Protein AF-A0A523SLI6-F1 (afdb_monomer)

pLDDT: mean 76.8, std 18.62, range [24.11, 97.62]

Sequence (645 aa):
MKKQYTIKNFAIGRTNQLAYLSIRRVFKDLGGEINPLFIFAKKGLGKTHLMFAVREELTEEHVEYFDCTDAKYIPEMDGTVLILDNFHLLPDELKKGGDIIHTITSFIEQKKQVFITSLYPPEELNLSDKLITIIKEGLTVPILRPDTELVARIFKMMCSNYDFTLNDNVINFLSGFSFGDIREINSVLKRIDLLREVTEEITVESVKDSIALEEIVAGERVPDEPVPESSEFFDFVKELREGSDDTAADEKDSKALREEYMQKLYIWKMKGFHVRRLEDVIGKPIEKIIQEFVSFTSDVQRLIELQKIYGGLEKSISLKEREILEKQLFDPDAIFEIARALKRIEERKSQKEDYNRFLDRRLSNKNFVILPSNREAFSVLKNVMLNKDTTAFPVYLHGSEGCGKTHLIVAFTKKMQATHPDRLIAYIPSAFLAVELKNRHDEESRNTYLENLKGIDTLFLDDIDTFVSDTMVRELFGTILDTFCTKEKQLIITSRIAPQELIISVKQKHLISAGTIVPIKASTQKDRLVIINNFFINKTISVSDELKEFLSRYLYGNFTDIRNHLEDIVKNVVNENLEFSIDTISKFVDVTHPAEEPEEEKTDEEKVEKPEEESSYQGEEKILLTELDQKWPFLKERIFEDHAF

Nearest PDB structures (foldseek):
  8btg-assembly1_E  TM=8.567E-01  e=2.802E-12  Bacillus subtilis
  8bv3-assembly1_B  TM=8.613E-01  e=1.937E-11  Bacillus subtilis
  3r8f-assembly1_D  TM=8.376E-01  e=4.601E-11  Aquifex aeolicus
  2hcb-assembly1_C  TM=8.424E-01  e=8.053E-11  Aquifex aeolicus
  1l8q-assembly1_A  TM=8.058E-01  e=5.029E-10  Aquifex aeolicus

Solvent-accessible surface area (backbone atoms only — not comparable to full-atom values): 37366 Å² total; per-residue (Å²): 129,79,93,66,46,38,68,90,68,52,79,78,31,87,39,40,38,64,48,54,50,52,54,58,49,31,74,76,39,66,25,42,83,59,37,30,35,34,42,23,25,61,74,53,68,46,68,68,45,50,54,46,14,50,55,62,72,41,70,92,52,49,68,39,77,43,64,21,67,87,50,88,72,81,76,92,80,86,52,51,28,42,36,37,37,47,47,71,55,36,45,59,72,53,52,54,29,68,62,53,50,49,55,55,48,55,34,51,79,69,40,21,28,37,38,37,30,23,60,54,56,68,86,78,44,78,54,36,72,68,53,44,49,55,45,62,68,20,37,77,36,66,36,49,70,67,44,51,68,33,39,35,47,42,51,56,60,49,31,60,76,70,79,46,82,76,51,66,71,41,42,54,56,60,21,73,53,68,58,79,24,57,63,54,55,52,51,50,51,53,52,53,57,58,45,56,79,81,37,98,68,85,44,61,64,56,48,59,78,69,42,66,53,75,75,72,44,83,54,75,91,69,76,80,79,79,75,82,85,54,66,66,62,57,53,52,57,45,56,71,57,66,77,60,93,52,83,79,57,49,64,60,47,51,54,52,51,49,55,52,50,52,52,51,50,50,52,44,44,74,73,60,34,61,50,62,73,56,66,76,26,67,86,49,62,66,67,57,34,52,51,50,50,54,52,50,53,54,35,45,54,53,34,53,54,51,51,52,52,49,65,76,40,55,92,53,51,29,74,70,58,44,60,55,46,67,72,36,66,44,30,57,90,36,50,66,62,51,53,53,51,51,50,52,48,49,54,51,49,54,54,45,55,64,32,49,74,68,53,59,83,85,47,33,62,92,74,58,77,89,33,86,45,42,41,64,51,52,51,54,54,50,34,55,71,65,68,74,50,95,66,60,49,30,31,38,38,23,28,58,89,61,42,47,67,68,47,52,53,46,18,48,50,56,51,45,44,70,75,36,44,76,50,44,60,38,53,44,54,23,66,59,54,44,50,60,55,65,71,36,87,50,70,66,60,39,51,52,53,56,56,58,56,66,69,44,37,30,40,36,36,39,48,40,64,74,34,33,69,41,72,70,49,38,55,54,47,46,56,52,48,64,64,32,72,38,100,80,36,40,38,38,38,30,23,60,56,57,72,86,77,51,78,66,56,72,68,53,45,48,52,50,66,65,20,36,76,36,73,30,42,65,82,46,58,70,41,41,38,54,50,53,51,54,52,33,59,77,69,73,50,86,68,52,69,68,45,46,52,51,49,24,68,55,56,68,78,31,74,64,54,42,51,51,54,50,51,52,51,51,51,52,37,58,74,69,71,53,70,84,42,61,76,54,50,54,74,81,38,78,80,89,59,66,72,75,76,79,77,77,81,79,72,80,83,74,87,73,84,77,83,88,81,80,90,85,87,86,83,74,86,84,66,67,74,73,67,61,74,77,77,64,89,83,86,70,89,86,83,88,82,90,80,90,131

Foldseek 3Di:
DPPQQALVLDQDDDLCPLVNVLLVVCVVQPLPQQAAEEEAEAPALCPVSVVVNSCVVPVVWFEDEDELAPDPADDDDDTLEYEYEAVLNHDLCRLADPRVVCRSVVNSVVSRYYYYYHNDWPVPHSHDPSVNVNNVSHDYYYRFFDALVSQLRLLQSVCVVVVHDADVQLSSVVSQAGDPHVVLSVVLVVQQVVLVVVDVHDDNVSSVVRDCVVVSRPDDRDPGDDDPPDPVSLVVVVVVVVVDDDVVVVVVVQVVLLVVLVVVLVVLVVVVADSVQLVVPSPDGSSSNVVSVVLLVVLVVLLVVLVVLCVVLVQLADPVRCVVCVVCSRYSVCSVVSVVSSVVSVVLVVLLVVQCVPQDPVQAPVLDDQFPLCVVVLVLLVCVLVVVDLQQPAEEEEAAPQLCPSSSVSHSLVVSCNVCSVFRRGEDELVNVLCCLVVDPDPVSNVVVLVVCLSHQEYEYEACLVNCPDPVSLVVVVSVLVSQLDSRHYYYYYHHDDLVPRPHDPVVSVSNVSHHYHYRYAQDLRNQLVLLVVLCVVVVHDDDPVLSSVLSQQDDGHSVSSNVVVVVLVVVCVVVVHHSDPVSSCVVGPPPDRDDDPDDPPDDPDDDDDDDDDDDDPDPPPPPPVVVVPPDPPPDDDDDDDDDD

Radius of gyration: 37.96 Å; Cα contacts (8 Å, |Δi|>4): 738; chains: 1; bounding box: 81×69×112 Å

Structure (mmCIF, N/CA/C/O backbone):
data_AF-A0A523SLI6-F1
#
_entry.id   AF-A0A523SLI6-F1
#
loop_
_atom_site.group_PDB
_atom_site.id
_atom_site.type_symbol
_atom_site.label_atom_id
_atom_site.label_alt_id
_atom_site.label_comp_id
_atom_site.label_asym_id
_atom_site.label_entity_id
_atom_site.label_seq_id
_atom_site.pdbx_PDB_ins_code
_atom_site.Cartn_x
_atom_site.Cartn_y
_atom_site.Cartn_z
_atom_site.occupancy
_atom_site.B_iso_or_equiv
_atom_site.auth_seq_id
_atom_site.auth_comp_id
_atom_site.auth_asym_id
_atom_site.auth_atom_id
_atom_site.pdbx_PDB_model_num
ATOM 1 N N . MET A 1 1 ? -2.092 22.044 45.025 1.00 36.34 1 MET A N 1
ATOM 2 C CA . MET A 1 1 ? -1.945 21.020 43.966 1.00 36.34 1 MET A CA 1
ATOM 3 C C . MET A 1 1 ? -2.130 21.691 42.609 1.00 36.34 1 MET A C 1
ATOM 5 O O . MET A 1 1 ? -2.829 22.696 42.547 1.00 36.34 1 MET A O 1
ATOM 9 N N . LYS A 1 2 ? -1.430 21.253 41.549 1.00 34.78 2 LYS A N 1
ATOM 10 C CA . LYS A 1 2 ? -1.527 21.888 40.219 1.00 34.78 2 LYS A CA 1
ATOM 11 C C . LYS A 1 2 ? -2.981 21.819 39.731 1.00 34.78 2 LYS A C 1
ATOM 13 O O . LYS A 1 2 ? -3.487 20.717 39.566 1.00 34.78 2 LYS A O 1
ATOM 18 N N . LYS A 1 3 ? -3.599 22.969 39.427 1.00 49.41 3 LYS A N 1
ATOM 19 C CA . LYS A 1 3 ? -4.955 23.152 38.848 1.00 49.41 3 LYS A CA 1
ATOM 20 C C . LYS A 1 3 ? -5.192 22.453 37.481 1.00 49.41 3 LYS A C 1
ATOM 22 O O . LYS A 1 3 ? -6.105 22.820 36.752 1.00 49.41 3 LYS A O 1
ATOM 27 N N . GLN A 1 4 ? -4.346 21.501 37.084 1.00 64.06 4 GLN A N 1
ATOM 28 C CA . GLN A 1 4 ? -4.296 20.932 35.733 1.00 64.06 4 GLN A CA 1
ATOM 29 C C . GLN A 1 4 ? -5.089 19.622 35.582 1.00 64.06 4 GLN A C 1
ATOM 31 O O . GLN A 1 4 ? -5.593 19.371 34.492 1.00 64.06 4 GLN A O 1
ATOM 36 N N . TYR A 1 5 ? -5.272 18.827 36.642 1.00 77.19 5 TYR A N 1
ATOM 37 C CA . TYR A 1 5 ? -5.939 17.517 36.567 1.00 77.19 5 TYR A CA 1
ATOM 38 C C . TYR A 1 5 ? -7.347 17.567 37.163 1.00 77.19 5 TYR A C 1
ATOM 40 O O . TYR A 1 5 ? -7.573 17.139 38.287 1.00 77.19 5 TYR A O 1
ATOM 48 N N . THR A 1 6 ? -8.289 18.127 36.409 1.00 83.19 6 THR A N 1
ATOM 49 C CA . THR A 1 6 ? -9.715 18.151 36.765 1.00 83.19 6 THR A CA 1
ATOM 50 C C . THR A 1 6 ? -10.533 17.470 35.679 1.00 83.19 6 THR A C 1
ATOM 52 O O . THR A 1 6 ? -10.078 17.314 34.541 1.00 83.19 6 THR A O 1
ATOM 55 N N . ILE A 1 7 ? -11.769 17.107 36.010 1.00 82.25 7 ILE A N 1
ATOM 56 C CA . ILE A 1 7 ? -12.706 16.502 35.056 1.00 82.25 7 ILE A CA 1
ATOM 57 C C . ILE A 1 7 ? -13.079 17.481 33.948 1.00 82.25 7 ILE A C 1
ATOM 59 O O . ILE A 1 7 ? -13.243 17.085 32.799 1.00 82.25 7 ILE A O 1
ATOM 63 N N . LYS A 1 8 ? -13.143 18.774 34.278 1.00 80.88 8 LYS A N 1
ATOM 64 C CA . LYS A 1 8 ? -13.388 19.854 33.313 1.00 80.88 8 LYS A CA 1
ATOM 65 C C . LYS A 1 8 ? -12.274 19.968 32.271 1.00 80.88 8 LYS A C 1
ATOM 67 O O . LYS A 1 8 ? -12.551 20.332 31.136 1.00 80.88 8 LYS A O 1
ATOM 72 N N . ASN A 1 9 ? -11.044 19.620 32.648 1.00 80.25 9 ASN A N 1
ATOM 73 C CA . ASN A 1 9 ? -9.866 19.679 31.782 1.00 80.25 9 ASN A CA 1
ATOM 74 C C . ASN A 1 9 ? -9.515 18.315 31.166 1.00 80.25 9 ASN A C 1
ATOM 76 O O . ASN A 1 9 ? -8.391 18.122 30.704 1.00 80.25 9 ASN A O 1
ATOM 80 N N . PHE A 1 10 ? -10.434 17.348 31.195 1.00 85.94 10 PHE A N 1
ATOM 81 C CA . PHE A 1 10 ? -10.271 16.064 30.522 1.00 85.94 10 PHE A CA 1
ATOM 82 C C . PHE A 1 10 ? -10.997 16.106 29.175 1.00 85.94 10 PHE A C 1
ATOM 84 O O . PHE A 1 10 ? -12.211 16.292 29.126 1.00 85.94 10 PHE A O 1
ATOM 91 N N . ALA A 1 11 ? -10.262 15.952 28.072 1.00 86.06 11 ALA A N 1
ATOM 92 C CA . ALA A 1 11 ? -10.860 15.939 26.740 1.00 86.06 11 ALA A CA 1
ATOM 93 C C . ALA A 1 11 ? -11.619 14.624 26.528 1.00 86.06 11 ALA A C 1
ATOM 95 O O . ALA A 1 11 ? -11.060 13.548 26.734 1.00 86.06 11 ALA A O 1
ATOM 96 N N . ILE A 1 12 ? -12.879 14.716 26.100 1.00 81.75 12 ILE A N 1
ATOM 97 C CA . ILE A 1 12 ? -13.763 13.559 25.916 1.00 81.75 12 ILE A CA 1
ATOM 98 C C . ILE A 1 12 ? -13.987 13.327 24.422 1.00 81.75 12 ILE A C 1
ATOM 100 O O . ILE A 1 12 ? -14.353 14.251 23.683 1.00 81.75 12 ILE A O 1
ATOM 104 N N . GLY A 1 13 ? -13.798 12.080 24.002 1.00 76.06 13 GLY A N 1
ATOM 105 C CA . GLY A 1 13 ? -14.022 11.584 22.649 1.00 76.06 13 GLY A CA 1
ATOM 106 C C . GLY A 1 13 ? -14.397 10.106 22.677 1.00 76.06 13 GLY A C 1
ATOM 107 O O . GLY A 1 13 ? -14.461 9.494 23.742 1.00 76.06 13 GLY A O 1
ATOM 108 N N . ARG A 1 14 ? -14.651 9.516 21.508 1.00 73.38 14 ARG A N 1
ATOM 109 C CA . ARG A 1 14 ? -15.206 8.155 21.396 1.00 73.38 14 ARG A CA 1
ATOM 110 C C . ARG A 1 14 ? -14.367 7.110 22.138 1.00 73.38 14 ARG A C 1
ATOM 112 O O . ARG A 1 14 ? -14.912 6.225 22.787 1.00 73.38 14 ARG A O 1
ATOM 119 N N . THR A 1 15 ? -13.047 7.258 22.103 1.00 77.44 15 THR A N 1
ATOM 120 C CA . THR A 1 15 ? -12.079 6.281 22.619 1.00 77.44 15 THR A CA 1
ATOM 121 C C . THR A 1 15 ? -11.874 6.314 24.137 1.00 77.44 15 THR A C 1
ATOM 123 O O . THR A 1 15 ? -11.264 5.398 24.690 1.00 77.44 15 THR A O 1
ATOM 126 N N . ASN A 1 16 ? -12.402 7.329 24.833 1.00 82.12 16 ASN A N 1
ATOM 127 C CA . ASN A 1 16 ? -12.331 7.453 26.295 1.00 82.12 16 ASN A CA 1
ATOM 128 C C . ASN A 1 16 ? -13.678 7.798 26.964 1.00 82.12 16 ASN A C 1
ATOM 130 O O . ASN A 1 16 ? -13.738 7.990 28.182 1.00 82.12 16 ASN A O 1
ATOM 134 N N . GLN A 1 17 ? -14.762 7.865 26.184 1.00 80.94 17 GLN A N 1
ATOM 135 C CA . GLN A 1 17 ? -16.081 8.287 26.652 1.00 80.94 17 GLN A CA 1
ATOM 136 C C . GLN A 1 17 ? -16.659 7.348 27.712 1.00 80.94 17 GLN A C 1
ATOM 138 O O . GLN A 1 17 ? -17.225 7.833 28.690 1.00 80.94 17 GLN A O 1
ATOM 143 N N . LEU A 1 18 ? -16.501 6.029 27.551 1.00 77.19 18 LEU A N 1
ATOM 144 C CA . LEU A 1 18 ? -17.008 5.057 28.523 1.00 77.19 18 LEU A CA 1
ATOM 145 C C . LEU A 1 18 ? -16.374 5.283 29.899 1.00 77.19 18 LEU A C 1
ATOM 147 O O . LEU A 1 18 ? -17.097 5.463 30.871 1.00 77.19 18 LEU A O 1
ATOM 151 N N . ALA A 1 19 ? -15.044 5.404 29.967 1.00 83.38 19 ALA A N 1
ATOM 152 C CA . ALA A 1 19 ? -14.330 5.635 31.225 1.00 83.38 19 ALA A CA 1
ATOM 153 C C . ALA A 1 19 ? -14.805 6.917 31.923 1.00 83.38 19 ALA A C 1
ATOM 155 O O . ALA A 1 19 ? -15.029 6.931 33.134 1.00 83.38 19 ALA A O 1
ATOM 156 N N . TYR A 1 20 ? -15.016 7.986 31.149 1.00 84.25 20 TYR A N 1
ATOM 157 C CA . TYR A 1 20 ? -15.563 9.239 31.661 1.00 84.25 20 TYR A CA 1
ATOM 158 C C . TYR A 1 20 ? -16.984 9.071 32.227 1.00 84.25 20 TYR A C 1
ATOM 160 O O . TYR A 1 20 ? -17.268 9.540 33.331 1.00 84.25 20 TYR A O 1
ATOM 168 N N . LEU A 1 21 ? -17.881 8.408 31.490 1.00 80.31 21 LEU A N 1
ATOM 169 C CA . LEU A 1 21 ? -19.268 8.197 31.915 1.00 80.31 21 LEU A CA 1
ATOM 170 C C . LEU A 1 21 ? -19.357 7.307 33.160 1.00 80.31 21 LEU A C 1
ATOM 172 O O . LEU A 1 21 ? -20.121 7.629 34.069 1.00 80.31 21 LEU A O 1
ATOM 176 N N . SER A 1 22 ? -18.541 6.254 33.240 1.00 83.12 22 SER A N 1
ATOM 177 C CA . SER A 1 22 ? -18.458 5.374 34.410 1.00 83.12 22 SER A CA 1
ATOM 178 C C . SER A 1 22 ? -18.045 6.144 35.661 1.00 83.12 22 SER A C 1
ATOM 180 O O . SER A 1 22 ? -18.720 6.057 36.683 1.00 83.12 22 SER A O 1
ATOM 182 N N . ILE A 1 23 ? -17.017 6.995 35.567 1.00 87.88 23 ILE A N 1
ATOM 183 C CA . ILE A 1 23 ? -16.603 7.868 36.676 1.00 87.88 23 ILE A CA 1
ATOM 184 C C . ILE A 1 23 ? -17.733 8.830 37.079 1.00 87.88 23 ILE A C 1
ATOM 186 O O . ILE A 1 23 ? -18.026 8.995 38.261 1.00 87.88 23 ILE A O 1
ATOM 190 N N . ARG A 1 24 ? -18.418 9.447 36.106 1.00 85.00 24 ARG A N 1
ATOM 191 C CA . ARG A 1 24 ? -19.545 10.358 36.380 1.00 85.00 24 ARG A CA 1
ATOM 192 C C . ARG A 1 24 ? -20.714 9.658 37.069 1.00 85.00 24 ARG A C 1
ATOM 194 O O . ARG A 1 24 ? -21.402 10.301 37.859 1.00 85.00 24 ARG A O 1
ATOM 201 N N . ARG A 1 25 ? -20.957 8.381 36.766 1.00 80.94 25 ARG A N 1
ATOM 202 C CA . ARG A 1 25 ? -21.981 7.567 37.429 1.00 80.94 25 ARG A CA 1
ATOM 203 C C . ARG A 1 25 ? -21.571 7.205 38.850 1.00 80.94 25 ARG A C 1
ATOM 205 O O . ARG A 1 25 ? -22.395 7.375 39.740 1.00 80.94 25 ARG A O 1
ATOM 212 N N . VAL A 1 26 ? -20.311 6.828 39.059 1.00 87.31 26 VAL A N 1
ATOM 213 C CA . VAL A 1 26 ? -19.752 6.577 40.395 1.00 87.31 26 VAL A CA 1
ATOM 214 C C . VAL A 1 26 ? -19.900 7.799 41.306 1.00 87.31 26 VAL A C 1
ATOM 216 O O . VAL A 1 26 ? -20.287 7.649 42.454 1.00 87.31 26 VAL A O 1
ATOM 219 N N . PHE A 1 27 ? -19.712 9.028 40.814 1.00 86.31 27 PHE A N 1
ATOM 220 C CA . PHE A 1 27 ? -19.961 10.214 41.656 1.00 86.31 27 PHE A CA 1
ATOM 221 C C . PHE A 1 27 ? -21.411 10.405 42.080 1.00 86.31 27 PHE A C 1
ATOM 223 O O . PHE A 1 27 ? -21.668 11.070 43.078 1.00 86.31 27 PHE A O 1
ATOM 230 N N . LYS A 1 28 ? -22.366 9.884 41.306 1.00 85.00 28 LYS A N 1
ATOM 231 C CA . LYS A 1 28 ? -23.782 9.938 41.681 1.00 85.00 28 LYS A CA 1
ATOM 232 C C . LYS A 1 28 ? -24.146 8.851 42.693 1.00 85.00 28 LYS A C 1
ATOM 234 O O . LYS A 1 28 ? -25.177 8.984 43.340 1.00 85.00 28 LYS A O 1
ATOM 239 N N . ASP A 1 29 ? -23.355 7.785 42.772 1.00 86.56 29 ASP A N 1
ATOM 240 C CA . ASP A 1 29 ? -23.641 6.582 43.553 1.00 86.56 29 ASP A CA 1
ATOM 241 C C . ASP A 1 29 ? -22.328 5.902 43.986 1.00 86.56 29 ASP A C 1
ATOM 243 O O . ASP A 1 29 ? -21.894 4.899 43.414 1.00 86.56 29 ASP A O 1
ATOM 247 N N . LEU A 1 30 ? -21.641 6.525 44.951 1.00 90.69 30 LEU A N 1
ATOM 248 C CA . LEU A 1 30 ? -20.348 6.052 45.452 1.00 90.69 30 LEU A CA 1
ATOM 249 C C . LEU A 1 30 ? -20.511 4.716 46.176 1.00 90.69 30 LEU A C 1
ATOM 251 O O . LEU A 1 30 ? -21.315 4.597 47.098 1.00 90.69 30 LEU A O 1
ATOM 255 N N . GLY A 1 31 ? -19.718 3.721 45.772 1.00 88.88 31 GLY A N 1
ATOM 256 C CA . GLY A 1 31 ? -19.777 2.371 46.329 1.00 88.88 31 GLY A CA 1
ATOM 257 C C . GLY A 1 31 ? -21.024 1.579 45.923 1.00 88.88 31 GLY A C 1
ATOM 258 O O . GLY A 1 31 ? -21.294 0.543 46.533 1.00 88.88 31 GLY A O 1
ATOM 259 N N . GLY A 1 32 ? -21.773 2.070 44.928 1.00 88.62 32 GLY A N 1
ATOM 260 C CA . GLY A 1 32 ? -22.959 1.433 44.360 1.00 88.62 32 GLY A CA 1
ATOM 261 C C . GLY A 1 32 ? -22.631 0.350 43.329 1.00 88.62 32 GLY A C 1
ATOM 262 O O . GLY A 1 32 ? -21.703 -0.434 43.504 1.00 88.62 32 GLY A O 1
ATOM 263 N N . GLU A 1 33 ? -23.403 0.306 42.241 1.00 81.25 33 GLU A N 1
ATOM 264 C CA . GLU A 1 33 ? -23.349 -0.775 41.235 1.00 81.25 33 GLU A CA 1
ATOM 265 C C . GLU A 1 33 ? -22.004 -0.867 40.494 1.00 81.25 33 GLU A C 1
ATOM 267 O O . GLU A 1 33 ? -21.572 -1.949 40.111 1.00 81.25 33 GLU A O 1
ATOM 272 N N . ILE A 1 34 ? -21.307 0.258 40.314 1.00 85.19 34 ILE A N 1
ATOM 273 C CA . ILE A 1 34 ? -20.002 0.305 39.639 1.00 85.19 34 ILE A CA 1
ATOM 274 C C . ILE A 1 34 ? -18.888 0.221 40.687 1.00 85.19 34 ILE A C 1
ATOM 276 O O . ILE A 1 34 ? -18.196 1.204 40.973 1.00 85.19 34 ILE A O 1
ATOM 280 N N . ASN A 1 35 ? -18.724 -0.955 41.294 1.00 93.19 35 ASN A N 1
ATOM 281 C CA . ASN A 1 35 ? -17.714 -1.174 42.325 1.00 93.19 35 ASN A CA 1
ATOM 282 C C . ASN A 1 35 ? -17.178 -2.621 42.298 1.00 93.19 35 ASN A C 1
ATOM 284 O O . ASN A 1 35 ? -17.943 -3.541 42.572 1.00 93.19 35 ASN A O 1
ATOM 288 N N . PRO A 1 36 ? -15.884 -2.846 42.000 1.00 96.06 36 PRO A N 1
ATOM 289 C CA . PRO A 1 36 ? -14.845 -1.853 41.707 1.00 96.06 36 PRO A CA 1
ATOM 290 C C . PRO A 1 36 ? -14.937 -1.290 40.275 1.00 96.06 36 PRO A C 1
ATOM 292 O O . PRO A 1 36 ? -15.393 -1.963 39.354 1.00 96.06 36 PRO A O 1
ATOM 295 N N . LEU A 1 37 ? -14.444 -0.065 40.055 1.00 95.50 37 LEU A N 1
ATOM 296 C CA . LEU A 1 37 ? -14.211 0.469 38.705 1.00 95.50 37 LEU A CA 1
ATOM 297 C C . LEU A 1 37 ? -12.757 0.225 38.287 1.00 95.50 37 LEU A C 1
ATOM 299 O O . LEU A 1 37 ? -11.841 0.863 38.810 1.00 95.50 37 LEU A O 1
ATOM 303 N N . PHE A 1 38 ? -12.544 -0.660 37.315 1.00 94.75 38 PHE A N 1
ATOM 304 C CA . PHE A 1 38 ? -11.229 -0.993 36.772 1.00 94.75 38 PHE A CA 1
ATOM 305 C C . PHE A 1 38 ? -11.006 -0.310 35.418 1.00 94.75 38 PHE A C 1
ATOM 307 O O . PHE A 1 38 ? -11.705 -0.587 34.448 1.00 94.75 38 PHE A O 1
ATOM 314 N N . ILE A 1 39 ? -10.006 0.566 35.318 1.00 94.88 39 ILE A N 1
ATOM 315 C CA . ILE A 1 39 ? -9.677 1.311 34.095 1.00 94.88 39 ILE A CA 1
ATOM 316 C C . ILE A 1 39 ? -8.312 0.871 33.568 1.00 94.88 39 ILE A C 1
ATOM 318 O O . ILE A 1 39 ? -7.288 1.062 34.230 1.00 94.88 39 ILE A O 1
ATOM 322 N N . PHE A 1 40 ? -8.253 0.360 32.339 1.00 91.56 40 PHE A N 1
ATOM 323 C CA . PHE A 1 40 ? -6.987 -0.035 31.717 1.00 91.56 40 PHE A CA 1
ATOM 324 C C . PHE A 1 40 ? -6.722 0.681 30.400 1.00 91.56 40 PHE A C 1
ATOM 326 O O . PHE A 1 40 ? -7.633 1.037 29.662 1.00 91.56 40 PHE A O 1
ATOM 333 N N . ALA A 1 41 ? -5.451 0.960 30.128 1.00 89.44 41 ALA A N 1
ATOM 334 C CA . ALA A 1 41 ? -5.038 1.712 28.947 1.00 89.44 41 ALA A CA 1
ATOM 335 C C . ALA A 1 41 ? -3.531 1.598 28.740 1.00 89.44 41 ALA A C 1
ATOM 337 O O . ALA A 1 41 ? -2.790 1.529 29.720 1.00 89.44 41 ALA A O 1
ATOM 338 N N . LYS A 1 42 ? -3.038 1.778 27.513 1.00 87.38 42 LYS A N 1
ATOM 339 C CA . LYS A 1 42 ? -1.600 1.992 27.268 1.00 87.38 42 LYS A CA 1
ATOM 340 C C . LYS A 1 42 ? -1.079 3.232 28.031 1.00 87.38 42 LYS A C 1
ATOM 342 O O . LYS A 1 42 ? -1.839 4.062 28.554 1.00 87.38 42 LYS A O 1
ATOM 347 N N . LYS A 1 43 ? 0.245 3.332 28.189 1.00 84.81 43 LYS A N 1
ATOM 348 C CA . LYS A 1 43 ? 0.892 4.465 28.876 1.00 84.81 43 LYS A CA 1
ATOM 349 C C . LYS A 1 43 ? 0.508 5.771 28.169 1.00 84.81 43 LYS A C 1
ATOM 351 O O . LYS A 1 43 ? 0.454 5.795 26.949 1.00 84.81 43 LYS A O 1
ATOM 356 N N . GLY A 1 44 ? 0.208 6.827 28.931 1.00 82.06 44 GLY A N 1
ATOM 357 C CA . GLY A 1 44 ? -0.029 8.150 28.340 1.00 82.06 44 GLY A CA 1
ATOM 358 C C . GLY A 1 44 ? -1.459 8.527 27.954 1.00 82.06 44 GLY A C 1
ATOM 359 O O . GLY A 1 44 ? -1.708 9.668 27.585 1.00 82.06 44 GLY A O 1
ATOM 360 N N . LEU A 1 45 ? -2.422 7.611 28.087 1.00 86.44 45 LEU A N 1
ATOM 361 C CA . LEU A 1 45 ? -3.807 7.828 27.636 1.00 86.44 45 LEU A CA 1
ATOM 362 C C . LEU A 1 45 ? -4.737 8.495 28.671 1.00 86.44 45 LEU A C 1
ATOM 364 O O . LEU A 1 45 ? -5.940 8.579 28.466 1.00 86.44 45 LEU A O 1
ATOM 368 N N . GLY A 1 46 ? -4.199 8.975 29.798 1.00 86.75 46 GLY A N 1
ATOM 369 C CA . GLY A 1 46 ? -4.969 9.776 30.762 1.00 86.75 46 GLY A CA 1
ATOM 370 C C . GLY A 1 46 ? -5.526 9.047 31.994 1.00 86.75 46 GLY A C 1
ATOM 371 O O . GLY A 1 46 ? -6.245 9.675 32.762 1.00 86.75 46 GLY A O 1
ATOM 372 N N . LYS A 1 47 ? -5.153 7.784 32.260 1.00 90.19 47 LYS A N 1
ATOM 373 C CA . LYS A 1 47 ? -5.535 7.059 33.501 1.00 90.19 47 LYS A CA 1
ATOM 374 C C . LYS A 1 47 ? -5.237 7.862 34.771 1.00 90.19 47 LYS A C 1
ATOM 376 O O . LYS A 1 47 ? -6.125 8.144 35.565 1.00 90.19 47 LYS A O 1
ATOM 381 N N . THR A 1 48 ? -3.990 8.307 34.902 1.00 83.75 48 THR A N 1
ATOM 382 C CA . THR A 1 48 ? -3.528 9.105 36.040 1.00 83.75 48 THR A CA 1
ATOM 383 C C . THR A 1 48 ? -4.241 10.459 36.111 1.00 83.75 48 THR A C 1
ATOM 385 O O . THR A 1 48 ? -4.589 10.900 37.200 1.00 83.75 48 THR A O 1
ATOM 388 N N . HIS A 1 49 ? -4.535 11.102 34.967 1.00 87.56 49 HIS A N 1
ATOM 389 C CA . HIS A 1 49 ? -5.351 12.328 34.945 1.00 87.56 49 HIS A CA 1
ATOM 390 C C . HIS A 1 49 ? -6.713 12.064 35.577 1.00 87.56 49 HIS A C 1
ATOM 392 O O . HIS A 1 49 ? -7.117 12.822 36.451 1.00 87.56 49 HIS A O 1
ATOM 398 N N . LEU A 1 50 ? -7.397 10.993 35.164 1.00 90.38 50 LEU A N 1
ATOM 399 C CA . LEU A 1 50 ? -8.701 10.629 35.712 1.00 90.38 50 LEU A CA 1
ATOM 400 C C . LEU A 1 50 ? -8.634 10.352 37.214 1.00 90.38 50 LEU A C 1
ATOM 402 O O . LEU A 1 50 ? -9.472 10.871 37.937 1.00 90.38 50 LEU A O 1
ATOM 406 N N . MET A 1 51 ? -7.633 9.618 37.705 1.00 91.50 51 MET A N 1
ATOM 407 C CA . MET A 1 51 ? -7.508 9.337 39.144 1.00 91.50 51 MET A CA 1
ATOM 408 C C . MET A 1 51 ? -7.262 10.599 39.975 1.00 91.50 51 MET A C 1
ATOM 410 O O . MET A 1 51 ? -7.890 10.788 41.017 1.00 91.50 51 MET A O 1
ATOM 414 N N . PHE A 1 52 ? -6.405 11.509 39.503 1.00 87.75 52 PHE A N 1
ATOM 415 C CA . PHE A 1 52 ? -6.233 12.806 40.161 1.00 87.75 52 PHE A CA 1
ATOM 416 C C . PHE A 1 52 ? -7.498 13.664 40.080 1.00 87.75 52 PHE A C 1
ATOM 418 O O . PHE A 1 52 ? -7.832 14.335 41.050 1.00 87.75 52 PHE A O 1
ATOM 425 N N . ALA A 1 53 ? -8.218 13.613 38.960 1.00 89.00 53 ALA A N 1
ATOM 426 C CA . ALA A 1 53 ? -9.463 14.344 38.782 1.00 89.00 53 ALA A CA 1
ATOM 427 C C . ALA A 1 53 ? -10.590 13.809 39.682 1.00 89.00 53 ALA A C 1
ATOM 429 O O . ALA A 1 53 ? -11.352 14.601 40.222 1.00 89.00 53 ALA A O 1
ATOM 430 N N . VAL A 1 54 ? -10.661 12.491 39.892 1.00 90.50 54 VAL A N 1
ATOM 431 C CA . VAL A 1 54 ? -11.550 11.840 40.868 1.00 90.50 54 VAL A CA 1
ATOM 432 C C . VAL A 1 54 ? -11.226 12.318 42.280 1.00 90.50 54 VAL A C 1
ATOM 434 O O . VAL A 1 54 ? -12.120 12.740 43.003 1.00 90.50 54 VAL A O 1
ATOM 437 N N . ARG A 1 55 ? -9.943 12.314 42.656 1.00 89.25 55 ARG A N 1
ATOM 438 C CA . ARG A 1 55 ? -9.497 12.783 43.973 1.00 89.25 55 ARG A CA 1
ATOM 439 C C . ARG A 1 55 ? -9.810 14.264 44.216 1.00 89.25 55 ARG A C 1
ATOM 441 O O . ARG A 1 55 ? -10.123 14.633 45.340 1.00 89.25 55 ARG A O 1
ATOM 448 N N . GLU A 1 56 ? -9.702 15.098 43.185 1.00 87.38 56 GLU A N 1
ATOM 449 C CA . GLU A 1 56 ? -10.037 16.526 43.266 1.00 87.38 56 GLU A CA 1
ATOM 450 C C . GLU A 1 56 ? -11.552 16.767 43.322 1.00 87.38 56 GLU A C 1
ATOM 452 O O . GLU A 1 56 ? -11.982 17.722 43.951 1.00 87.38 56 GLU A O 1
ATOM 457 N N . GLU A 1 57 ? -12.375 15.932 42.682 1.00 87.31 57 GLU A N 1
ATOM 458 C CA . GLU A 1 57 ? -13.839 16.061 42.755 1.00 87.31 57 GLU A CA 1
ATOM 459 C C . GLU A 1 57 ? -14.379 15.585 44.119 1.00 87.31 57 GLU A C 1
ATOM 461 O O . GLU A 1 57 ? -15.343 16.142 44.637 1.00 87.31 57 GLU A O 1
ATOM 466 N N . LEU A 1 58 ? -13.733 14.585 44.727 1.00 88.19 58 LEU A N 1
ATOM 467 C CA . LEU A 1 58 ? -14.124 13.969 45.999 1.00 88.19 58 LEU A CA 1
ATOM 468 C C . LEU A 1 58 ? -13.405 14.583 47.214 1.00 88.19 58 LEU A C 1
ATOM 470 O O . LEU A 1 58 ? -12.914 13.865 48.082 1.00 88.19 58 LEU A O 1
ATOM 474 N N . THR A 1 59 ? -13.326 15.914 47.303 1.00 80.25 59 THR A N 1
ATOM 475 C CA . THR A 1 59 ? -12.614 16.585 48.413 1.00 80.25 59 THR A CA 1
ATOM 476 C C . THR A 1 59 ? -13.244 16.386 49.791 1.00 80.25 59 THR A C 1
ATOM 478 O O . THR A 1 59 ? -12.570 16.591 50.798 1.00 80.25 59 THR A O 1
ATOM 481 N N . GLU A 1 60 ? -14.535 16.057 49.842 1.00 79.56 60 GLU A N 1
ATOM 482 C CA . GLU A 1 60 ? -15.281 15.833 51.090 1.00 79.56 60 GLU A CA 1
ATOM 483 C C . GLU A 1 60 ? -15.167 14.383 51.595 1.00 79.56 60 GLU A C 1
ATOM 485 O O . GLU A 1 60 ? -15.537 14.097 52.731 1.00 79.56 60 GLU A O 1
ATOM 490 N N . GLU A 1 61 ? -14.601 13.487 50.782 1.00 86.75 61 GLU A N 1
ATOM 491 C CA . GLU A 1 61 ? -14.436 12.067 51.085 1.00 86.75 61 GLU A CA 1
ATOM 492 C C . GLU A 1 61 ? -13.028 11.749 51.604 1.00 86.75 61 GLU A C 1
ATOM 494 O O . GLU A 1 61 ? -12.039 12.400 51.250 1.00 86.75 61 GLU A O 1
ATOM 499 N N . HIS A 1 62 ? -12.904 10.688 52.406 1.00 88.69 62 HIS A N 1
ATOM 500 C CA . HIS A 1 62 ? -11.595 10.176 52.803 1.00 88.69 62 HIS A CA 1
ATOM 501 C C . HIS A 1 62 ? -11.032 9.292 51.679 1.00 88.69 62 HIS A C 1
ATOM 503 O O . HIS A 1 62 ? -11.226 8.075 51.667 1.00 88.69 62 HIS A O 1
ATOM 509 N N . VAL A 1 63 ? -10.367 9.926 50.706 1.00 92.56 63 VAL A N 1
ATOM 510 C CA . VAL A 1 63 ? -9.750 9.243 49.558 1.00 92.56 63 VAL A CA 1
ATOM 511 C C . VAL A 1 63 ? -8.358 8.726 49.915 1.00 92.56 63 VAL A C 1
ATOM 513 O O . VAL A 1 63 ? -7.410 9.503 50.064 1.00 92.56 63 VAL A O 1
ATOM 516 N N . GLU A 1 64 ? -8.210 7.408 49.952 1.00 93.81 64 GLU A N 1
ATOM 517 C CA . GLU A 1 64 ? -6.923 6.737 50.071 1.00 93.81 64 GLU A CA 1
ATOM 518 C C . GLU A 1 64 ? -6.365 6.406 48.692 1.00 93.81 64 GLU A C 1
ATOM 520 O O . GLU A 1 64 ? -6.957 5.675 47.900 1.00 93.81 64 GLU A O 1
ATOM 525 N N . TYR A 1 65 ? -5.203 6.980 48.395 1.00 92.81 65 TYR A N 1
ATOM 526 C CA . TYR A 1 65 ? -4.514 6.797 47.127 1.00 92.81 65 TYR A CA 1
ATOM 527 C C . TYR A 1 65 ? -3.254 5.966 47.339 1.00 92.81 65 TYR A C 1
ATOM 529 O O . TYR A 1 65 ? -2.348 6.382 48.064 1.00 92.81 65 TYR A O 1
ATOM 537 N N . PHE A 1 66 ? -3.174 4.834 46.650 1.00 93.00 66 PHE A N 1
ATOM 538 C CA . PHE A 1 66 ? -2.033 3.939 46.671 1.00 93.00 66 PHE A CA 1
ATOM 539 C C . PHE A 1 66 ? -1.522 3.714 45.250 1.00 93.00 66 PHE A C 1
ATOM 541 O O . PHE A 1 66 ? -2.184 3.099 44.414 1.00 93.00 66 PHE A O 1
ATOM 548 N N . ASP A 1 67 ? -0.328 4.231 44.975 1.00 92.06 67 ASP A N 1
ATOM 549 C CA . ASP A 1 67 ? 0.405 3.901 43.758 1.00 92.06 67 ASP A CA 1
ATOM 550 C C . ASP A 1 67 ? 1.124 2.572 43.980 1.00 92.06 67 ASP A C 1
ATOM 552 O O . ASP A 1 67 ? 1.923 2.439 44.906 1.00 92.06 67 ASP A O 1
ATOM 556 N N . CYS A 1 68 ? 0.843 1.583 43.137 1.00 91.56 68 CYS A N 1
ATOM 557 C CA . CYS A 1 68 ? 1.444 0.259 43.255 1.00 91.56 68 CYS A CA 1
ATOM 558 C C . CYS A 1 68 ? 2.915 0.225 42.801 1.00 91.56 68 CYS A C 1
ATOM 560 O O . CYS A 1 68 ? 3.561 -0.821 42.901 1.00 91.56 68 CYS A O 1
ATOM 562 N N . THR A 1 69 ? 3.452 1.343 42.301 1.00 86.19 69 THR A N 1
ATOM 563 C CA . THR A 1 69 ? 4.870 1.485 41.951 1.00 86.19 69 THR A CA 1
ATOM 564 C C . THR A 1 69 ? 5.750 1.258 43.189 1.00 86.19 69 THR A C 1
ATOM 566 O O . THR A 1 69 ? 5.617 1.956 44.190 1.00 86.19 69 THR A O 1
ATOM 569 N N . ASP A 1 70 ? 6.656 0.275 43.126 1.00 81.38 70 ASP A N 1
ATOM 570 C CA . ASP A 1 70 ? 7.601 -0.102 44.197 1.00 81.38 70 ASP A CA 1
ATOM 571 C C . ASP A 1 70 ? 6.967 -0.572 45.529 1.00 81.38 70 ASP A C 1
ATOM 573 O O . ASP A 1 70 ? 7.618 -0.568 46.582 1.00 81.38 70 ASP A O 1
ATOM 577 N N . ALA A 1 71 ? 5.707 -1.019 45.505 1.00 87.56 71 ALA A N 1
ATOM 578 C CA . ALA A 1 71 ? 5.010 -1.524 46.686 1.00 87.56 71 ALA A CA 1
ATOM 579 C C . ALA A 1 71 ? 5.692 -2.775 47.277 1.00 87.56 71 ALA A C 1
ATOM 581 O O . ALA A 1 71 ? 5.920 -3.762 46.583 1.00 87.56 71 ALA A O 1
ATOM 582 N N . LYS A 1 72 ? 5.984 -2.756 48.585 1.00 89.19 72 LYS A N 1
ATOM 583 C CA . LYS A 1 72 ? 6.570 -3.900 49.320 1.00 89.19 72 LYS A CA 1
ATOM 584 C C . LYS A 1 72 ? 5.556 -4.687 50.147 1.00 89.19 72 LYS A C 1
ATOM 586 O O . LYS A 1 72 ? 5.784 -5.853 50.444 1.00 89.19 72 LYS A O 1
ATOM 591 N N . TYR A 1 73 ? 4.472 -4.035 50.544 1.00 91.12 73 TYR A N 1
ATOM 592 C CA . TYR A 1 73 ? 3.345 -4.601 51.276 1.00 91.12 73 TYR A CA 1
ATOM 593 C C . TYR A 1 73 ? 2.101 -3.757 50.971 1.00 91.12 73 TYR A C 1
ATOM 595 O O . TYR A 1 73 ? 2.228 -2.629 50.486 1.00 91.12 73 TYR A O 1
ATOM 603 N N . ILE A 1 74 ? 0.915 -4.298 51.251 1.00 90.62 74 ILE A N 1
ATOM 604 C CA . ILE A 1 74 ? -0.346 -3.551 51.188 1.00 90.62 74 ILE A CA 1
ATOM 605 C C . ILE A 1 74 ? -0.565 -2.903 52.560 1.00 90.62 74 ILE A C 1
ATOM 607 O O . ILE A 1 74 ? -0.666 -3.637 53.544 1.00 90.62 74 ILE A O 1
ATOM 611 N N . PRO A 1 75 ? -0.559 -1.564 52.684 1.00 87.81 75 PRO A N 1
ATOM 612 C CA . PRO A 1 75 ? -0.814 -0.926 53.968 1.00 87.81 75 PRO A CA 1
ATOM 613 C C . PRO A 1 75 ? -2.285 -1.091 54.369 1.00 87.81 75 PRO A C 1
ATOM 615 O O . PRO A 1 75 ? -3.160 -1.246 53.515 1.00 87.81 75 PRO A O 1
ATOM 618 N N . GLU A 1 76 ? -2.548 -1.041 55.674 1.00 87.69 76 GLU A N 1
ATOM 619 C CA . GLU A 1 76 ? -3.915 -0.913 56.177 1.00 87.69 76 GLU A CA 1
ATOM 620 C C . GLU A 1 76 ? -4.499 0.433 55.741 1.00 87.69 76 GLU A C 1
ATOM 622 O O . GLU A 1 76 ? -3.807 1.453 55.734 1.00 87.69 76 GLU A O 1
ATOM 627 N N . MET A 1 77 ? -5.761 0.389 55.335 1.00 90.62 77 MET A N 1
ATOM 628 C CA . MET A 1 77 ? -6.463 1.438 54.609 1.00 90.62 77 MET A CA 1
ATOM 629 C C . MET A 1 77 ? -7.895 1.509 55.151 1.00 90.62 77 MET A C 1
ATOM 631 O O . MET A 1 77 ? -8.572 0.478 55.218 1.00 90.62 77 MET A O 1
ATOM 635 N N . ASP A 1 78 ? -8.339 2.685 55.597 1.00 87.12 78 ASP A N 1
ATOM 636 C CA . ASP A 1 78 ? -9.634 2.901 56.259 1.00 87.12 78 ASP A CA 1
ATOM 637 C C . ASP A 1 78 ? -10.513 3.996 55.616 1.00 87.12 78 ASP A C 1
ATOM 639 O O . ASP A 1 78 ? -11.565 4.358 56.158 1.00 87.12 78 ASP A O 1
ATOM 643 N N . GLY A 1 79 ? -10.152 4.442 54.409 1.00 91.38 79 GLY A N 1
ATOM 644 C CA . GLY A 1 79 ? -10.855 5.444 53.601 1.00 91.38 79 GLY A CA 1
ATOM 645 C C . GLY A 1 79 ? -12.308 5.118 53.246 1.00 91.38 79 GLY A C 1
ATOM 646 O O . GLY A 1 79 ? -12.788 4.004 53.451 1.00 91.38 79 GLY A O 1
ATOM 647 N N . THR A 1 80 ? -13.029 6.099 52.695 1.00 93.12 80 THR A N 1
ATOM 648 C CA . THR A 1 80 ? -14.349 5.905 52.050 1.00 93.12 80 THR A CA 1
ATOM 649 C C . THR A 1 80 ? -14.218 5.619 50.554 1.00 93.12 80 THR A C 1
ATOM 651 O O . THR A 1 80 ? -15.117 5.030 49.949 1.00 93.12 80 THR A O 1
ATOM 654 N N . VAL A 1 81 ? -13.073 5.983 49.969 1.00 96.25 81 VAL A N 1
ATOM 655 C CA . VAL A 1 81 ? -12.720 5.719 48.574 1.00 96.25 81 VAL A CA 1
ATOM 656 C C . VAL A 1 81 ? -11.287 5.207 48.506 1.00 96.25 81 VAL A C 1
ATOM 658 O O . VAL A 1 81 ? -10.379 5.851 49.024 1.00 96.25 81 VAL A O 1
ATOM 661 N N . LEU A 1 82 ? -11.081 4.083 47.828 1.00 96.62 82 LEU A N 1
ATOM 662 C CA . LEU A 1 82 ? -9.774 3.492 47.566 1.00 96.62 82 LEU A CA 1
ATOM 663 C C . LEU A 1 82 ? -9.395 3.678 46.098 1.00 96.62 82 LEU A C 1
ATOM 665 O O . LEU A 1 82 ? -10.139 3.270 45.209 1.00 96.62 82 LEU A O 1
ATOM 669 N N . ILE A 1 83 ? -8.220 4.244 45.834 1.00 96.50 83 ILE A N 1
ATOM 670 C CA . ILE A 1 83 ? -7.628 4.336 44.498 1.00 96.50 83 ILE A CA 1
ATOM 671 C C . ILE A 1 83 ? -6.333 3.524 44.467 1.00 96.50 83 ILE A C 1
ATOM 673 O O . ILE A 1 83 ? -5.353 3.890 45.112 1.00 96.50 83 ILE A O 1
ATOM 677 N N . LEU A 1 84 ? -6.320 2.459 43.667 1.00 95.69 84 LEU A N 1
ATOM 678 C CA . LEU A 1 84 ? -5.148 1.637 43.367 1.00 95.69 84 LEU A CA 1
ATOM 679 C C . LEU A 1 84 ? -4.610 2.003 41.973 1.00 95.69 84 LEU A C 1
ATOM 681 O O . LEU A 1 84 ? -5.077 1.474 40.961 1.00 95.69 84 LEU A O 1
ATOM 685 N N . ASP A 1 85 ? -3.644 2.921 41.899 1.00 94.56 85 ASP A N 1
ATOM 686 C CA . ASP A 1 85 ? -3.042 3.339 40.623 1.00 94.56 85 ASP A CA 1
ATOM 687 C C . ASP A 1 85 ? -1.898 2.394 40.219 1.00 94.56 85 ASP A C 1
ATOM 689 O O . ASP A 1 85 ? -1.191 1.839 41.062 1.00 94.56 85 ASP A O 1
ATOM 693 N N . ASN A 1 86 ? -1.706 2.205 38.912 1.00 92.94 86 ASN A N 1
ATOM 694 C CA . ASN A 1 86 ? -0.655 1.363 38.331 1.00 92.94 86 ASN A CA 1
ATOM 695 C C . ASN A 1 86 ? -0.636 -0.085 38.854 1.00 92.94 86 ASN A C 1
ATOM 697 O O . ASN A 1 86 ? 0.428 -0.675 39.013 1.00 92.94 86 ASN A O 1
ATOM 701 N N . PHE A 1 87 ? -1.803 -0.701 39.038 1.00 95.38 87 PHE A N 1
ATOM 702 C CA . PHE A 1 87 ? -1.975 -2.040 39.617 1.00 95.38 87 PHE A CA 1
ATOM 703 C C . PHE A 1 87 ? -1.137 -3.142 38.942 1.00 95.38 87 PHE A C 1
ATOM 705 O O . PHE A 1 87 ? -0.639 -4.061 39.590 1.00 95.38 87 PHE A O 1
ATOM 712 N N . HIS A 1 88 ? -0.896 -3.019 37.634 1.00 93.62 88 HIS A N 1
ATOM 713 C CA . HIS A 1 88 ? 0.030 -3.871 36.880 1.00 93.62 88 HIS A CA 1
ATOM 714 C C . HIS A 1 88 ? 1.469 -3.919 37.436 1.00 93.62 88 HIS A C 1
ATOM 716 O O . HIS A 1 88 ? 2.150 -4.916 37.199 1.00 93.62 88 HIS A O 1
ATOM 722 N N . LEU A 1 89 ? 1.926 -2.900 38.172 1.00 93.31 89 LEU A N 1
ATOM 723 C CA . LEU A 1 89 ? 3.258 -2.831 38.794 1.00 93.31 89 LEU A CA 1
ATOM 724 C C . LEU A 1 89 ? 3.326 -3.468 40.183 1.00 93.31 89 LEU A C 1
ATOM 726 O O . LEU A 1 89 ? 4.424 -3.641 40.707 1.00 93.31 89 LEU A O 1
ATOM 730 N N . LEU A 1 90 ? 2.188 -3.843 40.770 1.00 92.69 90 LEU A N 1
ATOM 731 C CA . LEU A 1 90 ? 2.176 -4.536 42.051 1.00 92.69 90 LEU A CA 1
ATOM 732 C C . LEU A 1 90 ? 2.960 -5.865 41.924 1.00 92.69 90 LEU A C 1
ATOM 734 O O . LEU A 1 90 ? 2.731 -6.590 40.951 1.00 92.69 90 LEU A O 1
ATOM 738 N N . PRO A 1 91 ? 3.877 -6.215 42.846 1.00 91.31 91 PRO A N 1
ATOM 739 C CA . PRO A 1 91 ? 4.582 -7.495 42.803 1.00 91.31 91 PRO A CA 1
ATOM 740 C C . PRO A 1 91 ? 3.625 -8.685 42.753 1.00 91.31 91 PRO A C 1
ATOM 742 O O . PRO A 1 91 ? 2.549 -8.659 43.357 1.00 91.31 91 PRO A O 1
ATOM 745 N N . ASP A 1 92 ? 4.015 -9.742 42.046 1.00 89.62 92 ASP A N 1
ATOM 746 C CA . ASP A 1 92 ? 3.153 -10.905 41.833 1.00 89.62 92 ASP A CA 1
ATOM 747 C C . ASP A 1 92 ? 2.802 -11.623 43.145 1.00 89.62 92 ASP A C 1
ATOM 749 O O . ASP A 1 92 ? 1.690 -12.140 43.277 1.00 89.62 92 ASP A O 1
ATOM 753 N N . GLU A 1 93 ? 3.692 -11.596 44.147 1.00 89.25 93 GLU A N 1
ATOM 754 C CA . GLU A 1 93 ? 3.393 -12.128 45.479 1.00 89.25 93 GLU A CA 1
ATOM 755 C C . GLU A 1 93 ? 2.246 -11.366 46.153 1.00 89.25 93 GLU A C 1
ATOM 757 O O . GLU A 1 93 ? 1.398 -11.980 46.799 1.00 89.25 93 GLU A O 1
ATOM 762 N N . LEU A 1 94 ? 2.183 -10.043 45.971 1.00 89.38 94 LEU A N 1
ATOM 763 C CA . LEU A 1 94 ? 1.125 -9.200 46.530 1.00 89.38 94 LEU A CA 1
ATOM 764 C C . LEU A 1 94 ? -0.165 -9.288 45.709 1.00 89.38 94 LEU A C 1
ATOM 766 O O . LEU A 1 94 ? -1.236 -9.376 46.297 1.00 89.38 94 LEU A O 1
ATOM 770 N N . LYS A 1 95 ? -0.085 -9.350 44.371 1.00 85.50 95 LYS A N 1
ATOM 771 C CA . LYS A 1 95 ? -1.245 -9.559 43.475 1.00 85.50 95 LYS A CA 1
ATOM 772 C C . LYS A 1 95 ? -1.998 -10.858 43.763 1.00 85.50 95 LYS A C 1
ATOM 774 O O . LYS A 1 95 ? -3.217 -10.923 43.605 1.00 85.50 95 LYS A O 1
ATOM 779 N N . LYS A 1 96 ? -1.265 -11.905 44.148 1.00 84.81 96 LYS A N 1
ATOM 780 C CA . LYS A 1 96 ? -1.823 -13.209 44.538 1.00 84.81 96 LYS A CA 1
ATOM 781 C C . LYS A 1 96 ? -2.055 -13.336 46.042 1.00 84.81 96 LYS A C 1
ATOM 783 O O . LYS A 1 96 ? -2.667 -14.312 46.475 1.00 84.81 96 LYS A O 1
ATOM 788 N N . GLY A 1 97 ? -1.559 -12.381 46.823 1.00 84.12 97 GLY A N 1
ATOM 789 C CA . GLY A 1 97 ? -1.634 -12.375 48.275 1.00 84.12 97 GLY A CA 1
ATOM 790 C C . GLY A 1 97 ? -3.059 -12.187 48.791 1.00 84.12 97 GLY A C 1
ATOM 791 O O . GLY A 1 97 ? -3.908 -11.574 48.145 1.00 84.12 97 GLY A O 1
ATOM 792 N N . GLY A 1 98 ? -3.317 -12.708 49.992 1.00 85.44 98 GLY A N 1
ATOM 793 C CA . GLY A 1 98 ? -4.602 -12.525 50.670 1.00 85.44 98 GLY A CA 1
ATOM 794 C C . GLY A 1 98 ? -4.879 -11.067 51.043 1.00 85.44 98 GLY A C 1
ATOM 795 O O . GLY A 1 98 ? -6.038 -10.665 51.048 1.00 85.44 98 GLY A O 1
ATOM 796 N N . ASP A 1 99 ? -3.829 -10.279 51.285 1.00 90.00 99 ASP A N 1
ATOM 797 C CA . ASP A 1 99 ? -3.940 -8.910 51.793 1.00 90.00 99 ASP A CA 1
ATOM 798 C C . ASP A 1 99 ? -4.662 -7.988 50.806 1.00 90.00 99 ASP A C 1
ATOM 800 O O . ASP A 1 99 ? -5.641 -7.353 51.179 1.00 90.00 99 ASP A O 1
ATOM 804 N N . ILE A 1 100 ? -4.274 -7.979 49.521 1.00 93.88 100 ILE A N 1
ATOM 805 C CA . ILE A 1 100 ? -4.936 -7.121 48.521 1.00 93.88 100 ILE A CA 1
ATOM 806 C C . ILE A 1 100 ? -6.399 -7.518 48.299 1.00 93.88 100 ILE A C 1
ATOM 808 O O . ILE A 1 100 ? -7.267 -6.660 48.149 1.00 93.88 100 ILE A O 1
ATOM 812 N N . ILE A 1 101 ? -6.683 -8.824 48.318 1.00 93.81 101 ILE A N 1
ATOM 813 C CA . ILE A 1 101 ? -8.043 -9.350 48.185 1.00 93.81 101 ILE A CA 1
ATOM 814 C C . ILE A 1 101 ? -8.869 -8.896 49.382 1.00 93.81 101 ILE A C 1
ATOM 816 O O . ILE A 1 101 ? -9.987 -8.419 49.200 1.00 93.81 101 ILE A O 1
ATOM 820 N N . HIS A 1 102 ? -8.326 -9.029 50.593 1.00 93.81 102 HIS A N 1
ATOM 821 C CA . HIS A 1 102 ? -8.994 -8.610 51.815 1.00 93.81 102 HIS A CA 1
ATOM 822 C C . HIS A 1 102 ? -9.265 -7.104 51.818 1.00 93.81 102 HIS A C 1
ATOM 824 O O . HIS A 1 102 ? -10.399 -6.712 52.077 1.00 93.81 102 HIS A O 1
ATOM 830 N N . THR A 1 103 ? -8.282 -6.278 51.450 1.00 94.81 103 THR A N 1
ATOM 831 C CA . THR A 1 103 ? -8.441 -4.822 51.346 1.00 94.81 103 THR A CA 1
ATOM 832 C C . THR A 1 103 ? -9.564 -4.454 50.376 1.00 94.81 103 THR A C 1
ATOM 834 O O . THR A 1 103 ? -10.500 -3.764 50.769 1.00 94.81 103 THR A O 1
ATOM 837 N N . ILE A 1 104 ? -9.536 -4.958 49.137 1.00 95.50 104 ILE A N 1
ATOM 838 C CA . ILE A 1 104 ? -10.562 -4.634 48.130 1.00 95.50 104 ILE A CA 1
ATOM 839 C C . ILE A 1 104 ? -11.946 -5.131 48.573 1.00 95.50 104 ILE A C 1
ATOM 841 O O . ILE A 1 104 ? -12.916 -4.379 48.521 1.00 95.50 104 ILE A O 1
ATOM 845 N N . THR A 1 105 ? -12.036 -6.375 49.054 1.00 94.19 105 THR A N 1
ATOM 846 C CA . THR A 1 105 ? -13.314 -6.973 49.479 1.00 94.19 105 THR A CA 1
ATOM 847 C C . THR A 1 105 ? -13.911 -6.211 50.663 1.00 94.19 105 THR A C 1
ATOM 849 O O . THR A 1 105 ? -15.099 -5.916 50.656 1.00 94.19 105 THR A O 1
ATOM 852 N N . SER A 1 106 ? -13.089 -5.820 51.642 1.00 95.31 106 SER A N 1
ATOM 853 C CA . SER A 1 106 ? -13.523 -5.048 52.813 1.00 95.31 106 SER A CA 1
ATOM 854 C C . SER A 1 106 ? -14.130 -3.697 52.422 1.00 95.31 106 SER A C 1
ATOM 856 O O . SER A 1 106 ? -15.160 -3.301 52.969 1.00 95.31 106 SER A O 1
ATOM 858 N N . PHE A 1 107 ? -13.544 -3.005 51.437 1.00 96.38 107 PHE A N 1
ATOM 859 C CA . PHE A 1 107 ? -14.117 -1.769 50.901 1.00 96.38 107 PHE A CA 1
ATOM 860 C C . PHE A 1 107 ? -15.464 -2.026 50.212 1.00 96.38 107 PHE A C 1
ATOM 862 O O . PHE A 1 107 ? -16.444 -1.352 50.527 1.00 96.38 107 PHE A O 1
ATOM 869 N N . ILE A 1 108 ? -15.541 -3.028 49.332 1.00 94.75 108 ILE A N 1
ATOM 870 C CA . ILE A 1 108 ? -16.773 -3.357 48.598 1.00 94.75 108 ILE A CA 1
ATOM 871 C C . ILE A 1 108 ? -17.905 -3.757 49.558 1.00 94.75 108 ILE A C 1
ATOM 873 O O . ILE A 1 108 ? -19.009 -3.224 49.462 1.00 94.75 108 ILE A O 1
ATOM 877 N N . GLU A 1 109 ? -17.637 -4.633 50.530 1.00 93.50 109 GLU A N 1
ATOM 878 C CA . GLU A 1 109 ? -18.621 -5.091 51.526 1.00 93.50 109 GLU A CA 1
ATOM 879 C C . GLU A 1 109 ? -19.159 -3.943 52.394 1.00 93.50 109 GLU A C 1
ATOM 881 O O . GLU A 1 109 ? -20.325 -3.945 52.792 1.00 93.50 109 GLU A O 1
ATOM 886 N N . GLN A 1 110 ? -18.329 -2.930 52.652 1.00 95.31 110 GLN A N 1
ATOM 887 C CA . GLN A 1 110 ? -18.713 -1.713 53.370 1.00 95.31 110 GLN A CA 1
ATOM 888 C C . GLN A 1 110 ? -19.385 -0.662 52.473 1.00 95.31 110 GLN A C 1
ATOM 890 O O . GLN A 1 110 ? -19.658 0.441 52.947 1.00 95.31 110 GLN A O 1
ATOM 895 N N . LYS A 1 111 ? -19.658 -0.979 51.197 1.00 93.94 111 LYS A N 1
ATOM 896 C CA . LYS A 1 111 ? -20.167 -0.041 50.181 1.00 93.94 111 LYS A CA 1
ATOM 897 C C . LYS A 1 111 ? -19.279 1.198 50.017 1.00 93.94 111 LYS A C 1
ATOM 899 O O . LYS A 1 111 ? -19.765 2.306 49.818 1.00 93.94 111 LYS A O 1
ATOM 904 N N . LYS A 1 112 ? -17.964 1.012 50.127 1.00 96.44 112 LYS A N 1
ATOM 905 C CA . LYS A 1 112 ? -16.943 2.031 49.863 1.00 96.44 112 LYS A CA 1
ATOM 906 C C . LYS A 1 112 ? -16.435 1.871 48.437 1.00 96.44 112 LYS A C 1
ATOM 908 O O . LYS A 1 112 ? -16.271 0.749 47.957 1.00 96.44 112 LYS A O 1
ATOM 913 N N . GLN A 1 113 ? -16.186 2.981 47.752 1.00 97.12 113 GLN A N 1
ATOM 914 C CA . GLN A 1 113 ? -15.825 2.947 46.335 1.00 97.12 113 GLN A CA 1
ATOM 915 C C . GLN A 1 113 ? -14.380 2.481 46.136 1.00 97.12 113 GLN A C 1
ATOM 917 O O . GLN A 1 113 ? -13.469 3.011 46.767 1.00 97.12 113 GLN A O 1
ATOM 922 N N . VAL A 1 114 ? -14.155 1.572 45.186 1.00 97.62 114 VAL A N 1
ATOM 923 C CA . VAL A 1 114 ? -12.816 1.162 44.748 1.00 97.62 114 VAL A CA 1
ATOM 924 C C . VAL A 1 114 ? -12.597 1.558 43.285 1.00 97.62 114 VAL A C 1
ATOM 926 O O . VAL A 1 114 ? -13.411 1.250 42.413 1.00 97.62 114 VAL A O 1
ATOM 929 N N . PHE A 1 115 ? -11.485 2.237 43.009 1.00 97.50 115 PHE A N 1
ATOM 930 C CA . PHE A 1 115 ? -10.959 2.508 41.673 1.00 97.50 115 PHE A CA 1
ATOM 931 C C . PHE A 1 115 ? -9.629 1.785 41.495 1.00 97.50 115 PHE A C 1
ATOM 933 O O . PHE A 1 115 ? -8.762 1.842 42.366 1.00 97.50 115 PHE A O 1
ATOM 940 N N . ILE A 1 116 ? -9.439 1.143 40.348 1.00 97.00 116 ILE A N 1
ATOM 941 C CA . ILE A 1 116 ? -8.207 0.424 40.019 1.00 97.00 116 ILE A CA 1
ATOM 942 C C . ILE A 1 116 ? -7.758 0.849 38.627 1.00 97.00 116 ILE A C 1
ATOM 944 O O . ILE A 1 116 ? -8.571 0.877 37.705 1.00 97.00 116 ILE A O 1
ATOM 948 N N . THR A 1 117 ? -6.472 1.157 38.443 1.00 96.44 117 THR A N 1
ATOM 949 C CA . THR A 1 117 ? -5.918 1.422 37.108 1.00 96.44 117 THR A CA 1
ATOM 950 C C . THR A 1 117 ? -4.819 0.448 36.714 1.00 96.44 117 THR A C 1
ATOM 952 O O . THR A 1 117 ? -4.039 -0.021 37.539 1.00 96.44 117 THR A O 1
ATOM 955 N N . SER A 1 118 ? -4.708 0.157 35.418 1.00 94.62 118 SER A N 1
ATOM 956 C CA . SER A 1 118 ? -3.706 -0.780 34.905 1.00 94.62 118 SER A CA 1
ATOM 957 C C . SER A 1 118 ? -3.260 -0.452 33.475 1.00 94.62 118 SER A C 1
ATOM 959 O O . SER A 1 118 ? -3.913 0.309 32.760 1.00 94.62 118 SER A O 1
ATOM 961 N N . LEU A 1 119 ? -2.120 -1.001 33.039 1.00 89.06 119 LEU A N 1
ATOM 962 C CA . LEU A 1 119 ? -1.777 -1.033 31.612 1.00 89.06 119 LEU A CA 1
ATOM 963 C C . LEU A 1 119 ? -2.554 -2.107 30.849 1.00 89.06 119 LEU A C 1
ATOM 965 O O . LEU A 1 119 ? -2.843 -1.918 29.670 1.00 89.06 119 LEU A O 1
ATOM 969 N N . TYR A 1 120 ? -2.904 -3.188 31.539 1.00 90.25 120 TYR A N 1
ATOM 970 C CA . TYR A 1 120 ? -3.484 -4.398 30.970 1.00 90.25 120 TYR A CA 1
ATOM 971 C C . TYR A 1 120 ? -4.832 -4.713 31.628 1.00 90.25 120 TYR A C 1
ATOM 973 O O . TYR A 1 120 ? -5.027 -4.340 32.796 1.00 90.25 120 TYR A O 1
ATOM 981 N N . PRO A 1 121 ? -5.753 -5.385 30.918 1.00 90.75 121 PRO A N 1
ATOM 982 C CA . PRO A 1 121 ? -6.984 -5.885 31.517 1.00 90.75 121 PRO A CA 1
ATOM 983 C C . PRO A 1 121 ? -6.688 -6.932 32.614 1.00 90.75 121 PRO A C 1
ATOM 985 O O . PRO A 1 121 ? -5.586 -7.489 32.646 1.00 90.75 121 PRO A O 1
ATOM 988 N N . PRO A 1 122 ? -7.636 -7.204 33.531 1.00 87.00 122 PRO A N 1
ATOM 989 C CA . PRO A 1 122 ? -7.415 -8.093 34.676 1.00 87.00 122 PRO A CA 1
ATOM 990 C C . PRO A 1 122 ? -6.922 -9.499 34.304 1.00 87.00 122 PRO A C 1
ATOM 992 O O . PRO A 1 122 ? -6.148 -10.087 35.051 1.00 87.00 122 PRO A O 1
ATOM 995 N N . GLU A 1 123 ? -7.340 -10.029 33.155 1.00 88.31 123 GLU A N 1
ATOM 996 C CA . GLU A 1 123 ? -6.997 -11.367 32.658 1.00 88.31 123 GLU A CA 1
AT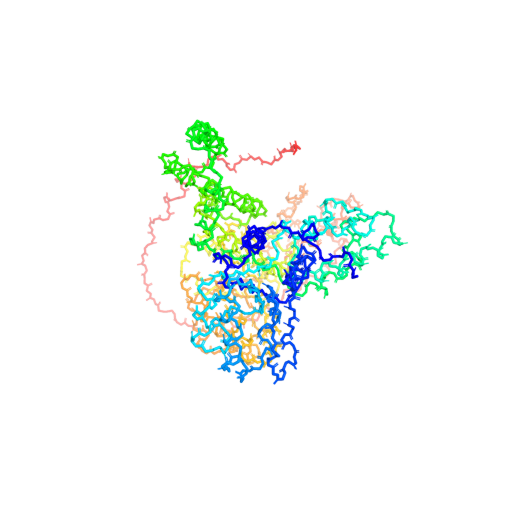OM 997 C C . GLU A 1 123 ? -5.552 -11.485 32.168 1.00 88.31 123 GLU A C 1
ATOM 999 O O . GLU A 1 123 ? -4.992 -12.578 32.143 1.00 88.31 123 GLU A O 1
ATOM 1004 N N . GLU A 1 124 ? -4.947 -10.367 31.775 1.00 90.38 124 GLU A N 1
ATOM 1005 C CA . GLU A 1 124 ? -3.543 -10.301 31.361 1.00 90.38 124 GLU A CA 1
ATOM 1006 C C . GLU A 1 124 ? -2.603 -10.045 32.549 1.00 90.38 124 GLU A C 1
ATOM 1008 O O . GLU A 1 124 ? -1.379 -10.071 32.412 1.00 90.38 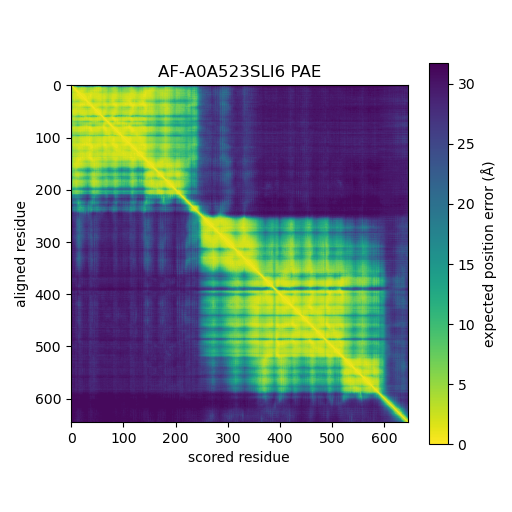124 GLU A O 1
ATOM 1013 N N . LEU A 1 125 ? -3.162 -9.799 33.734 1.00 88.62 125 LEU A N 1
ATOM 1014 C CA . LEU A 1 125 ? -2.407 -9.653 34.966 1.00 88.62 125 LEU A CA 1
ATOM 1015 C C . LEU A 1 125 ? -2.265 -11.012 35.661 1.00 88.62 125 LEU A C 1
ATOM 1017 O O . LEU A 1 125 ? -3.184 -11.824 35.681 1.00 88.62 125 LEU A O 1
ATOM 1021 N N . ASN A 1 126 ? -1.115 -11.247 36.300 1.00 89.88 126 ASN A N 1
ATOM 1022 C CA . ASN A 1 126 ? -0.830 -12.470 37.061 1.00 89.88 126 ASN A CA 1
ATOM 1023 C C . ASN A 1 126 ? -1.576 -12.496 38.417 1.00 89.88 126 ASN A C 1
ATOM 1025 O O . ASN A 1 126 ? -0.958 -12.569 39.481 1.00 89.88 126 ASN A O 1
ATOM 1029 N N . LEU A 1 127 ? -2.903 -12.366 38.388 1.00 92.12 127 LEU A N 1
ATOM 1030 C CA . LEU A 1 127 ? -3.785 -12.305 39.556 1.00 92.12 127 LEU A CA 1
ATOM 1031 C C . LEU A 1 127 ? -4.274 -13.700 39.959 1.00 92.12 127 LEU A C 1
ATOM 1033 O O . LEU A 1 127 ? -4.145 -14.670 39.215 1.00 92.12 127 LEU A O 1
ATOM 1037 N N . SER A 1 128 ? -4.850 -13.806 41.156 1.00 91.62 128 SER A N 1
ATOM 1038 C CA . SER A 1 128 ? -5.622 -14.993 41.534 1.00 91.62 128 SER A CA 1
ATOM 1039 C C . SER A 1 128 ? -7.013 -14.975 40.887 1.00 91.62 128 SER A C 1
ATOM 1041 O O . SER A 1 128 ? -7.602 -13.905 40.722 1.00 91.62 128 SER A O 1
ATOM 1043 N N . ASP A 1 129 ? -7.583 -16.152 40.610 1.00 90.12 129 ASP A N 1
ATOM 1044 C CA . ASP A 1 129 ? -8.936 -16.280 40.037 1.00 90.12 129 ASP A CA 1
ATOM 1045 C C . ASP A 1 129 ? -9.997 -15.560 40.881 1.00 90.12 129 ASP A C 1
ATOM 1047 O O . ASP A 1 129 ? -10.920 -14.933 40.356 1.00 90.12 129 ASP A O 1
ATOM 1051 N N . LYS A 1 130 ? -9.833 -15.598 42.210 1.00 91.69 130 LYS A N 1
ATOM 1052 C CA . LYS A 1 130 ? -10.710 -14.898 43.153 1.00 91.69 130 LYS A CA 1
ATOM 1053 C C . LYS A 1 130 ? -10.681 -13.387 42.924 1.00 91.69 130 LYS A C 1
ATOM 1055 O O . LYS A 1 130 ? -11.733 -12.762 42.878 1.00 91.69 130 LYS A O 1
ATOM 1060 N N . LEU A 1 131 ? -9.494 -12.806 42.767 1.00 92.38 131 LEU A N 1
ATOM 1061 C CA . LEU A 1 131 ? -9.350 -11.371 42.543 1.00 92.38 131 LEU A CA 1
ATOM 1062 C C . LEU A 1 131 ? -9.881 -10.948 41.168 1.00 92.38 131 LEU A C 1
ATOM 1064 O O . LEU A 1 131 ? -10.542 -9.920 41.075 1.00 92.38 131 LEU A O 1
ATOM 1068 N N . ILE A 1 132 ? -9.651 -11.749 40.121 1.00 90.62 132 ILE A N 1
ATOM 1069 C CA . ILE A 1 132 ? -10.234 -11.500 38.792 1.00 90.62 132 ILE A CA 1
ATOM 1070 C C . ILE A 1 132 ? -11.760 -11.489 38.883 1.00 90.62 132 ILE A C 1
ATOM 1072 O O . ILE A 1 132 ? -12.393 -10.592 38.336 1.00 90.62 132 ILE A O 1
ATOM 1076 N N . THR A 1 133 ? -12.343 -12.450 39.604 1.00 87.06 133 THR A N 1
ATOM 1077 C CA . THR A 1 133 ? -13.797 -12.533 39.799 1.00 87.06 133 THR A CA 1
ATOM 1078 C C . THR A 1 133 ? -14.331 -11.278 40.490 1.00 87.06 133 THR A C 1
ATOM 1080 O O . THR A 1 133 ? -15.231 -10.648 39.954 1.00 87.06 133 THR A O 1
ATOM 1083 N N . ILE A 1 134 ? -13.709 -10.847 41.595 1.00 90.81 134 ILE A N 1
ATOM 1084 C CA . ILE A 1 134 ? -14.090 -9.616 42.317 1.00 90.81 134 ILE A CA 1
ATOM 1085 C C . ILE A 1 134 ? -14.003 -8.380 41.410 1.00 90.81 134 ILE A C 1
ATOM 1087 O O . ILE A 1 134 ? -14.878 -7.523 41.435 1.00 90.81 134 ILE A O 1
ATOM 1091 N N . ILE A 1 135 ? -12.953 -8.271 40.590 1.00 91.00 135 ILE A N 1
ATOM 1092 C CA . ILE A 1 135 ? -12.806 -7.140 39.664 1.00 91.00 135 ILE A CA 1
ATOM 1093 C C . ILE A 1 135 ? -13.910 -7.153 38.596 1.00 91.00 135 ILE A C 1
ATOM 1095 O O . ILE A 1 135 ? -14.428 -6.097 38.235 1.00 91.00 135 ILE A O 1
ATOM 1099 N N . LYS A 1 136 ? -14.281 -8.339 38.105 1.00 85.50 136 LYS A N 1
ATOM 1100 C CA . LYS A 1 136 ? -15.324 -8.523 37.088 1.00 85.50 136 LYS A CA 1
ATOM 1101 C C . LYS A 1 136 ? -16.750 -8.356 37.604 1.00 85.50 136 LYS A C 1
ATOM 1103 O O . LYS A 1 136 ? -17.635 -8.143 36.788 1.00 85.50 136 LYS A O 1
ATOM 1108 N N . GLU A 1 137 ? -16.976 -8.460 38.911 1.00 81.69 137 GLU A N 1
ATOM 1109 C CA . GLU A 1 137 ? -18.274 -8.136 39.521 1.00 81.69 137 GLU A CA 1
ATOM 1110 C C . GLU A 1 137 ? -18.593 -6.635 39.440 1.00 81.69 137 GLU A C 1
ATOM 1112 O O . GLU A 1 137 ? -19.762 -6.261 39.479 1.00 81.69 137 GLU A O 1
ATOM 1117 N N . GLY A 1 138 ? -17.567 -5.790 39.295 1.00 86.75 138 GLY A N 1
ATOM 1118 C CA . GLY A 1 138 ? -17.712 -4.366 39.009 1.00 86.75 138 GLY A CA 1
ATOM 1119 C C . GLY A 1 138 ? -17.719 -4.059 37.509 1.00 86.75 138 GLY A C 1
ATOM 1120 O O . GLY A 1 138 ? -18.303 -4.779 36.705 1.00 86.75 138 GLY A O 1
ATOM 1121 N N . LEU A 1 139 ? -17.047 -2.975 37.105 1.00 84.88 139 LEU A N 1
ATOM 1122 C CA . LEU A 1 139 ? -16.957 -2.570 35.698 1.00 84.88 139 LEU A CA 1
ATOM 1123 C C . LEU A 1 139 ? -15.502 -2.439 35.254 1.00 84.88 139 LEU A C 1
ATOM 1125 O O . LEU A 1 139 ? -14.721 -1.701 35.855 1.00 84.88 139 LEU A O 1
ATOM 1129 N N . THR A 1 140 ? -15.155 -3.102 34.152 1.00 85.25 140 THR A N 1
ATOM 1130 C CA . THR A 1 140 ? -13.828 -3.016 33.529 1.00 85.25 140 THR A CA 1
ATOM 1131 C C . THR A 1 140 ? -13.919 -2.216 32.231 1.00 85.25 140 THR A C 1
ATOM 1133 O O . THR A 1 140 ? -14.654 -2.584 31.322 1.00 85.25 140 THR A O 1
ATOM 1136 N N . VAL A 1 141 ? -13.168 -1.116 32.126 1.00 83.31 141 VAL A N 1
ATOM 1137 C CA . VAL A 1 141 ? -13.275 -0.160 31.018 1.00 83.31 141 VAL A CA 1
ATOM 1138 C C . VAL A 1 141 ? -11.915 0.121 30.368 1.00 83.31 141 VAL A C 1
ATOM 1140 O O . VAL A 1 141 ? -10.986 0.551 31.062 1.00 83.31 141 VAL A O 1
ATOM 1143 N N . PRO A 1 142 ? -11.786 -0.039 29.037 1.00 83.56 142 PRO A N 1
ATOM 1144 C CA . PRO A 1 142 ? -10.605 0.409 28.314 1.00 83.56 142 PRO A CA 1
ATOM 1145 C C . PRO A 1 142 ? -10.617 1.926 28.072 1.00 83.56 142 PRO A C 1
ATOM 1147 O O . PRO A 1 142 ? -11.657 2.525 27.796 1.00 83.56 142 PRO A O 1
ATOM 1150 N N . ILE A 1 143 ? -9.432 2.536 28.069 1.00 85.56 143 ILE A N 1
ATOM 1151 C CA . ILE A 1 143 ? -9.173 3.795 27.359 1.00 85.56 143 ILE A CA 1
ATOM 1152 C C . ILE A 1 143 ? -8.282 3.473 26.165 1.00 85.56 143 ILE A C 1
ATOM 1154 O O . ILE A 1 143 ? -7.160 2.980 26.323 1.00 85.56 143 ILE A O 1
ATOM 1158 N N . LEU A 1 144 ? -8.794 3.759 24.974 1.00 83.62 144 LEU A N 1
ATOM 1159 C CA . LEU A 1 144 ? -8.115 3.480 23.714 1.00 83.62 144 LEU A CA 1
ATOM 1160 C C . LEU A 1 144 ? -7.297 4.696 23.264 1.00 83.62 144 LEU A C 1
ATOM 1162 O O . LEU A 1 144 ? -7.384 5.784 23.844 1.00 83.62 144 LEU A O 1
ATOM 1166 N N . ARG A 1 145 ? -6.460 4.507 22.240 1.00 81.56 145 ARG A N 1
ATOM 1167 C CA . ARG A 1 145 ? -5.697 5.614 21.645 1.00 81.56 145 ARG A CA 1
ATOM 1168 C C . ARG A 1 145 ? -6.651 6.716 21.167 1.00 81.56 145 ARG A C 1
ATOM 1170 O O . ARG A 1 145 ? -7.753 6.397 20.728 1.00 81.56 145 ARG A O 1
ATOM 1177 N N . PRO A 1 146 ? -6.284 8.002 21.285 1.00 79.38 146 PRO A N 1
ATOM 1178 C CA . PRO A 1 146 ? -7.154 9.077 20.836 1.00 79.38 146 PRO A CA 1
ATOM 1179 C C . PRO A 1 146 ? -7.331 9.006 19.317 1.00 79.38 146 PRO A C 1
ATOM 1181 O O . PRO A 1 146 ? -6.346 8.901 18.589 1.00 79.38 146 PRO A O 1
ATOM 1184 N N . ASP A 1 147 ? -8.582 9.057 18.861 1.00 77.75 147 ASP A N 1
ATOM 1185 C CA . ASP A 1 147 ? -8.900 9.190 17.440 1.00 77.75 147 ASP A CA 1
ATOM 1186 C C . ASP A 1 147 ? -8.593 10.617 16.957 1.00 77.75 147 ASP A C 1
ATOM 1188 O O . ASP A 1 147 ? -8.356 11.534 17.751 1.00 77.75 147 ASP A O 1
ATOM 1192 N N . THR A 1 148 ? -8.599 10.820 15.640 1.00 77.94 148 THR A N 1
ATOM 1193 C CA . THR A 1 148 ? -8.309 12.131 15.027 1.00 77.94 148 THR A CA 1
ATOM 1194 C C . THR A 1 148 ? -9.175 13.261 15.604 1.00 77.94 148 THR A C 1
ATOM 1196 O O . THR A 1 148 ? -8.686 14.369 15.839 1.00 77.94 148 THR A O 1
ATOM 1199 N N . GLU A 1 149 ? -10.448 12.981 15.909 1.00 78.38 149 GLU A N 1
ATOM 1200 C CA . GLU A 1 149 ? -11.368 13.943 16.521 1.00 78.38 149 GLU A CA 1
ATOM 1201 C C . GLU A 1 149 ? -10.944 14.305 17.953 1.00 78.38 149 GLU A C 1
ATOM 1203 O O . GLU A 1 149 ? -10.898 15.488 18.313 1.00 78.38 149 GLU A O 1
ATOM 1208 N N . LEU A 1 150 ? -10.608 13.311 18.780 1.00 81.88 150 LEU A N 1
ATOM 1209 C CA . LEU A 1 150 ? -10.145 13.535 20.144 1.00 81.88 150 LEU A CA 1
ATOM 1210 C C . LEU A 1 150 ? -8.790 14.248 20.164 1.00 81.88 150 LEU A C 1
ATOM 1212 O O . LEU A 1 150 ? -8.612 15.163 20.966 1.00 81.88 150 LEU A O 1
ATOM 1216 N N . VAL A 1 151 ? -7.866 13.913 19.261 1.00 84.62 151 VAL A N 1
ATOM 1217 C CA . VAL A 1 151 ? -6.586 14.625 19.114 1.00 84.62 151 VAL A CA 1
ATOM 1218 C C . VAL A 1 151 ? -6.821 16.107 18.805 1.00 84.62 151 VAL A C 1
ATOM 1220 O O . VAL A 1 151 ? -6.269 16.965 19.499 1.00 84.62 151 VAL A O 1
ATOM 1223 N N . ALA A 1 152 ? -7.702 16.434 17.853 1.00 84.56 152 ALA A N 1
ATOM 1224 C CA . ALA A 1 152 ? -8.041 17.821 17.523 1.00 84.56 152 ALA A CA 1
ATOM 1225 C C . ALA A 1 152 ? -8.609 18.582 18.731 1.00 84.56 152 ALA A C 1
ATOM 1227 O O . ALA A 1 152 ? -8.230 19.727 18.999 1.00 84.56 152 ALA A O 1
ATOM 1228 N N . ARG A 1 153 ? -9.499 17.937 19.497 1.00 84.81 153 ARG A N 1
ATOM 1229 C CA . ARG A 1 153 ? -10.061 18.502 20.734 1.00 84.81 153 ARG A CA 1
ATOM 1230 C C . ARG A 1 153 ? -8.988 18.723 21.797 1.00 84.81 153 ARG A C 1
ATOM 1232 O O . ARG A 1 153 ? -8.991 19.777 22.430 1.00 84.81 153 ARG A O 1
ATOM 1239 N N . ILE A 1 154 ? -8.067 17.774 21.974 1.00 86.44 154 ILE A N 1
ATOM 1240 C CA . ILE A 1 154 ? -6.942 17.899 22.909 1.00 86.44 154 ILE A CA 1
ATOM 1241 C C . ILE A 1 154 ? -6.064 19.088 22.513 1.00 86.44 154 ILE A C 1
ATOM 1243 O O . ILE A 1 154 ? -5.775 19.918 23.372 1.00 86.44 154 ILE A O 1
ATOM 1247 N N . PHE A 1 155 ? -5.703 19.229 21.232 1.00 86.56 155 PHE A N 1
ATOM 1248 C CA . PHE A 1 155 ? -4.942 20.384 20.745 1.00 86.56 155 PHE A CA 1
ATOM 1249 C C . PHE A 1 155 ? -5.654 21.701 21.054 1.00 86.56 155 PHE A C 1
ATOM 1251 O O . PHE A 1 155 ? -5.038 22.592 21.634 1.00 86.56 155 PHE A O 1
ATOM 1258 N N . LYS A 1 156 ? -6.952 21.816 20.742 1.00 85.88 156 LYS A N 1
ATOM 1259 C CA . LYS A 1 156 ? -7.747 23.023 21.033 1.00 85.88 156 LYS A CA 1
ATOM 1260 C C . LYS A 1 156 ? -7.748 23.357 22.524 1.00 85.88 156 LYS A C 1
ATOM 1262 O O . LYS A 1 156 ? -7.446 24.486 22.900 1.00 85.88 156 LYS A O 1
ATOM 1267 N N . MET A 1 157 ? -8.031 22.362 23.362 1.00 83.06 157 MET A N 1
ATOM 1268 C CA . MET A 1 157 ? -8.107 22.525 24.813 1.00 83.06 157 MET A CA 1
ATOM 1269 C C . MET A 1 157 ? -6.746 22.877 25.429 1.00 83.06 157 MET A C 1
ATOM 1271 O O . MET A 1 157 ? -6.674 23.686 26.350 1.00 83.06 157 MET A O 1
ATOM 1275 N N . MET A 1 158 ? -5.655 22.301 24.918 1.00 82.00 158 MET A N 1
ATOM 1276 C CA . MET A 1 158 ? -4.307 22.605 25.390 1.00 82.00 158 MET A CA 1
ATOM 1277 C C . MET A 1 158 ? -3.803 23.961 24.895 1.00 82.00 158 MET A C 1
ATOM 1279 O O . MET A 1 158 ? -3.202 24.667 25.692 1.00 82.00 158 MET A O 1
ATOM 1283 N N . CYS A 1 159 ? -4.085 24.374 23.654 1.00 82.00 159 CYS A N 1
ATOM 1284 C CA . CYS A 1 159 ? -3.728 25.711 23.152 1.00 82.00 159 CYS A CA 1
ATOM 1285 C C . CYS A 1 159 ? -4.313 26.819 24.038 1.00 82.00 159 CYS A C 1
ATOM 1287 O O . CYS A 1 159 ? -3.611 27.763 24.394 1.00 82.00 159 CYS A O 1
ATOM 1289 N N . SER A 1 160 ? -5.561 26.646 24.494 1.00 76.19 160 SER A N 1
ATOM 1290 C CA . SER A 1 160 ? -6.191 27.567 25.447 1.00 76.19 160 SER A CA 1
ATOM 1291 C C . SER A 1 160 ? -5.434 27.695 26.775 1.00 76.19 160 SER A C 1
ATOM 1293 O O . SER A 1 160 ? -5.552 28.725 27.424 1.00 76.19 160 SER A O 1
ATOM 1295 N N . ASN A 1 161 ? -4.639 26.694 27.176 1.00 72.12 161 ASN A N 1
ATOM 1296 C CA . ASN A 1 161 ? -3.799 26.759 28.379 1.00 72.12 161 ASN A CA 1
ATOM 1297 C C . ASN A 1 161 ? -2.447 27.456 28.149 1.00 72.12 161 ASN A C 1
ATOM 1299 O O . ASN A 1 161 ? -1.784 27.800 29.124 1.00 72.12 161 ASN A O 1
ATOM 1303 N N . TYR A 1 162 ? -2.023 27.620 26.893 1.00 69.19 162 TYR A N 1
ATOM 1304 C CA . TYR A 1 162 ? -0.806 28.340 26.502 1.00 69.19 162 TYR A CA 1
ATOM 1305 C C . TYR A 1 162 ? -1.109 29.780 26.033 1.00 69.19 162 TYR A C 1
ATOM 1307 O O . TYR A 1 162 ? -0.246 30.440 25.462 1.00 69.19 162 TYR A O 1
ATOM 1315 N N . ASP A 1 163 ? -2.337 30.269 26.248 1.00 74.19 163 ASP A N 1
ATOM 1316 C CA . ASP A 1 163 ? -2.805 31.595 25.822 1.00 74.19 163 ASP A CA 1
ATOM 1317 C C . ASP A 1 163 ? -2.638 31.863 24.312 1.00 74.19 163 ASP A C 1
ATOM 1319 O O . ASP A 1 163 ? -2.407 32.994 23.874 1.00 74.19 163 ASP A O 1
ATOM 1323 N N . PHE A 1 164 ? -2.783 30.825 23.479 1.00 78.31 164 PHE A N 1
ATOM 1324 C CA . PHE A 1 164 ? -2.814 30.985 22.027 1.00 78.31 164 PHE A CA 1
ATOM 1325 C C . PHE A 1 164 ? -3.843 30.103 21.339 1.00 78.31 164 PHE A C 1
ATOM 1327 O O . PHE A 1 164 ? -4.434 29.198 21.923 1.00 78.31 164 PHE A O 1
ATOM 1334 N N . THR A 1 165 ? -4.080 30.394 20.064 1.00 78.75 165 THR A N 1
ATOM 1335 C CA . THR A 1 165 ? -4.942 29.588 19.201 1.00 78.75 165 THR A CA 1
ATOM 1336 C C . THR A 1 165 ? -4.164 29.190 17.960 1.00 78.75 165 THR A C 1
ATOM 1338 O O . THR A 1 165 ? -3.344 29.957 17.457 1.00 78.75 165 THR A O 1
ATOM 1341 N N . LEU A 1 166 ? -4.395 27.966 17.495 1.00 82.56 166 LEU A N 1
ATOM 1342 C CA . LEU A 1 166 ? -3.901 27.504 16.206 1.00 82.56 166 LEU A CA 1
ATOM 1343 C C . LEU A 1 166 ? -5.023 27.576 15.188 1.00 82.56 166 LEU A C 1
ATOM 1345 O O . LEU A 1 166 ? -6.187 27.338 15.512 1.00 82.56 166 LEU A O 1
ATOM 1349 N N . ASN A 1 167 ? -4.650 27.875 13.948 1.00 83.88 167 ASN A N 1
ATOM 1350 C CA . ASN A 1 167 ? -5.558 27.785 12.819 1.00 83.88 167 ASN A CA 1
ATOM 1351 C C . ASN A 1 167 ? -6.083 26.340 12.699 1.00 83.88 167 ASN A C 1
ATOM 1353 O O . ASN A 1 167 ? -5.312 25.386 12.837 1.00 83.88 167 ASN A O 1
ATOM 1357 N N . ASP A 1 168 ? -7.376 26.174 12.408 1.00 80.62 168 ASP A N 1
ATOM 1358 C CA . ASP A 1 168 ? -7.999 24.862 12.207 1.00 80.62 168 ASP A CA 1
ATOM 1359 C C . ASP A 1 168 ? -7.263 24.025 11.147 1.00 80.62 168 ASP A C 1
ATOM 1361 O O . ASP A 1 168 ? -7.178 22.809 11.287 1.00 80.62 168 ASP A O 1
ATOM 1365 N N . ASN A 1 169 ? -6.649 24.649 10.136 1.00 81.00 169 ASN A N 1
ATOM 1366 C CA . ASN A 1 169 ? -5.828 23.945 9.145 1.00 81.00 169 ASN A CA 1
ATOM 1367 C C . ASN A 1 169 ? -4.593 23.277 9.769 1.00 81.00 169 ASN A C 1
ATOM 1369 O O . ASN A 1 169 ? -4.268 22.141 9.427 1.00 81.00 169 ASN A O 1
ATOM 1373 N N . VAL A 1 170 ? -3.931 23.954 10.713 1.00 82.75 170 VAL A N 1
ATOM 1374 C CA . VAL A 1 170 ? -2.784 23.408 11.453 1.00 82.75 170 VAL A CA 1
ATOM 1375 C C . VAL A 1 170 ? -3.253 22.317 12.412 1.00 82.75 170 VAL A C 1
ATOM 1377 O O . VAL A 1 170 ? -2.636 21.260 12.479 1.00 82.75 170 VAL A O 1
ATOM 1380 N N . ILE A 1 171 ? -4.380 22.518 13.100 1.00 83.12 171 ILE A N 1
ATOM 1381 C CA . ILE A 1 171 ? -4.955 21.506 13.999 1.00 83.12 171 ILE A CA 1
ATOM 1382 C C . ILE A 1 171 ? -5.348 20.247 13.222 1.00 83.12 171 ILE A C 1
ATOM 1384 O O . ILE A 1 171 ? -5.019 19.146 13.655 1.00 83.12 171 ILE A O 1
ATOM 1388 N N . ASN A 1 172 ? -6.003 20.387 12.070 1.00 80.25 172 ASN A N 1
ATOM 1389 C CA . ASN A 1 172 ? -6.385 19.265 11.212 1.00 80.25 172 ASN A CA 1
ATOM 1390 C C . ASN A 1 172 ? -5.155 18.530 10.669 1.00 80.25 172 ASN A C 1
ATOM 1392 O O . ASN A 1 172 ? -5.139 17.301 10.646 1.00 80.25 172 ASN A O 1
ATOM 1396 N N . PHE A 1 173 ? -4.110 19.269 10.284 1.00 80.12 173 PHE A N 1
ATOM 1397 C CA . PHE A 1 173 ? -2.832 18.684 9.886 1.00 80.12 173 PHE A CA 1
ATOM 1398 C C . PHE A 1 173 ? -2.205 17.870 11.026 1.00 80.12 173 PHE A C 1
ATOM 1400 O O . PHE A 1 173 ? -1.879 16.701 10.834 1.00 80.12 173 PHE A O 1
ATOM 1407 N N . LEU A 1 174 ? -2.105 18.449 12.227 1.00 80.38 174 LEU A N 1
ATOM 1408 C CA . LEU A 1 174 ? -1.534 17.788 13.403 1.00 80.38 174 LEU A CA 1
ATOM 1409 C C . LEU A 1 174 ? -2.371 16.591 13.865 1.00 80.38 174 LEU A C 1
ATOM 1411 O O . LEU A 1 174 ? -1.823 15.596 14.320 1.00 80.38 174 LEU A O 1
ATOM 1415 N N . SER A 1 175 ? -3.691 16.655 13.712 1.00 79.69 175 SER A N 1
ATOM 1416 C CA . SER A 1 175 ? -4.607 15.579 14.110 1.00 79.69 175 SER A CA 1
ATOM 1417 C C . SER A 1 175 ? -4.575 14.376 13.171 1.00 79.69 175 SER A C 1
ATOM 1419 O O . SER A 1 175 ? -5.073 13.316 13.528 1.00 79.69 175 SER A O 1
ATOM 1421 N N . GLY A 1 176 ? -3.974 14.521 11.986 1.00 72.19 176 GLY A N 1
ATOM 1422 C CA . GLY A 1 176 ? -3.727 13.426 11.048 1.00 72.19 176 GLY A CA 1
ATOM 1423 C C . GLY A 1 176 ? -2.549 12.516 11.420 1.00 72.19 176 GLY A C 1
ATOM 1424 O O . GLY A 1 176 ? -2.308 11.538 10.708 1.00 72.19 176 GLY A O 1
ATOM 1425 N N . PHE A 1 177 ? -1.814 12.834 12.490 1.00 71.62 177 PHE A N 1
ATOM 1426 C CA . PHE A 1 177 ? -0.739 12.006 13.035 1.00 71.62 177 PHE A CA 1
ATOM 1427 C C . PHE A 1 177 ? -1.259 11.110 14.166 1.00 71.62 177 PHE A C 1
ATOM 1429 O O . PHE A 1 177 ? -2.105 11.513 14.964 1.00 71.62 177 PHE A O 1
ATOM 1436 N N . SER A 1 178 ? -0.721 9.892 14.256 1.00 67.06 178 SER A N 1
ATOM 1437 C CA . SER A 1 178 ? -1.028 8.967 15.348 1.00 67.06 178 SER A CA 1
ATOM 1438 C C . SER A 1 178 ? -0.151 9.284 16.557 1.00 67.06 178 SER A C 1
ATOM 1440 O O . SER A 1 178 ? 1.041 8.984 16.545 1.00 67.06 178 SER A O 1
ATOM 1442 N N . PHE A 1 179 ? -0.746 9.822 17.620 1.00 69.38 179 PHE A N 1
ATOM 1443 C CA . PHE A 1 179 ? -0.059 10.022 18.897 1.00 69.38 179 PHE A CA 1
ATOM 1444 C C . PHE A 1 179 ? -0.228 8.793 19.794 1.00 69.38 179 PHE A C 1
ATOM 1446 O O . PHE A 1 179 ? -1.348 8.373 20.097 1.00 69.38 179 PHE A O 1
ATOM 1453 N N . GLY A 1 180 ? 0.888 8.207 20.229 1.00 64.69 180 GLY A N 1
ATOM 1454 C CA . GLY A 1 180 ? 0.892 7.068 21.149 1.00 64.69 180 GLY A CA 1
ATOM 1455 C C . GLY A 1 180 ? 0.588 7.472 22.594 1.00 64.69 180 GLY A C 1
ATOM 1456 O O . GLY A 1 180 ? 0.018 6.683 23.351 1.00 64.69 180 GLY A O 1
ATOM 1457 N N . ASP A 1 181 ? 0.939 8.708 22.955 1.00 74.56 181 ASP A N 1
ATOM 1458 C CA . ASP A 1 181 ? 0.801 9.299 24.286 1.00 74.56 181 ASP A CA 1
ATOM 1459 C C . ASP A 1 181 ? 0.382 10.777 24.157 1.00 74.56 181 ASP A C 1
ATOM 1461 O O . ASP A 1 181 ? 0.927 11.531 23.352 1.00 74.56 181 ASP A O 1
ATOM 1465 N N . ILE A 1 182 ? -0.533 11.248 25.009 1.00 78.69 182 ILE A N 1
ATOM 1466 C CA . ILE A 1 182 ? -0.915 12.670 25.104 1.00 78.69 182 ILE A CA 1
ATOM 1467 C C . ILE A 1 182 ? 0.305 13.571 25.437 1.00 78.69 182 ILE A C 1
ATOM 1469 O O . ILE A 1 182 ? 0.312 14.780 25.186 1.00 78.69 182 ILE A O 1
ATOM 1473 N N . ARG A 1 183 ? 1.386 13.011 25.990 1.00 77.25 183 ARG A N 1
ATOM 1474 C CA . ARG A 1 183 ? 2.672 13.700 26.199 1.00 77.25 183 ARG A CA 1
ATOM 1475 C C . ARG A 1 183 ? 3.366 14.080 24.892 1.00 77.25 183 ARG A C 1
ATOM 1477 O O . ARG A 1 183 ? 4.054 15.099 24.871 1.00 77.25 183 ARG A O 1
ATOM 1484 N N . GLU A 1 184 ? 3.178 13.316 23.820 1.00 80.44 184 GLU A N 1
ATOM 1485 C CA . GLU A 1 184 ? 3.706 13.648 22.492 1.00 80.44 184 GLU A CA 1
ATOM 1486 C C . GLU A 1 184 ? 3.001 14.891 21.940 1.00 80.44 184 GLU A C 1
ATOM 1488 O O . GLU A 1 184 ? 3.668 15.823 21.494 1.00 80.44 184 GLU A O 1
ATOM 1493 N N . ILE A 1 185 ? 1.676 14.977 22.108 1.00 80.81 185 ILE A N 1
ATOM 1494 C CA . ILE A 1 185 ? 0.878 16.167 21.764 1.00 80.81 185 ILE A CA 1
ATOM 1495 C C . ILE A 1 185 ? 1.397 17.404 22.517 1.00 80.81 185 ILE A C 1
ATOM 1497 O O . ILE A 1 185 ? 1.640 18.452 21.919 1.00 80.81 185 ILE A O 1
ATOM 1501 N N . ASN A 1 186 ? 1.654 17.276 23.825 1.00 77.88 186 ASN A N 1
ATOM 1502 C CA . ASN A 1 186 ? 2.256 18.355 24.618 1.00 77.88 186 ASN A CA 1
ATOM 1503 C C . ASN A 1 186 ? 3.662 18.748 24.128 1.00 77.88 186 ASN A C 1
ATOM 1505 O O . ASN A 1 186 ? 4.032 19.919 24.197 1.00 77.88 186 ASN A O 1
ATOM 1509 N N . SER A 1 187 ? 4.468 17.786 23.670 1.00 76.56 187 SER A N 1
ATOM 1510 C CA . SER A 1 187 ? 5.804 18.045 23.114 1.00 76.56 187 SER A CA 1
ATOM 1511 C C . SER A 1 187 ? 5.715 18.868 21.828 1.00 76.56 187 SER A C 1
ATOM 1513 O O . SER A 1 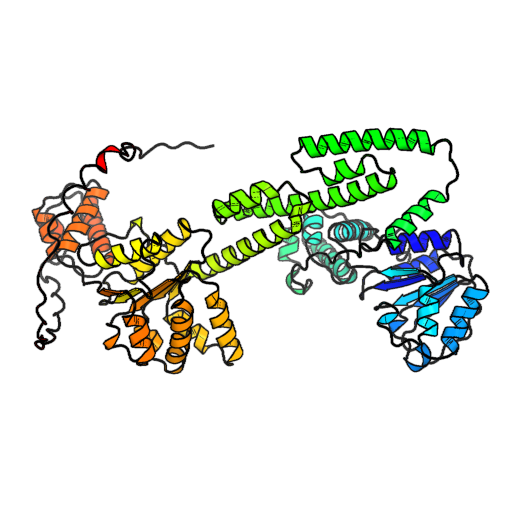187 ? 6.424 19.864 21.684 1.00 76.56 187 SER A O 1
ATOM 1515 N N . VAL A 1 188 ? 4.790 18.502 20.936 1.00 82.81 188 VAL A N 1
ATOM 1516 C CA . VAL A 1 188 ? 4.506 19.245 19.702 1.00 82.81 188 VAL A CA 1
ATOM 1517 C C . VAL A 1 188 ? 4.044 20.665 20.021 1.00 82.81 188 VAL A C 1
ATOM 1519 O O . VAL A 1 188 ? 4.607 21.617 19.489 1.00 82.81 188 VAL A O 1
ATOM 1522 N N . LEU A 1 189 ? 3.094 20.833 20.944 1.00 82.38 189 LEU A N 1
ATOM 1523 C CA . LEU A 1 189 ? 2.604 22.157 21.336 1.00 82.38 189 LEU A CA 1
ATOM 1524 C C . LEU A 1 189 ? 3.697 23.064 21.901 1.00 82.38 189 LEU A C 1
ATOM 1526 O O . LEU A 1 189 ? 3.743 24.236 21.550 1.00 82.38 189 LEU A O 1
ATOM 1530 N N . LYS A 1 190 ? 4.614 22.531 22.715 1.00 79.88 190 LYS A N 1
ATOM 1531 C CA . LYS A 1 190 ? 5.764 23.306 23.210 1.00 79.88 190 LYS A CA 1
ATOM 1532 C C . LYS A 1 190 ? 6.680 23.773 22.084 1.00 79.88 190 LYS A C 1
ATOM 1534 O O . LYS A 1 190 ? 7.189 24.883 22.144 1.00 79.88 190 LYS A O 1
ATOM 1539 N N . ARG A 1 191 ? 6.908 22.937 21.067 1.00 79.38 191 ARG A N 1
ATOM 1540 C CA . ARG A 1 191 ? 7.720 23.321 19.901 1.00 79.38 191 ARG A CA 1
ATOM 1541 C C . ARG A 1 191 ? 7.022 24.389 19.064 1.00 79.38 191 ARG A C 1
ATOM 1543 O O . ARG A 1 191 ? 7.679 25.321 18.622 1.00 79.38 191 ARG A O 1
ATOM 1550 N N . ILE A 1 192 ? 5.705 24.283 18.900 1.00 82.81 192 ILE A N 1
ATOM 1551 C CA . ILE A 1 192 ? 4.894 25.313 18.240 1.00 82.81 192 ILE A CA 1
ATOM 1552 C C . ILE A 1 192 ? 4.963 26.632 19.010 1.00 82.81 192 ILE A C 1
ATOM 1554 O O . ILE A 1 192 ? 5.123 27.681 18.400 1.00 82.81 192 ILE A O 1
ATOM 1558 N N . ASP A 1 193 ? 4.882 26.586 20.338 1.00 81.81 193 ASP A N 1
ATOM 1559 C CA . ASP A 1 193 ? 4.985 27.781 21.175 1.00 81.81 193 ASP A CA 1
ATOM 1560 C C . ASP A 1 193 ? 6.356 28.464 21.031 1.00 81.81 193 ASP A C 1
ATOM 1562 O O . ASP A 1 193 ? 6.421 29.671 20.830 1.00 81.81 193 ASP A O 1
ATOM 1566 N N . LEU A 1 194 ? 7.445 27.685 20.990 1.00 77.00 194 LEU A N 1
ATOM 1567 C CA . LEU A 1 194 ? 8.788 28.202 20.686 1.00 77.00 194 LEU A CA 1
ATOM 1568 C C . LEU A 1 194 ? 8.891 28.784 19.266 1.00 77.00 194 LEU A C 1
ATOM 1570 O O . LEU A 1 194 ? 9.536 29.809 19.062 1.00 77.00 194 LEU A O 1
ATOM 1574 N N . LEU A 1 195 ? 8.251 28.160 18.271 1.00 78.62 195 LEU A N 1
ATOM 1575 C CA . LEU A 1 195 ? 8.256 28.654 16.889 1.00 78.62 195 LEU A CA 1
ATOM 1576 C C . LEU A 1 195 ? 7.608 30.040 16.771 1.00 78.62 195 LEU A C 1
ATOM 1578 O O . LEU A 1 195 ? 8.056 30.861 15.968 1.00 78.62 195 LEU A O 1
ATOM 1582 N N . ARG A 1 196 ? 6.592 30.322 17.595 1.00 80.12 196 ARG A N 1
ATOM 1583 C CA . ARG A 1 196 ? 5.918 31.631 17.645 1.00 80.12 196 ARG A CA 1
ATOM 1584 C C . ARG A 1 196 ? 6.836 32.765 18.094 1.00 80.12 196 ARG A C 1
ATOM 1586 O O . ARG A 1 196 ? 6.545 33.915 17.788 1.00 80.12 196 ARG A O 1
ATOM 1593 N N . GLU A 1 197 ? 7.940 32.472 18.782 1.00 76.62 197 GLU A N 1
ATOM 1594 C CA . GLU A 1 197 ? 8.936 33.494 19.127 1.00 76.62 197 GLU A CA 1
ATOM 1595 C C . GLU A 1 197 ? 9.745 33.959 17.905 1.00 76.62 197 GLU A C 1
ATOM 1597 O O . GLU A 1 197 ? 10.319 35.046 17.920 1.00 76.62 197 GLU A O 1
ATOM 1602 N N . VAL A 1 198 ? 9.794 33.146 16.844 1.00 76.81 198 VAL A N 1
ATOM 1603 C CA . VAL A 1 198 ? 10.642 33.369 15.662 1.00 76.81 198 VAL A CA 1
ATOM 1604 C C . VAL A 1 198 ? 9.818 33.686 14.410 1.00 76.81 198 VAL A C 1
ATOM 1606 O O . VAL A 1 198 ? 10.329 34.306 13.481 1.00 76.81 198 VAL A O 1
ATOM 1609 N N . THR A 1 199 ? 8.549 33.273 14.364 1.00 71.69 199 THR A N 1
ATOM 1610 C CA . THR A 1 199 ? 7.659 33.442 13.203 1.00 71.69 199 THR A CA 1
ATOM 1611 C C . THR A 1 199 ? 6.341 34.100 13.611 1.00 71.69 199 THR A C 1
ATOM 1613 O O . THR A 1 199 ? 5.700 33.664 14.564 1.00 71.69 199 THR A O 1
ATOM 1616 N N . GLU A 1 200 ? 5.911 35.124 12.864 1.00 68.81 200 GLU A N 1
ATOM 1617 C CA . GLU A 1 200 ? 4.681 35.883 13.155 1.00 68.81 200 GLU A CA 1
ATOM 1618 C C . GLU A 1 200 ? 3.391 35.076 12.906 1.00 68.81 200 GLU A C 1
ATOM 1620 O O . GLU A 1 200 ? 2.394 35.288 13.597 1.00 68.81 200 GLU A O 1
ATOM 1625 N N . GLU A 1 201 ? 3.403 34.123 11.964 1.00 76.94 201 GLU A N 1
ATOM 1626 C CA . GLU A 1 201 ? 2.250 33.276 11.633 1.00 76.94 201 GLU A CA 1
ATOM 1627 C C . GLU A 1 201 ? 2.607 31.780 11.640 1.00 76.94 201 GLU A C 1
ATOM 1629 O O . GLU A 1 201 ? 3.572 31.331 11.016 1.00 76.94 201 GLU A O 1
ATOM 1634 N N . ILE A 1 202 ? 1.793 30.983 12.338 1.00 82.06 202 ILE A N 1
ATOM 1635 C CA . ILE A 1 202 ? 1.928 29.523 12.371 1.00 82.06 202 ILE A CA 1
ATOM 1636 C C . ILE A 1 202 ? 1.072 28.923 11.256 1.00 82.06 202 ILE A C 1
ATOM 1638 O O . ILE A 1 202 ? -0.154 28.844 11.371 1.00 82.06 202 ILE A O 1
ATOM 1642 N N . THR A 1 203 ? 1.731 28.489 10.184 1.00 83.88 203 THR A N 1
ATOM 1643 C CA . THR A 1 203 ? 1.135 27.807 9.031 1.00 83.88 203 THR A CA 1
ATOM 1644 C C . THR A 1 203 ? 1.505 26.325 9.043 1.00 83.88 203 THR A C 1
ATOM 1646 O O . THR A 1 203 ? 2.331 25.870 9.834 1.00 83.88 203 THR A O 1
ATOM 1649 N N . VAL A 1 204 ? 0.883 25.535 8.166 1.00 80.94 204 VAL A N 1
ATOM 1650 C CA . VAL A 1 204 ? 1.223 24.110 8.029 1.00 80.94 204 VAL A CA 1
ATOM 1651 C C . VAL A 1 204 ? 2.670 23.952 7.552 1.00 80.94 204 VAL A C 1
ATOM 1653 O O . VAL A 1 204 ? 3.379 23.065 8.019 1.00 80.94 204 VAL A O 1
ATOM 1656 N N . GLU A 1 205 ? 3.119 24.826 6.657 1.00 79.06 205 GLU A N 1
ATOM 1657 C CA . GLU A 1 205 ? 4.473 24.849 6.107 1.00 79.06 205 GLU A CA 1
ATOM 1658 C C . GLU A 1 205 ? 5.506 25.193 7.182 1.00 79.06 205 GLU A C 1
ATOM 1660 O O . GLU A 1 205 ? 6.472 24.453 7.342 1.00 79.06 205 GLU A O 1
ATOM 1665 N N . SER A 1 206 ? 5.270 26.226 8.002 1.00 74.31 206 SER A N 1
ATOM 1666 C CA . SER A 1 206 ? 6.216 26.572 9.071 1.00 74.31 206 SER A CA 1
ATOM 1667 C C . SER A 1 206 ? 6.310 25.479 10.137 1.00 74.31 206 SER A C 1
ATOM 1669 O O . SER A 1 206 ? 7.393 25.205 10.658 1.00 74.31 206 SER A O 1
ATOM 1671 N N . VAL A 1 207 ? 5.201 24.791 10.423 1.00 75.88 207 VAL A N 1
ATOM 1672 C CA . VAL A 1 207 ? 5.179 23.615 11.305 1.00 75.88 207 VAL A CA 1
ATOM 1673 C C . VAL A 1 207 ? 5.979 22.448 10.710 1.00 75.88 207 VAL A C 1
ATOM 1675 O O . VAL A 1 207 ? 6.727 21.809 11.445 1.00 75.88 207 VAL A O 1
ATOM 1678 N N . LYS A 1 208 ? 5.868 22.186 9.401 1.00 75.56 208 LYS A N 1
ATOM 1679 C CA . LYS A 1 208 ? 6.645 21.140 8.707 1.00 75.56 208 LYS A CA 1
ATOM 1680 C C . LYS A 1 208 ? 8.146 21.427 8.693 1.00 75.56 208 LYS A C 1
ATOM 1682 O O . LYS A 1 208 ? 8.929 20.512 8.915 1.00 75.56 208 LYS A O 1
ATOM 1687 N N . ASP A 1 209 ? 8.533 22.676 8.453 1.00 69.25 209 ASP A N 1
ATOM 1688 C CA . ASP A 1 209 ? 9.940 23.067 8.301 1.00 69.25 209 ASP A CA 1
ATOM 1689 C C . ASP A 1 209 ? 10.693 23.130 9.645 1.00 69.25 209 ASP A C 1
ATOM 1691 O O . ASP A 1 209 ? 11.912 22.967 9.692 1.00 69.25 209 ASP A O 1
ATOM 1695 N N . SER A 1 210 ? 9.979 23.379 10.749 1.00 62.78 210 SER A N 1
ATOM 1696 C CA . SER A 1 210 ? 10.570 23.606 12.080 1.00 62.78 210 SER A CA 1
ATOM 1697 C C . SER A 1 210 ? 10.450 22.427 13.039 1.00 62.78 210 SER A C 1
ATOM 1699 O O . SER A 1 210 ? 11.313 22.215 13.896 1.00 62.78 210 SER A O 1
ATOM 1701 N N . ILE A 1 211 ? 9.365 21.664 12.936 1.00 59.62 211 ILE A N 1
ATOM 1702 C CA . ILE A 1 211 ? 9.126 20.510 13.780 1.00 59.62 211 ILE A CA 1
ATOM 1703 C C . ILE A 1 211 ? 9.550 19.323 12.937 1.00 59.62 211 ILE A C 1
ATOM 1705 O O . ILE A 1 211 ? 8.857 18.973 11.989 1.00 59.62 211 ILE A O 1
ATOM 1709 N N . ALA A 1 212 ? 10.673 18.692 13.288 1.00 55.75 212 ALA A N 1
ATOM 1710 C CA . ALA A 1 212 ? 11.044 17.368 12.793 1.00 55.75 212 ALA A CA 1
ATOM 1711 C C . ALA A 1 212 ? 9.984 16.337 13.241 1.00 55.75 212 ALA A C 1
ATOM 1713 O O . ALA A 1 212 ? 10.219 15.513 14.120 1.00 55.75 212 ALA A O 1
ATOM 1714 N N . LEU A 1 213 ? 8.761 16.451 12.713 1.00 54.44 213 LEU A N 1
ATOM 1715 C CA . LEU A 1 213 ? 7.592 15.645 13.055 1.00 54.44 213 LEU A CA 1
ATOM 1716 C C . LEU A 1 213 ? 7.872 14.176 12.753 1.00 54.44 213 LEU A C 1
ATOM 1718 O O . LEU A 1 213 ? 7.409 13.321 13.496 1.00 54.44 213 LEU A O 1
ATOM 1722 N N . GLU A 1 214 ? 8.705 13.907 11.746 1.00 52.28 214 GLU A N 1
ATOM 1723 C CA . GLU A 1 214 ? 9.213 12.576 11.406 1.00 52.28 214 GLU A CA 1
ATOM 1724 C C . GLU A 1 214 ? 10.046 11.944 12.539 1.00 52.28 214 GLU A C 1
ATOM 1726 O O . GLU A 1 214 ? 10.027 10.728 12.698 1.00 52.28 214 GLU A O 1
ATOM 1731 N N . GLU A 1 215 ? 10.715 12.740 13.385 1.00 50.94 215 GLU A N 1
ATOM 1732 C CA . GLU A 1 215 ? 11.446 12.239 14.563 1.00 50.94 215 GLU A CA 1
ATOM 1733 C C . GLU A 1 215 ? 10.557 12.099 15.815 1.00 50.94 215 GLU A C 1
ATOM 1735 O O . GLU A 1 215 ? 10.859 11.299 16.699 1.00 50.94 215 GLU A O 1
ATOM 1740 N N . ILE A 1 216 ? 9.477 12.890 15.929 1.00 50.38 216 ILE A N 1
ATOM 1741 C CA . ILE A 1 216 ? 8.547 12.856 17.080 1.00 50.38 216 ILE A CA 1
ATOM 1742 C C . ILE A 1 216 ? 7.502 11.749 16.913 1.00 50.38 216 ILE A C 1
ATOM 1744 O O . ILE A 1 216 ? 7.119 11.106 17.888 1.00 50.38 216 ILE A O 1
ATOM 1748 N N . VAL A 1 217 ? 7.029 11.543 15.685 1.00 51.50 217 VAL A N 1
ATOM 1749 C CA . VAL A 1 217 ? 5.987 10.583 15.326 1.00 51.50 217 VAL A CA 1
ATOM 1750 C C . VAL A 1 217 ? 6.674 9.344 14.758 1.00 51.50 217 VAL A C 1
ATOM 1752 O O . VAL A 1 217 ? 6.643 9.076 13.560 1.00 51.50 217 VAL A O 1
ATOM 1755 N N . ALA A 1 218 ? 7.334 8.580 15.630 1.00 43.03 218 ALA A N 1
ATOM 1756 C CA . ALA A 1 218 ? 7.807 7.238 15.304 1.00 43.03 218 ALA A CA 1
ATOM 1757 C C . ALA A 1 218 ? 6.596 6.294 15.188 1.00 43.03 218 ALA A C 1
ATOM 1759 O O . ALA A 1 218 ? 6.296 5.510 16.087 1.00 43.03 218 ALA A O 1
ATOM 1760 N N . GLY A 1 219 ? 5.843 6.422 14.100 1.00 40.19 219 GLY A N 1
ATOM 1761 C CA . GLY A 1 219 ? 4.662 5.617 13.846 1.00 40.19 219 GLY A CA 1
ATOM 1762 C C . GLY A 1 219 ? 4.089 5.914 12.473 1.00 40.19 219 GLY A C 1
ATOM 1763 O O . GLY A 1 219 ? 3.604 7.013 12.217 1.00 40.19 219 GLY A O 1
ATOM 1764 N N . GLU A 1 220 ? 4.127 4.913 11.597 1.00 40.88 220 GLU A N 1
ATOM 1765 C CA . GLU A 1 220 ? 3.305 4.857 10.389 1.00 40.88 220 GLU A CA 1
ATOM 1766 C C . GLU A 1 220 ? 1.840 5.210 10.715 1.00 40.88 220 GLU A C 1
ATOM 1768 O O . GLU A 1 220 ? 1.386 5.046 11.851 1.00 40.88 220 GLU A O 1
ATOM 1773 N N . ARG A 1 221 ? 1.065 5.669 9.722 1.00 41.59 221 ARG A N 1
ATOM 1774 C CA . ARG A 1 221 ? -0.397 5.797 9.853 1.00 41.59 221 ARG A CA 1
ATOM 1775 C C . ARG A 1 221 ? -0.998 4.425 10.188 1.00 41.59 221 ARG A C 1
ATOM 1777 O O . ARG A 1 221 ? -1.284 3.636 9.291 1.00 41.59 221 ARG A O 1
ATOM 1784 N N . VAL A 1 222 ? -1.197 4.141 11.472 1.00 39.69 222 VAL A N 1
ATOM 1785 C CA . VAL A 1 222 ? -1.937 2.963 11.929 1.00 39.69 222 VAL A CA 1
ATOM 1786 C C . VAL A 1 222 ? -3.430 3.318 11.903 1.00 39.69 222 VAL A C 1
ATOM 1788 O O . VAL A 1 222 ? -3.789 4.374 12.425 1.00 39.69 222 VAL A O 1
ATOM 1791 N N . PRO A 1 223 ? -4.302 2.494 11.293 1.00 40.06 223 PRO A N 1
ATOM 1792 C CA . PRO A 1 223 ? -5.747 2.701 11.355 1.00 40.06 223 PRO A CA 1
ATOM 1793 C C . PRO A 1 223 ? -6.232 2.750 12.811 1.00 40.06 223 PRO A C 1
ATOM 1795 O O . PRO A 1 223 ? -5.674 2.046 13.656 1.00 40.06 223 PRO A O 1
ATOM 1798 N N . ASP A 1 224 ? -7.276 3.539 13.089 1.00 46.53 224 ASP A N 1
ATOM 1799 C CA . ASP A 1 224 ? -7.918 3.589 14.409 1.00 46.53 224 ASP A CA 1
ATOM 1800 C C . ASP A 1 224 ? -8.213 2.159 14.911 1.00 46.53 224 ASP A C 1
ATOM 1802 O O . ASP A 1 224 ? -8.837 1.362 14.201 1.00 46.53 224 ASP A O 1
ATOM 1806 N N . GLU A 1 225 ? -7.754 1.815 16.123 1.00 42.44 225 GLU A N 1
ATOM 1807 C CA . GLU A 1 225 ? -8.120 0.543 16.763 1.00 42.44 225 GLU A CA 1
ATOM 1808 C C . GLU A 1 225 ? -9.660 0.510 16.903 1.00 42.44 225 GLU A C 1
ATOM 1810 O O . GLU A 1 225 ? -10.242 1.472 17.418 1.00 42.44 225 GLU A O 1
ATOM 1815 N N . PRO A 1 226 ? -10.349 -0.553 16.443 1.00 39.25 226 PRO A N 1
ATOM 1816 C CA . PRO A 1 226 ? -11.796 -0.643 16.579 1.00 39.25 226 PRO A CA 1
ATOM 1817 C C . PRO A 1 226 ? -12.174 -0.629 18.063 1.00 39.25 226 PRO A C 1
ATOM 1819 O O . PRO A 1 226 ? -11.649 -1.408 18.860 1.00 39.25 226 PRO A O 1
ATOM 1822 N N . VAL A 1 227 ? -13.093 0.265 18.434 1.00 43.97 227 VAL A N 1
ATOM 1823 C CA . VAL A 1 227 ? -13.703 0.265 19.767 1.00 43.97 227 VAL A CA 1
ATOM 1824 C C . VAL A 1 227 ? -14.456 -1.060 19.924 1.00 43.97 227 VAL A C 1
ATOM 1826 O O . VAL A 1 227 ? -15.220 -1.397 19.018 1.00 43.97 227 VAL A O 1
ATOM 1829 N N . PRO A 1 228 ? -14.264 -1.828 21.014 1.00 38.66 228 PRO A N 1
ATOM 1830 C CA . PRO A 1 228 ? -15.022 -3.052 21.232 1.00 38.66 228 PRO A CA 1
ATOM 1831 C C . PRO A 1 228 ? -16.527 -2.763 21.165 1.00 38.66 228 PRO A C 1
ATOM 1833 O O . PRO A 1 228 ? -17.055 -2.008 21.977 1.00 38.66 228 PRO A O 1
ATOM 1836 N N . GLU A 1 229 ? -17.215 -3.366 20.197 1.00 40.25 229 GLU A N 1
ATOM 1837 C CA . GLU A 1 229 ? -18.671 -3.283 20.005 1.00 40.25 229 GLU A CA 1
ATOM 1838 C C . GLU A 1 229 ? -19.446 -4.130 21.043 1.00 40.25 229 GLU A C 1
ATOM 1840 O O . GLU A 1 229 ? -20.511 -4.669 20.741 1.00 40.25 229 GLU A O 1
ATOM 1845 N N . SER A 1 230 ? -18.919 -4.321 22.261 1.00 40.34 230 SER A N 1
ATOM 1846 C CA . SER A 1 230 ? -19.569 -5.190 23.246 1.00 40.34 230 SER A CA 1
ATOM 1847 C C . SER A 1 230 ? -20.903 -4.592 23.713 1.00 40.34 230 SER A C 1
ATOM 1849 O O . SER A 1 230 ? -21.017 -3.397 23.996 1.00 40.34 230 SER A O 1
ATOM 1851 N N . SER A 1 231 ? -21.930 -5.446 23.797 1.00 42.34 231 SER A N 1
ATOM 1852 C CA . SER A 1 231 ? -23.297 -5.084 24.201 1.00 42.34 231 SER A CA 1
ATOM 1853 C C . SER A 1 231 ? -23.366 -4.383 25.562 1.00 42.34 231 SER A C 1
ATOM 1855 O O . SER A 1 231 ? -24.227 -3.532 25.763 1.00 42.34 231 SER A O 1
ATOM 1857 N N . GLU A 1 232 ? -22.400 -4.654 26.444 1.00 40.84 232 GLU A N 1
ATOM 1858 C CA . GLU A 1 232 ? -22.251 -4.040 27.769 1.00 40.84 232 GLU A CA 1
ATOM 1859 C C . GLU A 1 232 ? -22.157 -2.506 27.720 1.00 40.84 232 GLU A C 1
ATOM 1861 O O . GLU A 1 232 ? -22.708 -1.832 28.586 1.00 40.84 232 GLU A O 1
ATOM 1866 N N . PHE A 1 233 ? -21.528 -1.926 26.688 1.00 43.00 233 PHE A N 1
ATOM 1867 C CA . PHE A 1 233 ? -21.456 -0.468 26.524 1.00 43.00 233 PHE A CA 1
ATOM 1868 C C . PHE A 1 233 ? -22.843 0.155 26.323 1.00 43.00 233 PHE A C 1
ATOM 1870 O O . PHE A 1 233 ? -23.151 1.209 26.882 1.00 43.00 233 PHE A O 1
ATOM 1877 N N . PHE A 1 234 ? -23.685 -0.486 25.513 1.00 46.69 234 PHE A N 1
ATOM 1878 C CA . PHE A 1 234 ? -24.999 0.044 25.168 1.00 46.69 234 PHE A CA 1
ATOM 1879 C C . PHE A 1 234 ? -26.049 -0.237 26.239 1.00 46.69 234 PHE A C 1
ATOM 1881 O O . PHE A 1 234 ? -26.899 0.626 26.461 1.00 46.69 234 PHE A O 1
ATOM 1888 N N . ASP A 1 235 ? -25.960 -1.376 26.925 1.00 47.25 235 ASP A N 1
ATOM 1889 C CA . ASP A 1 235 ? -26.793 -1.676 28.091 1.00 47.25 235 ASP A CA 1
ATOM 1890 C C . ASP A 1 235 ? -26.488 -0.691 29.238 1.00 47.25 235 ASP A C 1
ATOM 1892 O O . ASP A 1 235 ? -27.404 -0.087 29.795 1.00 47.25 235 ASP A O 1
ATOM 1896 N N . PHE A 1 236 ? -25.209 -0.370 29.466 1.00 45.50 236 PHE A N 1
ATOM 1897 C CA . PHE A 1 236 ? -24.785 0.644 30.437 1.00 45.50 236 PHE A CA 1
ATOM 1898 C C . PHE A 1 236 ? -25.270 2.067 30.095 1.00 45.50 236 PHE A C 1
ATOM 1900 O O . PHE A 1 236 ? -25.766 2.806 30.947 1.00 45.50 236 PHE A O 1
ATOM 1907 N N . VAL A 1 237 ? -25.162 2.483 28.826 1.00 45.22 237 VAL A N 1
ATOM 1908 C CA . VAL A 1 237 ? -25.659 3.799 28.369 1.00 45.22 237 VAL A CA 1
ATOM 1909 C C . VAL A 1 237 ? -27.189 3.894 28.457 1.00 45.22 237 VAL A C 1
ATOM 1911 O O . VAL A 1 237 ? -27.723 4.992 28.640 1.00 45.22 237 VAL A O 1
ATOM 1914 N N . LYS A 1 238 ? -27.894 2.765 28.342 1.00 45.22 238 LYS A N 1
ATOM 1915 C CA . LYS A 1 238 ? -29.347 2.667 28.487 1.00 45.22 238 LYS A CA 1
ATOM 1916 C C . LYS A 1 238 ? -29.780 2.805 29.953 1.00 45.22 238 LYS A C 1
ATOM 1918 O O . LYS A 1 238 ? -30.618 3.659 30.234 1.00 45.22 238 LYS A O 1
ATOM 1923 N N . GLU A 1 239 ? -29.137 2.102 30.884 1.00 47.03 239 GLU A N 1
ATOM 1924 C CA . GLU A 1 239 ? -29.382 2.251 32.333 1.00 47.03 239 GLU A CA 1
ATOM 1925 C C . GLU A 1 239 ? -29.124 3.688 32.826 1.00 47.03 239 GLU A C 1
ATOM 1927 O O . GLU A 1 239 ? -29.865 4.228 33.648 1.00 47.03 239 GLU A O 1
ATOM 1932 N N . LEU A 1 240 ? -28.123 4.374 32.257 1.00 43.91 240 LEU A N 1
ATOM 1933 C CA . LEU A 1 240 ? -27.842 5.786 32.549 1.00 43.91 240 LEU A CA 1
ATOM 1934 C C . LEU A 1 240 ? -28.945 6.760 32.107 1.00 43.91 240 LEU A C 1
ATOM 1936 O O . LEU A 1 240 ? -28.985 7.887 32.611 1.00 43.91 240 LEU A O 1
ATOM 1940 N N . ARG A 1 241 ? -29.794 6.364 31.152 1.00 42.62 241 ARG A N 1
ATOM 1941 C CA . ARG A 1 241 ? -30.923 7.162 30.647 1.00 42.62 241 ARG A CA 1
ATOM 1942 C C . ARG A 1 241 ? -32.237 6.829 31.346 1.00 42.62 241 ARG A C 1
ATOM 1944 O O . ARG A 1 241 ? -33.051 7.724 31.517 1.00 42.62 241 ARG A O 1
ATOM 1951 N N . GLU A 1 242 ? -32.421 5.584 31.775 1.00 46.75 242 GLU A N 1
ATOM 1952 C CA . GLU A 1 242 ? -33.642 5.117 32.449 1.00 46.75 242 GLU A CA 1
ATOM 1953 C C . GLU A 1 242 ? -33.750 5.594 33.914 1.00 46.75 242 GLU A C 1
ATOM 1955 O O . GLU A 1 242 ? -34.831 5.572 34.491 1.00 46.75 242 GLU A O 1
ATOM 1960 N N . GLY A 1 243 ? -32.669 6.113 34.509 1.00 44.81 243 GLY A N 1
ATOM 1961 C CA . GLY A 1 243 ? -32.665 6.694 35.862 1.00 44.81 243 GLY A CA 1
ATOM 1962 C C . GLY A 1 243 ? -33.301 8.091 36.012 1.00 44.81 243 GLY A C 1
ATOM 1963 O O . GLY A 1 243 ? -33.116 8.722 37.054 1.00 44.81 243 GLY A O 1
ATOM 1964 N N . SER A 1 244 ? -34.003 8.609 35.000 1.00 41.31 244 SER A N 1
ATOM 1965 C CA . SER A 1 244 ? -34.816 9.831 35.097 1.00 41.31 244 SER A CA 1
ATOM 1966 C C . SER A 1 244 ? -36.286 9.507 34.833 1.00 41.31 244 SER A C 1
ATOM 1968 O O . SER A 1 244 ? -36.700 9.414 33.683 1.00 41.31 244 SER A O 1
ATOM 1970 N N . ASP A 1 245 ? -37.051 9.324 35.908 1.00 40.16 245 ASP A N 1
ATOM 1971 C CA . ASP A 1 245 ? -38.502 9.102 35.892 1.00 40.16 245 ASP A CA 1
ATOM 1972 C C . ASP A 1 245 ? -39.249 10.281 35.234 1.00 40.16 245 ASP A C 1
ATOM 1974 O O . ASP A 1 245 ? -39.357 11.347 35.839 1.00 40.16 245 ASP A O 1
ATOM 1978 N N . ASP A 1 246 ? -39.797 10.083 34.025 1.00 39.25 246 ASP A N 1
ATOM 1979 C CA . ASP A 1 246 ? -40.923 10.871 33.482 1.00 39.25 246 ASP A CA 1
ATOM 1980 C C . ASP A 1 246 ? -41.657 10.125 32.333 1.00 39.25 246 ASP A C 1
ATOM 1982 O O . ASP A 1 246 ? -41.675 10.506 31.161 1.00 39.25 246 ASP A O 1
ATOM 1986 N N . THR A 1 247 ? -42.332 9.026 32.681 1.00 46.31 247 THR A N 1
ATOM 1987 C CA . THR A 1 247 ? -42.925 8.045 31.741 1.00 46.31 247 THR A CA 1
ATOM 1988 C C . THR A 1 247 ? -44.100 8.540 30.873 1.00 46.31 247 THR A C 1
ATOM 1990 O O . THR A 1 247 ? -44.544 7.825 29.976 1.00 46.31 247 THR A O 1
ATOM 1993 N N . ALA A 1 248 ? -44.610 9.762 31.076 1.00 38.09 248 ALA A N 1
ATOM 1994 C CA . ALA A 1 248 ? -45.674 10.352 30.245 1.00 38.09 248 ALA A CA 1
ATOM 1995 C C . ALA A 1 248 ? -45.154 11.304 29.144 1.00 38.09 248 ALA A C 1
ATOM 1997 O O . ALA A 1 248 ? -45.873 11.571 28.176 1.00 38.09 248 ALA A O 1
ATOM 1998 N N . ALA A 1 249 ? -43.922 11.808 29.273 1.00 42.16 249 ALA A N 1
ATOM 1999 C CA . ALA A 1 249 ? -43.242 12.580 28.229 1.00 42.16 249 ALA A CA 1
ATOM 2000 C C . ALA A 1 249 ? -42.611 11.653 27.167 1.00 42.16 249 ALA A C 1
ATOM 2002 O O . ALA A 1 249 ? -42.656 11.954 25.971 1.00 42.16 249 ALA A O 1
ATOM 2003 N N . ASP A 1 250 ? -42.155 10.470 27.595 1.00 49.62 250 ASP A N 1
ATOM 2004 C CA . ASP A 1 250 ? -41.423 9.489 26.784 1.00 49.62 250 ASP A CA 1
ATOM 2005 C C . ASP A 1 250 ? -42.164 8.978 25.537 1.00 49.62 250 ASP A C 1
ATOM 2007 O O . ASP A 1 250 ? -41.559 8.849 24.474 1.00 49.62 250 ASP A O 1
ATOM 2011 N N . GLU A 1 251 ? -43.476 8.711 25.585 1.00 47.97 251 GLU A N 1
ATOM 2012 C CA . GLU A 1 251 ? -44.200 8.220 24.394 1.00 47.97 251 GLU A CA 1
ATOM 2013 C C . GLU A 1 251 ? -44.373 9.298 23.314 1.00 47.97 251 GLU A C 1
ATOM 2015 O O . GLU A 1 251 ? -44.352 9.006 22.111 1.00 47.97 251 GLU A O 1
ATOM 2020 N N . LYS A 1 252 ? -44.551 10.557 23.730 1.00 49.94 252 LYS A N 1
ATOM 2021 C CA . LYS A 1 252 ? -44.757 11.687 22.817 1.00 49.94 252 LYS A CA 1
ATOM 2022 C C . LYS A 1 252 ? -43.434 12.120 22.186 1.00 49.94 252 LYS A C 1
ATOM 2024 O O . LYS A 1 252 ? -43.397 12.361 20.977 1.00 49.94 252 LYS A O 1
ATOM 2029 N N . ASP A 1 253 ? -42.363 12.117 22.974 1.00 55.12 253 ASP A N 1
ATOM 2030 C CA . ASP A 1 253 ? -41.006 12.399 22.514 1.00 55.12 253 ASP A CA 1
ATOM 2031 C C . ASP A 1 253 ? -40.459 11.259 21.645 1.00 55.12 253 ASP A C 1
ATOM 2033 O O . ASP A 1 253 ? -39.929 11.517 20.567 1.00 55.12 253 ASP A O 1
ATOM 2037 N N . SER A 1 254 ? -40.702 9.991 21.995 1.00 58.28 254 SER A N 1
ATOM 2038 C CA . SER A 1 254 ? -40.312 8.835 21.170 1.00 58.28 254 SER A CA 1
ATOM 2039 C C . SER A 1 254 ? -40.969 8.856 19.785 1.00 58.28 254 SER A C 1
ATOM 2041 O O . SER A 1 254 ? -40.319 8.570 18.775 1.00 58.28 254 SER A O 1
ATOM 2043 N N . LYS A 1 255 ? -42.239 9.275 19.691 1.00 70.25 255 LYS A N 1
ATOM 2044 C CA . LYS A 1 255 ? -42.935 9.426 18.405 1.00 70.25 255 LYS A CA 1
ATOM 2045 C C . LYS A 1 255 ? -42.369 10.578 17.564 1.00 70.25 255 LYS A C 1
ATOM 2047 O O . LYS A 1 255 ? -42.170 10.395 16.364 1.00 70.25 255 LYS A O 1
ATOM 2052 N N . ALA A 1 256 ? -42.065 11.718 18.187 1.00 71.06 256 ALA A N 1
ATOM 2053 C CA . ALA A 1 256 ? -41.446 12.865 17.521 1.00 71.06 256 ALA A CA 1
ATOM 2054 C C . ALA A 1 256 ? -40.018 12.555 17.033 1.00 71.06 256 ALA A C 1
ATOM 2056 O O . ALA A 1 256 ? -39.687 12.824 15.878 1.00 71.06 256 ALA A O 1
ATOM 2057 N N . LEU A 1 257 ? -39.197 11.899 17.861 1.00 63.72 257 LEU A N 1
ATOM 2058 C CA . LEU A 1 257 ? -37.864 11.430 17.471 1.00 63.72 257 LEU A CA 1
ATOM 2059 C C . LEU A 1 257 ? -37.933 10.430 16.310 1.00 63.72 257 LEU A C 1
ATOM 2061 O O . LEU A 1 257 ? -37.078 10.437 15.426 1.00 63.72 257 LEU A O 1
ATOM 2065 N N . ARG A 1 258 ? -38.957 9.575 16.263 1.00 76.81 258 ARG A N 1
ATOM 2066 C CA . ARG A 1 258 ? -39.136 8.636 15.149 1.00 76.81 258 ARG A CA 1
ATOM 2067 C C . ARG A 1 258 ? -39.431 9.348 13.831 1.00 76.81 258 ARG A C 1
ATOM 2069 O O . ARG A 1 258 ? -38.881 8.963 12.801 1.00 76.81 258 ARG A O 1
ATOM 2076 N N . GLU A 1 259 ? -40.263 10.389 13.859 1.00 75.31 259 GLU A N 1
ATOM 2077 C CA . GLU A 1 259 ? -40.504 11.250 12.694 1.00 75.31 259 GLU A CA 1
ATOM 2078 C C . GLU A 1 259 ? -39.222 11.977 12.260 1.00 75.31 259 GLU A C 1
ATOM 2080 O O . GLU A 1 259 ? -38.925 12.039 11.066 1.00 75.31 259 GLU A O 1
ATOM 2085 N N . GLU A 1 260 ? -38.409 12.444 13.209 1.00 73.38 260 GLU A N 1
ATOM 2086 C CA . GLU A 1 260 ? -37.103 13.052 12.932 1.00 73.38 260 GLU A CA 1
ATOM 2087 C C . GLU A 1 260 ? -36.136 12.066 12.247 1.00 73.38 260 GLU A C 1
ATOM 2089 O O . GLU A 1 260 ? -35.529 12.384 11.220 1.00 73.38 260 GLU A O 1
ATOM 2094 N N . TYR A 1 261 ? -36.007 10.839 12.762 1.00 73.06 261 TYR A N 1
ATOM 2095 C CA . TYR A 1 261 ? -35.149 9.818 12.153 1.00 73.06 261 TYR A CA 1
ATOM 2096 C C . TYR A 1 261 ? -35.679 9.328 10.802 1.00 73.06 261 TYR A C 1
ATOM 2098 O O . TYR A 1 261 ? -34.883 9.055 9.905 1.00 73.06 261 TYR A O 1
ATOM 2106 N N . MET A 1 262 ? -36.997 9.305 10.591 1.00 74.75 262 MET A N 1
ATOM 2107 C CA . MET A 1 262 ? -37.592 9.069 9.269 1.00 74.75 262 MET A CA 1
ATOM 2108 C C . MET A 1 262 ? -37.178 10.144 8.255 1.00 74.75 262 MET A C 1
ATOM 2110 O O . MET A 1 262 ? -36.820 9.821 7.120 1.00 74.75 262 MET A O 1
ATOM 2114 N N . GLN A 1 263 ? -37.162 11.418 8.657 1.00 73.00 263 GLN A N 1
ATOM 2115 C CA . GLN A 1 263 ? -36.669 12.503 7.801 1.00 73.00 263 GLN A CA 1
ATOM 2116 C C . GLN A 1 263 ? -35.171 12.347 7.506 1.00 73.00 263 GLN A C 1
ATOM 2118 O O . GLN A 1 263 ? -34.749 12.495 6.359 1.00 73.00 263 GLN A O 1
ATOM 2123 N N . LYS A 1 264 ? -34.362 11.985 8.511 1.00 70.19 264 LYS A N 1
ATOM 2124 C CA . LYS A 1 264 ? -32.924 11.713 8.336 1.00 70.19 264 LYS A CA 1
ATOM 2125 C C . LYS A 1 264 ? -32.663 10.526 7.403 1.00 70.19 264 LYS A C 1
ATOM 2127 O O . LYS A 1 264 ? -31.779 10.621 6.554 1.00 70.19 264 LYS A O 1
ATOM 2132 N N . LEU A 1 265 ? -33.444 9.447 7.504 1.00 79.12 265 LEU A N 1
ATOM 2133 C CA . LEU A 1 265 ? -33.401 8.310 6.574 1.00 79.12 265 LEU A CA 1
ATOM 2134 C C . LEU A 1 265 ? -33.634 8.790 5.141 1.00 79.12 265 LEU A C 1
ATOM 2136 O O . LEU A 1 265 ? -32.861 8.468 4.238 1.00 79.12 265 LEU A O 1
ATOM 2140 N N . TYR A 1 266 ? -34.675 9.603 4.942 1.00 75.19 266 TYR A N 1
ATOM 2141 C CA . TYR A 1 266 ? -35.001 10.157 3.633 1.00 75.19 266 TYR A CA 1
ATOM 2142 C C . TYR A 1 266 ? -33.874 11.043 3.087 1.00 75.19 266 TYR A C 1
ATOM 2144 O O . TYR A 1 266 ? -33.523 10.929 1.915 1.00 75.19 266 TYR A O 1
ATOM 2152 N N . ILE A 1 267 ? -33.246 11.871 3.930 1.00 70.19 267 ILE A N 1
ATOM 2153 C CA . ILE A 1 267 ? -32.081 12.680 3.543 1.00 70.19 267 ILE A CA 1
ATOM 2154 C C . ILE A 1 267 ? -30.933 11.790 3.050 1.00 70.19 267 ILE A C 1
ATOM 2156 O O . ILE A 1 267 ? -30.364 12.071 1.997 1.00 70.19 267 ILE A O 1
ATOM 2160 N N . TRP A 1 268 ? -30.596 10.712 3.763 1.00 73.44 268 TRP A N 1
ATOM 2161 C CA . TRP A 1 268 ? -29.528 9.796 3.342 1.00 73.44 268 TRP A CA 1
ATOM 2162 C C . TRP A 1 268 ? -29.847 9.084 2.029 1.00 73.44 268 TRP A C 1
ATOM 2164 O O . TRP A 1 268 ? -28.984 8.999 1.153 1.00 73.44 268 TRP A O 1
ATOM 2174 N N . LYS A 1 269 ? -31.106 8.679 1.848 1.00 78.31 269 LYS A N 1
ATOM 2175 C CA . LYS A 1 269 ? -31.604 8.099 0.599 1.00 78.31 269 LYS A CA 1
ATOM 2176 C C . LYS A 1 269 ? -31.510 9.085 -0.569 1.00 78.31 269 LYS A C 1
ATOM 2178 O O . LYS A 1 269 ? -31.049 8.719 -1.644 1.00 78.31 269 LYS A O 1
ATOM 2183 N N . MET A 1 270 ? -31.871 10.352 -0.352 1.00 68.94 270 MET A N 1
ATOM 2184 C CA . MET A 1 270 ? -31.751 11.423 -1.354 1.00 68.94 270 MET A CA 1
ATOM 2185 C C . MET A 1 270 ? -30.298 11.771 -1.687 1.00 68.94 270 MET A C 1
ATOM 2187 O O . MET A 1 270 ? -30.007 12.183 -2.806 1.00 68.94 270 MET A O 1
ATOM 2191 N N . LYS A 1 271 ? -29.379 11.587 -0.735 1.00 73.31 271 LYS A N 1
ATOM 2192 C CA . LYS A 1 271 ? -27.932 11.696 -0.963 1.00 73.31 271 LYS A CA 1
ATOM 2193 C C . LYS A 1 271 ? -27.342 10.498 -1.720 1.00 73.31 271 LYS A C 1
ATOM 2195 O O . LYS A 1 271 ? -26.156 10.524 -2.024 1.00 73.31 271 LYS A O 1
ATOM 2200 N N . GLY A 1 272 ? -28.149 9.480 -2.027 1.00 79.75 272 GLY A N 1
ATOM 2201 C CA . GLY A 1 272 ? -27.754 8.316 -2.819 1.00 79.75 272 GLY A CA 1
ATOM 2202 C C . GLY A 1 272 ? -27.195 7.144 -2.014 1.00 79.75 272 GLY A C 1
ATOM 2203 O O . GLY A 1 272 ? -26.805 6.154 -2.621 1.00 79.75 272 GLY A O 1
ATOM 2204 N N . PHE A 1 273 ? -27.168 7.217 -0.677 1.00 84.62 273 PHE A N 1
ATOM 2205 C CA . PHE A 1 273 ? -26.664 6.119 0.151 1.00 84.62 273 PHE A CA 1
ATOM 2206 C C . PHE A 1 273 ? -27.656 4.957 0.229 1.00 84.62 273 PHE A C 1
ATOM 2208 O O . PHE A 1 273 ? -28.873 5.157 0.312 1.00 84.62 273 PHE A O 1
ATOM 2215 N N . HIS A 1 274 ? -27.131 3.733 0.276 1.00 90.19 274 HIS A N 1
ATOM 2216 C CA . HIS A 1 274 ? -27.925 2.547 0.575 1.00 90.19 274 HIS A CA 1
ATOM 2217 C C . HIS A 1 274 ? -28.336 2.569 2.052 1.00 90.19 274 HIS A C 1
ATOM 2219 O O . HIS A 1 274 ? -27.507 2.470 2.946 1.00 90.19 274 HIS A O 1
ATOM 2225 N N . VAL A 1 275 ? -29.638 2.716 2.313 1.00 89.81 275 VAL A N 1
ATOM 2226 C CA . VAL A 1 275 ? -30.203 2.900 3.666 1.00 89.81 275 VAL A CA 1
ATOM 2227 C C . VAL A 1 275 ? -30.896 1.648 4.210 1.00 89.81 275 VAL A C 1
ATOM 2229 O O . VAL A 1 275 ? -31.705 1.745 5.129 1.00 89.81 275 VAL A O 1
ATOM 2232 N N . ARG A 1 276 ? -30.603 0.464 3.659 1.00 89.88 276 ARG A N 1
ATOM 2233 C CA . ARG A 1 276 ? -31.334 -0.776 3.973 1.00 89.88 276 ARG A CA 1
ATOM 2234 C C . ARG A 1 276 ? -31.334 -1.092 5.473 1.00 89.88 276 ARG A C 1
ATOM 2236 O O . ARG A 1 276 ? -32.392 -1.350 6.037 1.00 89.88 276 ARG A O 1
ATOM 2243 N N . ARG A 1 277 ? -30.178 -0.956 6.135 1.00 86.38 277 ARG A N 1
ATOM 2244 C CA . ARG A 1 277 ? -30.063 -1.142 7.591 1.00 86.38 277 ARG A CA 1
ATOM 2245 C C . ARG A 1 277 ? -30.952 -0.181 8.386 1.00 86.38 277 ARG A C 1
ATOM 2247 O O . ARG A 1 277 ? -31.565 -0.580 9.371 1.00 86.38 277 ARG A O 1
ATOM 2254 N N . LEU A 1 278 ? -31.071 1.071 7.934 1.00 82.81 278 LEU A N 1
ATOM 2255 C CA . LEU A 1 278 ? -31.945 2.062 8.569 1.00 82.81 278 LEU A CA 1
ATOM 2256 C C . LEU A 1 278 ? -33.424 1.711 8.363 1.00 82.81 278 LEU A C 1
ATOM 2258 O O . LEU A 1 278 ? -34.209 1.796 9.307 1.00 82.81 278 LEU A O 1
ATOM 2262 N N . GLU A 1 279 ? -33.803 1.290 7.151 1.00 90.50 279 GLU A N 1
ATOM 2263 C CA . GLU A 1 279 ? -35.169 0.859 6.818 1.00 90.50 279 GLU A CA 1
ATOM 2264 C C . GLU A 1 279 ? -35.595 -0.350 7.675 1.00 90.50 279 GLU A C 1
ATOM 2266 O O . GLU A 1 279 ? -36.708 -0.369 8.203 1.00 90.50 279 GLU A O 1
ATOM 2271 N N . ASP A 1 280 ? -34.686 -1.299 7.917 1.00 88.44 280 ASP A N 1
ATOM 2272 C CA . ASP A 1 280 ? -34.930 -2.500 8.732 1.00 88.44 280 ASP A CA 1
ATOM 2273 C C . ASP A 1 280 ? -35.080 -2.211 10.240 1.00 88.44 280 ASP A C 1
ATOM 2275 O O . ASP A 1 280 ? -35.557 -3.057 11.012 1.00 88.44 280 ASP A O 1
ATOM 2279 N N . VAL A 1 281 ? -34.648 -1.032 10.696 1.00 84.31 281 VAL A N 1
ATOM 2280 C CA . VAL A 1 281 ? -34.640 -0.652 12.115 1.00 84.31 281 VAL A CA 1
ATOM 2281 C C . VAL A 1 281 ? -35.679 0.423 12.441 1.00 84.31 281 VAL A C 1
ATOM 2283 O O . VAL A 1 281 ? -36.111 0.509 13.586 1.00 84.31 281 VAL A O 1
ATOM 2286 N N . ILE A 1 282 ? -36.198 1.164 11.459 1.00 81.38 282 ILE A N 1
ATOM 2287 C CA . ILE A 1 282 ? -37.112 2.300 11.684 1.00 81.38 282 ILE A CA 1
ATOM 2288 C C . ILE A 1 282 ? -38.433 1.931 12.397 1.00 81.38 282 ILE A C 1
ATOM 2290 O O . ILE A 1 282 ? -39.042 2.752 13.089 1.00 81.38 282 ILE A O 1
ATOM 2294 N N . GLY A 1 283 ? -38.857 0.667 12.281 1.00 80.06 283 GLY A N 1
ATOM 2295 C CA . GLY A 1 283 ? -40.017 0.093 12.975 1.00 80.06 283 GLY A CA 1
ATOM 2296 C C . GLY A 1 283 ? -39.722 -0.496 14.364 1.00 80.06 283 GLY A C 1
ATOM 2297 O O . GLY A 1 283 ? -40.645 -0.927 15.053 1.00 80.06 283 GLY A O 1
ATOM 2298 N N . LYS A 1 284 ? -38.460 -0.500 14.811 1.00 82.88 284 LYS A N 1
ATOM 2299 C CA . LYS A 1 284 ? -38.003 -1.051 16.103 1.00 82.88 284 LYS A CA 1
ATOM 2300 C C . LYS A 1 284 ? -38.003 0.025 17.210 1.00 82.88 284 LYS A C 1
ATOM 2302 O O . LYS A 1 284 ? -38.244 1.189 16.890 1.00 82.88 284 LYS A O 1
ATOM 2307 N N . PRO A 1 285 ? -37.798 -0.337 18.496 1.00 78.94 285 PRO A N 1
ATOM 2308 C CA . PRO A 1 285 ? -37.709 0.633 19.595 1.00 78.94 285 PRO A CA 1
ATOM 2309 C C . PRO A 1 285 ? -36.720 1.772 19.308 1.00 78.94 285 PRO A C 1
ATOM 2311 O O . PRO A 1 285 ? -35.742 1.564 18.581 1.00 78.94 285 PRO A O 1
ATOM 2314 N N . ILE A 1 286 ? -36.990 2.972 19.839 1.00 70.88 286 ILE A N 1
ATOM 2315 C CA . ILE A 1 286 ? -36.276 4.206 19.467 1.00 70.88 286 ILE A CA 1
ATOM 2316 C C . ILE A 1 286 ? -34.773 4.122 19.764 1.00 70.88 286 ILE A C 1
ATOM 2318 O O . ILE A 1 286 ? -33.961 4.673 19.026 1.00 70.88 286 ILE A O 1
ATOM 2322 N N . GLU A 1 287 ? -34.383 3.334 20.761 1.00 65.75 287 GLU A N 1
ATOM 2323 C CA . GLU A 1 287 ? -32.996 3.070 21.136 1.00 65.75 287 GLU A CA 1
ATOM 2324 C C . GLU A 1 287 ? -32.252 2.350 20.008 1.00 65.75 287 GLU A C 1
ATOM 2326 O O . GLU A 1 287 ? -31.148 2.752 19.645 1.00 65.75 287 GLU A O 1
ATOM 2331 N N . LYS A 1 288 ? -32.884 1.339 19.392 1.00 67.19 288 LYS A N 1
ATOM 2332 C CA . LYS A 1 288 ? -32.303 0.613 18.252 1.00 67.19 288 LYS A CA 1
ATOM 2333 C C . LYS A 1 288 ? -32.154 1.523 17.036 1.00 67.19 288 LYS A C 1
ATOM 2335 O O . LYS A 1 288 ? -31.160 1.418 16.327 1.00 67.19 288 LYS A O 1
ATOM 2340 N N . ILE A 1 289 ? -33.109 2.432 16.818 1.00 71.19 289 ILE A N 1
ATOM 2341 C CA . ILE A 1 289 ? -33.035 3.434 15.744 1.00 71.19 289 ILE A CA 1
ATOM 2342 C C . ILE A 1 289 ? -31.833 4.350 15.968 1.00 71.19 289 ILE A C 1
ATOM 2344 O O . ILE A 1 289 ? -31.026 4.519 15.061 1.00 71.19 289 ILE A O 1
ATOM 2348 N N . ILE A 1 290 ? -31.676 4.902 17.174 1.00 65.19 290 ILE A N 1
ATOM 2349 C CA . ILE A 1 290 ? -30.552 5.786 17.508 1.00 65.19 290 ILE A CA 1
ATOM 2350 C C . ILE A 1 290 ? -29.214 5.057 17.324 1.00 65.19 290 ILE A C 1
ATOM 2352 O O . ILE A 1 290 ? -28.321 5.600 16.677 1.00 65.19 290 ILE A O 1
ATOM 2356 N N . GLN A 1 291 ? -29.084 3.837 17.854 1.00 61.09 291 GLN A N 1
ATOM 2357 C CA . GLN A 1 291 ? -27.870 3.020 17.730 1.00 61.09 291 GLN A CA 1
ATOM 2358 C C . GLN A 1 291 ? -27.485 2.795 16.267 1.00 61.09 291 GLN A C 1
ATOM 2360 O O . GLN A 1 291 ? -26.352 3.076 15.871 1.00 61.09 291 GLN A O 1
ATOM 2365 N N . GLU A 1 292 ? -28.444 2.355 15.451 1.00 73.94 292 GLU A N 1
ATOM 2366 C CA . GLU A 1 292 ? -28.197 2.085 14.039 1.00 73.94 292 GLU A CA 1
ATOM 2367 C C . GLU A 1 292 ? -27.855 3.370 13.273 1.00 73.94 292 GLU A C 1
ATOM 2369 O O . GLU A 1 292 ? -26.935 3.371 12.464 1.00 73.94 292 GLU A O 1
ATOM 2374 N N . PHE A 1 293 ? -28.516 4.498 13.560 1.00 73.50 293 PHE A N 1
ATOM 2375 C CA . PHE A 1 293 ? -28.183 5.782 12.936 1.00 73.50 293 PHE A CA 1
ATOM 2376 C C . PHE A 1 293 ? -26.784 6.281 13.308 1.00 73.50 293 PHE A C 1
ATOM 2378 O O . PHE A 1 293 ? -26.079 6.812 12.450 1.00 73.50 293 PHE A O 1
ATOM 2385 N N . VAL A 1 294 ? -26.359 6.125 14.563 1.00 63.53 294 VAL A N 1
ATOM 2386 C CA . VAL A 1 294 ? -24.998 6.492 14.985 1.00 63.53 294 VAL A CA 1
ATOM 2387 C C . VAL A 1 294 ? -23.967 5.632 14.253 1.00 63.53 294 VAL A C 1
ATOM 2389 O O . VAL A 1 294 ? -23.040 6.180 13.658 1.00 63.53 294 VAL A O 1
ATOM 2392 N N . SER A 1 295 ? -24.170 4.313 14.216 1.00 65.19 295 SER A N 1
ATOM 2393 C CA . SER A 1 295 ? -23.311 3.389 13.464 1.00 65.19 295 SER A CA 1
ATOM 2394 C C . SER A 1 295 ? -23.263 3.753 11.971 1.00 65.19 295 SER A C 1
ATOM 2396 O O . SER A 1 295 ? -22.200 4.047 11.424 1.00 65.19 295 SER A O 1
ATOM 2398 N N . PHE A 1 296 ? -24.431 3.896 11.339 1.00 77.19 296 PHE A N 1
ATOM 2399 C CA . PHE A 1 296 ? -24.581 4.267 9.931 1.00 77.19 296 PHE A CA 1
ATOM 2400 C C . PHE A 1 296 ? -23.900 5.591 9.582 1.00 77.19 296 PHE A C 1
ATOM 2402 O O . PHE A 1 296 ? -23.226 5.697 8.562 1.00 77.19 296 PHE A O 1
ATOM 2409 N N . THR A 1 297 ? -24.051 6.623 10.414 1.00 68.88 297 THR A N 1
ATOM 2410 C CA . THR A 1 297 ? -23.404 7.920 10.159 1.00 68.88 297 THR A CA 1
ATOM 2411 C C . THR A 1 297 ? -21.882 7.839 10.253 1.00 68.88 297 THR A C 1
ATOM 2413 O O . THR A 1 297 ? -21.199 8.480 9.452 1.00 68.88 297 THR A O 1
ATOM 2416 N N . SER A 1 298 ? -21.345 7.029 11.170 1.00 66.31 298 SER A N 1
ATOM 2417 C CA . SER A 1 298 ? -19.907 6.760 11.254 1.00 66.31 298 SER A CA 1
ATOM 2418 C C . SER A 1 298 ? -19.400 6.009 10.021 1.00 66.31 298 SER A C 1
ATOM 2420 O O . SER A 1 298 ? -18.342 6.334 9.483 1.00 66.31 298 SER A O 1
ATOM 2422 N N . ASP A 1 299 ? -20.169 5.040 9.533 1.00 70.75 299 ASP A N 1
ATOM 2423 C CA . ASP A 1 299 ? -19.842 4.298 8.319 1.00 70.75 299 ASP A CA 1
ATOM 2424 C C . ASP A 1 299 ? -19.883 5.188 7.069 1.00 70.75 299 ASP A C 1
ATOM 2426 O O . ASP A 1 299 ? -18.976 5.155 6.238 1.00 70.75 299 ASP A O 1
ATOM 2430 N N . VAL A 1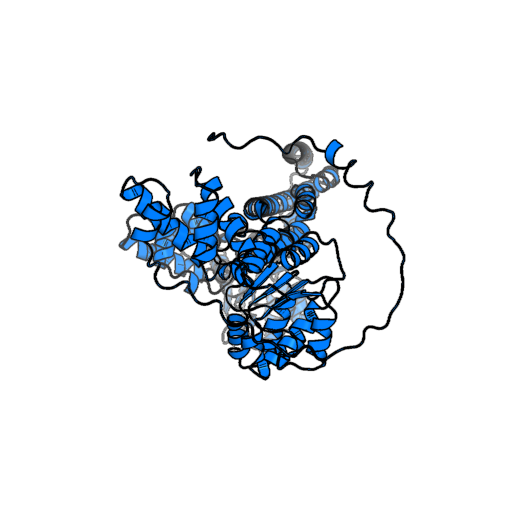 300 ? -20.867 6.082 6.967 1.00 74.31 300 VAL A N 1
ATOM 2431 C CA . VAL A 1 300 ? -20.919 7.078 5.890 1.00 74.31 300 VAL A CA 1
ATOM 2432 C C . VAL A 1 300 ? -19.712 8.022 5.929 1.00 74.31 300 VAL A C 1
ATOM 2434 O O . VAL A 1 300 ? -19.168 8.351 4.878 1.00 74.31 300 VAL A O 1
ATOM 2437 N N . GLN A 1 301 ? -19.246 8.442 7.110 1.00 69.38 301 GLN A N 1
ATOM 2438 C CA . GLN A 1 301 ? -18.019 9.244 7.221 1.00 69.38 301 GLN A CA 1
ATOM 2439 C C . GLN A 1 301 ? -16.800 8.488 6.680 1.00 69.38 301 GLN A C 1
ATOM 2441 O O . GLN A 1 301 ? -16.043 9.042 5.883 1.00 69.38 301 GLN A O 1
ATOM 2446 N N . ARG A 1 302 ? -16.644 7.208 7.044 1.00 69.00 302 ARG A N 1
ATOM 2447 C CA . ARG A 1 302 ? -15.579 6.346 6.506 1.00 69.00 302 ARG A CA 1
ATOM 2448 C C . ARG A 1 302 ? -15.688 6.200 4.988 1.00 69.00 302 ARG A C 1
ATOM 2450 O O . ARG A 1 302 ? -14.685 6.329 4.293 1.00 69.00 302 ARG A O 1
ATOM 2457 N N . LEU A 1 303 ? -16.895 5.999 4.460 1.00 78.94 303 LEU A N 1
ATOM 2458 C CA . LEU A 1 303 ? -17.134 5.947 3.016 1.00 78.94 303 LEU A CA 1
ATOM 2459 C C . LEU A 1 303 ? -16.743 7.238 2.305 1.00 78.94 303 LEU A C 1
ATOM 2461 O O . LEU A 1 303 ? -16.162 7.168 1.231 1.00 78.94 303 LEU A O 1
ATOM 2465 N N . ILE A 1 304 ? -17.035 8.406 2.879 1.00 76.75 304 ILE A N 1
ATOM 2466 C CA . ILE A 1 304 ? -16.649 9.694 2.286 1.00 76.75 304 ILE A CA 1
ATOM 2467 C C . ILE A 1 304 ? -15.122 9.800 2.178 1.00 76.75 304 ILE A C 1
ATOM 2469 O O . ILE A 1 304 ? -14.613 10.267 1.159 1.00 76.75 304 ILE A O 1
ATOM 2473 N N . GLU A 1 305 ? -14.373 9.335 3.180 1.00 78.56 305 GLU A N 1
ATOM 2474 C CA . GLU A 1 305 ? -12.909 9.275 3.081 1.00 78.56 305 GLU A CA 1
ATOM 2475 C C . GLU A 1 305 ? -12.452 8.299 1.984 1.00 78.56 305 GLU A C 1
ATOM 2477 O O . GLU A 1 305 ? -11.592 8.641 1.169 1.00 78.56 305 GLU A O 1
ATOM 2482 N N . LEU A 1 306 ? -13.083 7.126 1.873 1.00 80.12 306 LEU A N 1
ATOM 2483 C CA . LEU A 1 306 ? -12.807 6.179 0.785 1.00 80.12 306 LEU A CA 1
ATOM 2484 C C . LEU A 1 306 ? -13.160 6.754 -0.599 1.00 80.12 306 LEU A C 1
ATOM 2486 O O . LEU A 1 306 ? -12.423 6.531 -1.556 1.00 80.12 306 LEU A O 1
ATOM 2490 N N . GLN A 1 307 ? -14.228 7.548 -0.715 1.00 84.62 307 GLN A N 1
ATOM 2491 C CA . GLN A 1 307 ? -14.604 8.256 -1.945 1.00 84.62 307 GLN A CA 1
ATOM 2492 C C . GLN A 1 307 ? -13.540 9.284 -2.358 1.00 84.62 307 GLN A C 1
ATOM 2494 O O . GLN A 1 307 ? -13.240 9.410 -3.547 1.00 84.62 307 GLN A O 1
ATOM 2499 N N . LYS A 1 308 ? -12.920 9.991 -1.402 1.00 83.25 308 LYS A N 1
ATOM 2500 C CA . LYS A 1 308 ? -11.796 10.901 -1.691 1.00 83.25 308 LYS A CA 1
ATOM 2501 C C . LYS A 1 308 ? -10.579 10.139 -2.213 1.00 83.25 308 LYS A C 1
ATOM 2503 O O . LYS A 1 308 ? -9.984 10.557 -3.206 1.00 83.25 308 LYS A O 1
ATOM 2508 N N . ILE A 1 309 ? -10.230 9.018 -1.573 1.00 82.56 309 ILE A N 1
ATOM 2509 C CA . ILE A 1 309 ? -9.126 8.148 -2.012 1.00 82.56 309 ILE A CA 1
ATOM 2510 C C . ILE A 1 309 ? -9.402 7.625 -3.426 1.00 82.56 309 ILE A C 1
ATOM 2512 O O . ILE A 1 309 ? -8.546 7.735 -4.302 1.00 82.56 309 ILE A O 1
ATOM 2516 N N . TYR A 1 310 ? -10.620 7.139 -3.680 1.00 87.06 310 TYR A N 1
ATOM 2517 C CA . TYR A 1 310 ? -11.068 6.718 -5.006 1.00 87.06 310 TYR A CA 1
ATOM 2518 C C . TYR A 1 310 ? -10.891 7.827 -6.057 1.00 87.06 310 TYR A C 1
ATOM 2520 O O . TYR A 1 310 ? -10.294 7.582 -7.106 1.00 87.06 310 TYR A O 1
ATOM 2528 N N . GLY A 1 311 ? -11.313 9.061 -5.755 1.00 82.12 311 GLY A N 1
ATOM 2529 C CA . GLY A 1 311 ? -11.131 10.214 -6.646 1.00 82.12 311 GLY A CA 1
ATOM 2530 C C . GLY A 1 311 ? -9.659 10.523 -6.953 1.00 82.12 311 GLY A C 1
ATOM 2531 O O . GLY A 1 311 ? -9.315 10.847 -8.088 1.00 82.12 311 GLY A O 1
ATOM 2532 N N . GLY A 1 312 ? -8.760 10.352 -5.979 1.00 82.94 312 GLY A N 1
ATOM 2533 C CA . GLY A 1 312 ? -7.311 10.493 -6.178 1.00 82.94 312 GLY A CA 1
ATOM 2534 C C . GLY A 1 312 ? -6.669 9.369 -7.007 1.00 82.94 312 GLY A C 1
ATOM 2535 O O . GLY A 1 312 ? -5.567 9.537 -7.543 1.00 82.94 312 GLY A O 1
ATOM 2536 N N . LEU A 1 313 ? -7.348 8.226 -7.133 1.00 81.19 313 LEU A N 1
ATOM 2537 C CA . LEU A 1 313 ? -6.863 7.037 -7.831 1.00 81.19 313 LEU A CA 1
ATOM 2538 C C . LEU A 1 313 ? -7.523 6.808 -9.194 1.00 81.19 313 LEU A C 1
ATOM 2540 O O . LEU A 1 313 ? -7.064 5.922 -9.904 1.00 81.19 313 LEU A O 1
ATOM 2544 N N . GLU A 1 314 ? -8.510 7.608 -9.610 1.00 74.25 314 GLU A N 1
ATOM 2545 C CA . GLU A 1 314 ? -9.367 7.356 -10.786 1.00 74.25 314 GLU A CA 1
ATOM 2546 C C . GLU A 1 314 ? -8.597 6.943 -12.060 1.00 74.25 314 GLU A C 1
ATOM 2548 O O . GLU A 1 314 ? -8.987 6.010 -12.757 1.00 74.25 314 GLU A O 1
ATOM 2553 N N . LYS A 1 315 ? -7.446 7.570 -12.338 1.00 72.88 315 LYS A N 1
ATOM 2554 C CA . LYS A 1 315 ? -6.602 7.267 -13.516 1.00 72.88 315 LYS A CA 1
ATOM 2555 C C . LYS A 1 315 ? -5.851 5.927 -13.444 1.00 72.88 315 LYS A C 1
ATOM 2557 O O . LYS A 1 315 ? -5.298 5.487 -14.447 1.00 72.88 315 LYS A O 1
ATOM 2562 N N . SER A 1 316 ? -5.780 5.318 -12.264 1.00 77.81 316 SER A N 1
ATOM 2563 C CA . SER A 1 316 ? -5.057 4.068 -11.967 1.00 77.81 316 SER A CA 1
ATOM 2564 C C . SER A 1 316 ? -5.993 2.862 -11.811 1.00 77.81 316 SER A C 1
ATOM 2566 O O . SER A 1 316 ? -5.528 1.748 -11.560 1.00 77.81 316 SER A O 1
ATOM 2568 N N . ILE A 1 317 ? -7.303 3.087 -11.940 1.00 80.12 317 ILE A N 1
ATOM 2569 C CA . ILE A 1 317 ? -8.357 2.083 -11.791 1.00 80.12 317 ILE A CA 1
ATOM 2570 C C . ILE A 1 317 ? -8.768 1.605 -13.185 1.00 80.12 317 ILE A C 1
ATOM 2572 O O . ILE A 1 317 ? -8.998 2.409 -14.089 1.00 80.12 317 ILE A O 1
ATOM 2576 N N . SER A 1 318 ? -8.857 0.292 -13.384 1.00 79.94 318 SER A N 1
ATOM 2577 C CA . SER A 1 318 ? -9.385 -0.260 -14.636 1.00 79.94 318 SER A CA 1
ATOM 2578 C C . SER A 1 318 ? -10.898 -0.096 -14.748 1.00 79.94 318 SER A C 1
ATOM 2580 O O . SER A 1 318 ? -11.598 0.013 -13.747 1.00 79.94 318 SER A O 1
ATOM 2582 N N . LEU A 1 319 ? -11.435 -0.161 -15.970 1.00 81.75 319 LEU A N 1
ATOM 2583 C CA . LEU A 1 319 ? -12.883 -0.059 -16.203 1.00 81.75 319 LEU A CA 1
ATOM 2584 C C . LEU A 1 319 ? -13.692 -1.073 -15.372 1.00 81.75 319 LEU A C 1
ATOM 2586 O O . LEU A 1 319 ? -14.718 -0.717 -14.806 1.00 81.75 319 LEU A O 1
ATOM 2590 N N . LYS A 1 320 ? -13.204 -2.313 -15.233 1.00 82.06 320 LYS A N 1
ATOM 2591 C CA . LYS A 1 320 ? -13.879 -3.355 -14.440 1.00 82.06 320 LYS A CA 1
ATOM 2592 C C . LYS A 1 320 ? -13.862 -3.059 -12.940 1.00 82.06 320 LYS A C 1
ATOM 2594 O O . LYS A 1 320 ? -14.881 -3.214 -12.277 1.00 82.06 320 LYS A O 1
ATOM 2599 N N . GLU A 1 321 ? -12.714 -2.645 -12.401 1.00 85.62 321 GLU A N 1
ATOM 2600 C CA . GLU A 1 321 ? -12.592 -2.265 -10.985 1.00 85.62 321 GLU A CA 1
ATOM 2601 C C . GLU A 1 321 ? -13.466 -1.045 -10.678 1.00 85.62 321 GLU A C 1
ATOM 2603 O O . GLU A 1 321 ? -14.140 -1.012 -9.652 1.00 85.62 321 GLU A O 1
ATOM 2608 N N . ARG A 1 322 ? -13.506 -0.087 -11.610 1.00 86.88 322 ARG A N 1
ATOM 2609 C CA . ARG A 1 322 ? -14.340 1.111 -11.542 1.00 86.88 322 ARG A CA 1
ATOM 2610 C C . ARG A 1 322 ? -15.820 0.751 -11.434 1.00 86.88 322 ARG A C 1
ATOM 2612 O O . ARG A 1 322 ? -16.481 1.199 -10.508 1.00 86.88 322 ARG A O 1
ATOM 2619 N N . GLU A 1 323 ? -16.321 -0.113 -12.318 1.00 85.69 323 GLU A N 1
ATOM 2620 C CA . GLU A 1 323 ? -17.722 -0.557 -12.300 1.00 85.69 323 GLU A CA 1
ATOM 2621 C C . GLU A 1 323 ? -18.122 -1.259 -10.994 1.00 85.69 323 GLU A C 1
ATOM 2623 O O . GLU A 1 323 ? -19.269 -1.143 -10.559 1.00 85.69 323 GLU A O 1
ATOM 2628 N N . ILE A 1 324 ? -17.209 -2.019 -10.380 1.00 87.62 324 ILE A N 1
ATOM 2629 C CA . ILE A 1 324 ? -17.459 -2.699 -9.101 1.00 87.62 324 ILE A CA 1
ATOM 2630 C C . ILE A 1 324 ? -17.474 -1.679 -7.960 1.00 87.62 324 ILE A C 1
ATOM 2632 O O . ILE A 1 324 ? -18.419 -1.661 -7.173 1.00 87.62 324 ILE A O 1
ATOM 2636 N N . LEU A 1 325 ? -16.461 -0.811 -7.900 1.00 88.00 325 LEU A N 1
ATOM 2637 C CA . LEU A 1 325 ? -16.327 0.203 -6.857 1.00 88.00 325 LEU A CA 1
ATOM 2638 C C . LEU A 1 325 ? -17.475 1.214 -6.905 1.00 88.00 325 LEU A C 1
ATOM 2640 O O . LEU A 1 325 ? -18.079 1.482 -5.875 1.00 88.00 325 LEU A O 1
ATOM 2644 N N . GLU A 1 326 ? -17.856 1.719 -8.080 1.00 88.81 326 GLU A N 1
ATOM 2645 C CA . GLU A 1 326 ? -18.951 2.693 -8.224 1.00 88.81 326 GLU A CA 1
ATOM 2646 C C . GLU A 1 326 ? -20.308 2.152 -7.766 1.00 88.81 326 GLU A C 1
ATOM 2648 O O . GLU A 1 326 ? -21.118 2.917 -7.245 1.00 88.81 326 GLU A O 1
ATOM 2653 N N . LYS A 1 327 ? -20.541 0.837 -7.860 1.00 86.56 327 LYS A N 1
ATOM 2654 C CA . LYS A 1 327 ? -21.748 0.198 -7.305 1.00 86.56 327 LYS A CA 1
ATOM 2655 C C . LYS A 1 327 ? -21.748 0.128 -5.779 1.00 86.56 327 LYS A C 1
ATOM 2657 O O . LYS A 1 327 ? -22.815 0.002 -5.192 1.00 86.56 327 LYS A O 1
ATOM 2662 N N . GLN A 1 328 ? -20.575 0.168 -5.155 1.00 90.31 328 GLN A N 1
ATOM 2663 C CA . GLN A 1 328 ? -20.390 -0.012 -3.715 1.00 90.31 328 GLN A CA 1
ATOM 2664 C C . GLN A 1 328 ? -20.079 1.300 -2.988 1.00 90.31 328 GLN A C 1
ATOM 2666 O O . GLN A 1 328 ? -20.314 1.396 -1.792 1.00 90.31 328 GLN A O 1
ATOM 2671 N N . LEU A 1 329 ? -19.593 2.334 -3.682 1.00 87.19 329 LEU A N 1
ATOM 2672 C CA . LEU A 1 329 ? -19.114 3.594 -3.092 1.00 87.19 329 LEU A CA 1
ATOM 2673 C C . LEU A 1 329 ? -20.163 4.353 -2.264 1.00 87.19 329 LEU A C 1
ATOM 2675 O O . LEU A 1 329 ? -19.797 5.233 -1.485 1.00 87.19 329 LEU A O 1
ATOM 2679 N N . PHE A 1 330 ? -21.442 4.014 -2.408 1.00 87.62 330 PHE A N 1
ATOM 2680 C CA . PHE A 1 330 ? -22.552 4.579 -1.640 1.00 87.62 330 PHE A CA 1
ATOM 2681 C C . PHE A 1 330 ? -23.191 3.572 -0.673 1.00 87.62 330 PHE A C 1
ATOM 2683 O O . PHE A 1 330 ? -24.255 3.852 -0.122 1.00 87.62 330 PHE A O 1
ATOM 2690 N N . ASP A 1 331 ? -22.575 2.405 -0.474 1.00 89.25 331 ASP A N 1
ATOM 2691 C CA . ASP A 1 331 ? -23.062 1.323 0.380 1.00 89.25 331 ASP A CA 1
ATOM 2692 C C . ASP A 1 331 ? -22.254 1.231 1.688 1.00 89.25 331 ASP A C 1
ATOM 2694 O O . ASP A 1 331 ? -21.105 0.777 1.671 1.00 89.25 331 ASP A O 1
ATOM 2698 N N . PRO A 1 332 ? -22.819 1.668 2.833 1.00 78.81 332 PRO A N 1
ATOM 2699 C CA . PRO A 1 332 ? -22.159 1.592 4.139 1.00 78.81 332 PRO A CA 1
ATOM 2700 C C . PRO A 1 332 ? -21.782 0.170 4.559 1.00 78.81 332 PRO A C 1
ATOM 2702 O O . PRO A 1 332 ? -20.859 0.002 5.349 1.00 78.81 332 PRO A O 1
ATOM 2705 N N . ASP A 1 333 ? -22.418 -0.856 3.993 1.00 86.31 333 ASP A N 1
ATOM 2706 C CA . ASP A 1 333 ? -22.084 -2.254 4.276 1.00 86.31 333 ASP A CA 1
ATOM 2707 C C . ASP A 1 333 ? -20.834 -2.735 3.522 1.00 86.31 333 ASP A C 1
ATOM 2709 O O . ASP A 1 333 ? -20.242 -3.758 3.868 1.00 86.31 333 ASP A O 1
ATOM 2713 N N . ALA A 1 334 ? -20.383 -1.984 2.513 1.00 88.50 334 ALA A N 1
ATOM 2714 C CA . ALA A 1 334 ? -19.273 -2.362 1.646 1.00 88.50 334 ALA A CA 1
ATOM 2715 C C . ALA A 1 334 ? -17.922 -1.729 2.034 1.00 88.50 334 ALA A C 1
ATOM 2717 O O . ALA A 1 334 ? -16.938 -1.923 1.317 1.00 88.50 334 ALA A O 1
ATOM 2718 N N . ILE A 1 335 ? -17.826 -1.008 3.164 1.00 81.25 335 ILE A N 1
ATOM 2719 C CA . ILE A 1 335 ? -16.605 -0.285 3.588 1.00 81.25 335 ILE A CA 1
ATOM 2720 C C . ILE A 1 335 ? -15.357 -1.163 3.517 1.00 81.25 335 ILE A C 1
ATOM 2722 O O . ILE A 1 335 ? -14.333 -0.741 2.981 1.00 81.25 335 ILE A O 1
ATOM 2726 N N . PHE A 1 336 ? -15.427 -2.378 4.061 1.00 80.56 336 PHE A N 1
ATOM 2727 C CA . PHE A 1 336 ? -14.271 -3.266 4.139 1.00 80.56 336 PHE A CA 1
ATOM 2728 C C . PHE A 1 336 ? -13.781 -3.713 2.756 1.00 80.56 336 PHE A C 1
ATOM 2730 O O . PHE A 1 336 ? -12.577 -3.696 2.491 1.00 80.56 336 PHE A O 1
ATOM 2737 N N . GLU A 1 337 ? -14.704 -4.066 1.859 1.00 87.94 337 GLU A N 1
ATOM 2738 C CA . GLU A 1 337 ? -14.370 -4.481 0.494 1.00 87.94 337 GLU A CA 1
ATOM 2739 C C . GLU A 1 337 ? -13.801 -3.310 -0.317 1.00 87.94 337 GLU A C 1
ATOM 2741 O O . GLU A 1 337 ? -12.777 -3.468 -0.985 1.00 87.94 337 GLU A O 1
ATOM 2746 N N . ILE A 1 338 ? -14.384 -2.112 -0.182 1.00 86.75 338 ILE A N 1
ATOM 2747 C CA . ILE A 1 338 ? -13.888 -0.890 -0.832 1.00 86.75 338 ILE A CA 1
ATOM 2748 C C . ILE A 1 338 ? -12.491 -0.542 -0.314 1.00 86.75 338 ILE A C 1
ATOM 2750 O O . ILE A 1 338 ? -11.581 -0.332 -1.112 1.00 86.75 338 ILE A O 1
ATOM 2754 N N . ALA A 1 339 ? -12.290 -0.511 1.007 1.00 84.25 339 ALA A N 1
ATOM 2755 C CA . ALA A 1 339 ? -11.001 -0.185 1.611 1.00 84.25 339 ALA A CA 1
ATOM 2756 C C . ALA A 1 339 ? -9.909 -1.164 1.166 1.00 84.25 339 ALA A C 1
ATOM 2758 O O . ALA A 1 339 ? -8.815 -0.753 0.778 1.00 84.25 339 ALA A O 1
ATOM 2759 N N . ARG A 1 340 ? -10.218 -2.466 1.153 1.00 88.06 340 ARG A N 1
ATOM 2760 C CA . ARG A 1 340 ? -9.307 -3.504 0.661 1.00 88.06 340 ARG A CA 1
ATOM 2761 C C . ARG A 1 340 ? -8.985 -3.320 -0.824 1.00 88.06 340 ARG A C 1
ATOM 2763 O O . ARG A 1 340 ? -7.824 -3.459 -1.207 1.00 88.06 340 ARG A O 1
ATOM 2770 N N . ALA A 1 341 ? -9.984 -3.036 -1.656 1.00 87.38 341 ALA A N 1
ATOM 2771 C CA . ALA A 1 341 ? -9.789 -2.822 -3.086 1.00 87.38 341 ALA A CA 1
ATOM 2772 C C . ALA A 1 341 ? -8.936 -1.574 -3.363 1.00 87.38 341 ALA A C 1
ATOM 2774 O O . ALA A 1 341 ? -7.960 -1.660 -4.107 1.00 87.38 341 ALA A O 1
ATOM 2775 N N . LEU A 1 342 ? -9.241 -0.445 -2.717 1.00 89.00 342 LEU A N 1
ATOM 2776 C CA . LEU A 1 342 ? -8.482 0.800 -2.859 1.00 89.00 342 LEU A CA 1
ATOM 2777 C C . LEU A 1 342 ? -7.039 0.650 -2.378 1.00 89.00 342 LEU A C 1
ATOM 2779 O O . LEU A 1 342 ? -6.136 1.086 -3.085 1.00 89.00 342 LEU A O 1
ATOM 2783 N N . LYS A 1 343 ? -6.807 -0.040 -1.254 1.00 88.50 343 LYS A N 1
ATOM 2784 C CA . LYS A 1 343 ? -5.453 -0.333 -0.765 1.00 88.50 343 LYS A CA 1
ATOM 2785 C C . LYS A 1 343 ? -4.628 -1.111 -1.795 1.00 88.50 343 LYS A C 1
ATOM 2787 O O . LYS A 1 343 ? -3.502 -0.731 -2.088 1.00 88.50 343 LYS A O 1
ATOM 2792 N N . ARG A 1 344 ? -5.201 -2.152 -2.412 1.00 86.25 344 ARG A N 1
ATOM 2793 C CA . ARG A 1 344 ? -4.524 -2.917 -3.479 1.00 86.25 344 ARG A CA 1
ATOM 2794 C C . ARG A 1 344 ? -4.195 -2.050 -4.695 1.00 86.25 344 ARG A C 1
ATOM 2796 O O . ARG A 1 344 ? -3.128 -2.193 -5.287 1.00 86.25 344 ARG A O 1
ATOM 2803 N N . ILE A 1 345 ? -5.109 -1.159 -5.082 1.00 87.00 345 ILE A N 1
ATOM 2804 C CA . ILE A 1 345 ? -4.897 -0.226 -6.197 1.00 87.00 345 ILE A CA 1
ATOM 2805 C C . ILE A 1 345 ? -3.778 0.767 -5.859 1.00 87.00 345 ILE A C 1
ATOM 2807 O O . ILE A 1 345 ? -2.944 1.052 -6.717 1.00 87.00 345 ILE A O 1
ATOM 2811 N N . GLU A 1 346 ? -3.747 1.275 -4.628 1.00 87.62 346 GLU A N 1
ATOM 2812 C CA . GLU A 1 346 ? -2.722 2.194 -4.131 1.00 87.62 346 GLU A CA 1
ATOM 2813 C C . GLU A 1 346 ? -1.337 1.535 -4.087 1.00 87.62 346 GLU A C 1
ATOM 2815 O O . GLU A 1 346 ? -0.387 2.083 -4.644 1.00 87.62 346 GLU A O 1
ATOM 2820 N N . GLU A 1 347 ? -1.233 0.323 -3.537 1.00 86.44 347 GLU A N 1
ATOM 2821 C CA . GLU A 1 347 ? -0.000 -0.478 -3.538 1.00 86.44 347 GLU A CA 1
ATOM 2822 C C . GLU A 1 347 ? 0.499 -0.723 -4.971 1.00 86.44 347 GLU A C 1
ATOM 2824 O O . GLU A 1 347 ? 1.661 -0.462 -5.289 1.00 86.44 347 GLU A O 1
ATOM 2829 N N . ARG A 1 348 ? -0.397 -1.136 -5.879 1.00 86.44 348 ARG A N 1
ATOM 2830 C CA . ARG A 1 348 ? -0.071 -1.332 -7.300 1.00 86.44 348 ARG A CA 1
ATOM 2831 C C . ARG A 1 348 ? 0.380 -0.030 -7.965 1.00 86.44 348 ARG A C 1
ATOM 2833 O O . ARG A 1 348 ? 1.280 -0.054 -8.803 1.00 86.44 348 ARG A O 1
ATOM 2840 N N . LYS A 1 349 ? -0.235 1.107 -7.630 1.00 85.69 349 LYS A N 1
ATOM 2841 C CA . LYS A 1 349 ? 0.153 2.428 -8.146 1.00 85.69 349 LYS A CA 1
ATOM 2842 C C . LYS A 1 349 ? 1.553 2.813 -7.666 1.00 85.69 349 LYS A C 1
ATOM 2844 O O . LYS A 1 349 ? 2.371 3.197 -8.497 1.00 85.69 349 LYS A O 1
ATOM 2849 N N . SER A 1 350 ? 1.838 2.654 -6.375 1.00 86.81 350 SER A N 1
ATOM 2850 C CA . SER A 1 350 ? 3.160 2.918 -5.797 1.00 86.81 350 SER A CA 1
ATOM 2851 C C . SER A 1 350 ? 4.243 2.065 -6.469 1.00 86.81 350 SER A C 1
ATOM 2853 O O . SER A 1 350 ? 5.233 2.603 -6.960 1.00 86.81 350 SER A O 1
ATOM 2855 N N . GLN A 1 351 ? 4.003 0.763 -6.640 1.00 85.81 351 GLN A N 1
ATOM 2856 C CA . GLN A 1 351 ? 4.939 -0.122 -7.345 1.00 85.81 351 GLN A CA 1
ATOM 2857 C C . GLN A 1 351 ? 5.152 0.287 -8.811 1.00 85.81 351 GLN A C 1
ATOM 2859 O O . GLN A 1 351 ? 6.270 0.237 -9.324 1.00 85.81 351 GLN A O 1
ATOM 2864 N N . LYS A 1 352 ? 4.098 0.725 -9.516 1.00 85.44 352 LYS A N 1
ATOM 2865 C CA . LYS A 1 352 ? 4.239 1.260 -10.881 1.00 85.44 352 LYS A CA 1
ATOM 2866 C C . LYS A 1 352 ? 5.136 2.493 -10.914 1.00 85.44 352 LYS A C 1
ATOM 2868 O O . LYS A 1 352 ? 5.958 2.606 -11.820 1.00 85.44 352 LYS A O 1
ATOM 2873 N N . GLU A 1 353 ? 4.977 3.411 -9.966 1.00 85.62 353 GLU A N 1
ATOM 2874 C CA . GLU A 1 353 ? 5.814 4.610 -9.860 1.00 85.62 353 GLU A CA 1
ATOM 2875 C C . GLU A 1 353 ? 7.288 4.245 -9.635 1.00 85.62 353 GLU A C 1
ATOM 2877 O O . GLU A 1 353 ? 8.155 4.788 -10.329 1.00 85.62 353 GLU A O 1
ATOM 2882 N N . ASP A 1 354 ? 7.560 3.244 -8.796 1.00 86.25 354 ASP A N 1
ATOM 2883 C CA . ASP A 1 354 ? 8.912 2.726 -8.572 1.00 86.25 354 ASP A CA 1
ATOM 2884 C C . ASP A 1 354 ? 9.547 2.169 -9.849 1.00 86.25 354 ASP A C 1
ATOM 2886 O O . ASP A 1 354 ? 10.702 2.474 -10.149 1.00 86.25 354 ASP A O 1
ATOM 2890 N N . TYR A 1 355 ? 8.815 1.389 -10.650 1.00 87.38 355 TYR A N 1
ATOM 2891 C CA . TYR A 1 355 ? 9.351 0.858 -11.911 1.00 87.38 355 TYR A CA 1
ATOM 2892 C C . TYR A 1 355 ? 9.450 1.918 -13.014 1.00 87.38 355 TYR A C 1
ATOM 2894 O O . TYR A 1 355 ? 10.337 1.854 -13.869 1.00 87.38 355 TYR A O 1
ATOM 2902 N N . ASN A 1 356 ? 8.592 2.938 -12.989 1.00 86.81 356 ASN A N 1
ATOM 2903 C CA . ASN A 1 356 ? 8.599 4.007 -13.987 1.00 86.81 356 ASN A CA 1
ATOM 2904 C C . ASN A 1 356 ? 9.881 4.843 -13.965 1.00 86.81 356 ASN A C 1
ATOM 2906 O O . ASN A 1 356 ? 10.216 5.450 -14.985 1.00 86.81 356 ASN A O 1
ATOM 2910 N N . ARG A 1 357 ? 10.637 4.838 -12.859 1.00 87.81 357 ARG A N 1
ATOM 2911 C CA . ARG A 1 357 ? 11.939 5.520 -12.774 1.00 87.81 357 ARG A CA 1
ATOM 2912 C C . ARG A 1 357 ? 12.956 5.014 -13.802 1.00 87.81 357 ARG A C 1
ATOM 2914 O O . ARG A 1 357 ? 13.855 5.757 -14.179 1.00 87.81 357 ARG A O 1
ATOM 2921 N N . PHE A 1 358 ? 12.806 3.774 -14.271 1.00 87.12 358 PHE A N 1
ATOM 2922 C CA . PHE A 1 358 ? 13.698 3.165 -15.260 1.00 87.12 358 PHE A CA 1
ATOM 2923 C C . PHE A 1 358 ? 13.322 3.500 -16.709 1.00 87.12 358 PHE A C 1
ATOM 2925 O O . PHE A 1 358 ? 14.113 3.280 -17.625 1.00 87.12 358 PHE A O 1
ATOM 2932 N N . LEU A 1 359 ? 12.118 4.026 -16.944 1.00 86.44 359 LEU A N 1
ATOM 2933 C CA . LEU A 1 359 ? 11.618 4.294 -18.285 1.00 86.44 359 LEU A CA 1
ATOM 2934 C C . LEU A 1 359 ? 12.126 5.648 -18.792 1.00 86.44 359 LEU A C 1
ATOM 2936 O O . LEU A 1 359 ? 11.540 6.692 -18.496 1.00 86.44 359 LEU A O 1
ATOM 2940 N N . ASP A 1 360 ? 13.167 5.638 -19.631 1.00 80.25 360 ASP A N 1
ATOM 2941 C CA . ASP A 1 360 ? 13.681 6.862 -20.260 1.00 80.25 360 ASP A CA 1
ATOM 2942 C C . ASP A 1 360 ? 12.550 7.603 -20.993 1.00 80.25 360 ASP A C 1
ATOM 2944 O O . ASP A 1 360 ? 11.888 7.064 -21.886 1.00 80.25 360 ASP A O 1
ATOM 2948 N N . ARG A 1 361 ? 12.308 8.864 -20.617 1.00 74.06 361 ARG A N 1
ATOM 2949 C CA . ARG A 1 361 ? 11.247 9.715 -21.179 1.00 74.06 361 ARG A CA 1
ATOM 2950 C C . ARG A 1 361 ? 11.394 9.930 -22.689 1.00 74.06 361 ARG A C 1
ATOM 2952 O O . ARG A 1 361 ? 10.374 10.075 -23.361 1.00 74.06 361 ARG A O 1
ATOM 2959 N N . ARG A 1 362 ? 12.619 9.895 -23.224 1.00 71.94 362 ARG A N 1
ATOM 2960 C CA . ARG A 1 362 ? 12.927 10.089 -24.654 1.00 71.94 362 ARG A CA 1
ATOM 2961 C C . ARG A 1 362 ? 12.447 8.921 -25.519 1.00 71.94 362 ARG A C 1
ATOM 2963 O O . ARG A 1 362 ? 12.013 9.122 -26.658 1.00 71.94 362 ARG A O 1
ATOM 2970 N N . LEU A 1 363 ? 12.467 7.712 -24.960 1.00 74.88 363 LEU A N 1
ATOM 2971 C CA . LEU A 1 363 ? 12.032 6.489 -25.628 1.00 74.88 363 LEU A CA 1
ATOM 2972 C C . LEU A 1 363 ? 10.507 6.385 -25.553 1.00 74.88 363 LEU A C 1
ATOM 2974 O O . LEU A 1 363 ? 9.923 6.202 -24.485 1.00 74.88 363 LEU A O 1
ATOM 2978 N N . SER A 1 364 ? 9.824 6.544 -26.683 1.00 71.62 364 SER A N 1
ATOM 2979 C CA . SER A 1 364 ? 8.361 6.485 -26.727 1.00 71.62 364 SER A CA 1
ATOM 2980 C C . SER A 1 364 ? 7.853 5.844 -28.008 1.00 71.62 364 SER A C 1
ATOM 2982 O O . SER A 1 364 ? 8.548 5.827 -29.026 1.00 71.62 364 SER A O 1
ATOM 2984 N N . ASN A 1 365 ? 6.598 5.388 -27.968 1.00 64.88 365 ASN A N 1
ATOM 2985 C CA . ASN A 1 365 ? 5.886 4.879 -29.142 1.00 64.88 365 ASN A CA 1
ATOM 2986 C C . ASN A 1 365 ? 5.802 5.907 -30.275 1.00 64.88 365 ASN A C 1
ATOM 2988 O O . ASN A 1 365 ? 5.800 5.524 -31.435 1.00 64.88 365 ASN A O 1
ATOM 2992 N N . LYS A 1 366 ? 5.755 7.208 -29.952 1.00 66.38 366 LYS A N 1
ATOM 2993 C CA . LYS A 1 366 ? 5.702 8.282 -30.958 1.00 66.38 366 LYS A CA 1
ATOM 2994 C C . LYS A 1 366 ? 6.994 8.377 -31.772 1.00 66.38 366 LYS A C 1
ATOM 2996 O O . LYS A 1 366 ? 6.969 8.837 -32.905 1.00 66.38 366 LYS A O 1
ATOM 3001 N N . ASN A 1 367 ? 8.108 7.946 -31.183 1.00 66.00 367 ASN A N 1
ATOM 3002 C CA . ASN A 1 367 ? 9.431 8.004 -31.795 1.00 66.00 367 ASN A CA 1
ATOM 3003 C C . ASN A 1 367 ? 9.901 6.647 -32.336 1.00 66.00 367 ASN A C 1
ATOM 3005 O O . ASN A 1 367 ? 10.962 6.600 -32.949 1.00 66.00 367 ASN A O 1
ATOM 3009 N N . PHE A 1 368 ? 9.169 5.553 -32.091 1.00 72.25 368 PHE A N 1
ATOM 3010 C CA . PHE A 1 368 ? 9.546 4.230 -32.587 1.00 72.25 368 PHE A CA 1
ATOM 3011 C C . PHE A 1 368 ? 8.989 4.015 -33.995 1.00 72.25 368 PHE A C 1
ATOM 3013 O O . PHE A 1 368 ? 7.775 4.054 -34.199 1.00 72.25 368 PHE A O 1
ATOM 3020 N N . VAL A 1 369 ? 9.871 3.770 -34.962 1.00 75.38 369 VAL A N 1
ATOM 3021 C CA . VAL A 1 369 ? 9.488 3.504 -36.352 1.00 75.38 369 VAL A CA 1
ATOM 3022 C C . VAL A 1 369 ? 9.479 1.995 -36.581 1.00 75.38 369 VAL A C 1
ATOM 3024 O O . VAL A 1 369 ? 10.464 1.309 -36.305 1.00 75.38 369 VAL A O 1
ATOM 3027 N N . ILE A 1 370 ? 8.358 1.480 -37.088 1.00 80.81 370 ILE A N 1
ATOM 3028 C CA . ILE A 1 370 ? 8.241 0.076 -37.489 1.00 80.81 370 ILE A CA 1
ATOM 3029 C C . ILE A 1 370 ? 8.913 -0.079 -38.850 1.00 80.81 370 ILE A C 1
ATOM 3031 O O . ILE A 1 370 ? 8.561 0.609 -39.808 1.00 80.81 370 ILE A O 1
ATOM 3035 N N . LEU A 1 371 ? 9.871 -0.990 -38.923 1.00 80.56 371 LEU A N 1
ATOM 3036 C CA . LEU A 1 371 ? 10.769 -1.189 -40.051 1.00 80.56 371 LEU A CA 1
ATOM 3037 C C . LEU A 1 371 ? 10.839 -2.678 -40.388 1.00 80.56 371 LEU A C 1
ATOM 3039 O O . LEU A 1 371 ? 10.653 -3.502 -39.493 1.00 80.56 371 LEU A O 1
ATOM 3043 N N . PRO A 1 372 ? 11.129 -3.058 -41.642 1.00 80.38 372 PRO A N 1
ATOM 3044 C CA . PRO A 1 372 ? 11.385 -4.449 -42.010 1.00 80.38 372 PRO A CA 1
ATOM 3045 C C . PRO A 1 372 ? 12.288 -5.219 -41.028 1.00 80.38 372 PRO A C 1
ATOM 3047 O O . PRO A 1 372 ? 11.955 -6.350 -40.684 1.00 80.38 372 PRO A O 1
ATOM 3050 N N . SER A 1 373 ? 13.363 -4.602 -40.522 1.00 80.25 373 SER A N 1
ATOM 3051 C CA . SER A 1 373 ? 14.315 -5.212 -39.571 1.00 80.25 373 SER A CA 1
ATOM 3052 C C . SER A 1 373 ? 13.782 -5.463 -38.155 1.00 80.25 373 SER A C 1
ATOM 3054 O O . SER A 1 373 ? 14.334 -6.306 -37.449 1.00 80.25 373 SER A O 1
ATOM 3056 N N . ASN A 1 374 ? 12.721 -4.766 -37.731 1.00 83.50 374 ASN A N 1
ATOM 3057 C CA . ASN A 1 374 ? 12.145 -4.873 -36.382 1.00 83.50 374 ASN A CA 1
ATOM 3058 C C . ASN A 1 374 ? 10.653 -5.269 -36.373 1.00 83.50 374 ASN A C 1
ATOM 3060 O O . ASN A 1 374 ? 10.038 -5.383 -35.309 1.00 83.50 374 ASN A O 1
ATOM 3064 N N . ARG A 1 375 ? 10.065 -5.491 -37.557 1.00 85.75 375 ARG A N 1
ATOM 3065 C CA . ARG A 1 375 ? 8.633 -5.758 -37.750 1.00 85.75 375 ARG A CA 1
ATOM 3066 C C . ARG A 1 375 ? 8.171 -7.023 -37.040 1.00 85.75 375 ARG A C 1
ATOM 3068 O O . ARG A 1 375 ? 7.072 -7.037 -36.492 1.00 85.75 375 ARG A O 1
ATOM 3075 N N . GLU A 1 376 ? 8.992 -8.066 -37.064 1.00 88.00 376 GLU A N 1
ATOM 3076 C CA . GLU A 1 376 ? 8.688 -9.344 -36.422 1.00 88.00 376 GLU A CA 1
ATOM 3077 C C . GLU A 1 376 ? 8.613 -9.187 -34.900 1.00 88.00 376 GLU A C 1
ATOM 3079 O O . GLU A 1 376 ? 7.576 -9.475 -34.303 1.00 88.00 376 GLU A O 1
ATOM 3084 N N . ALA A 1 377 ? 9.645 -8.592 -34.291 1.00 89.62 377 ALA A N 1
ATOM 3085 C CA . ALA A 1 377 ? 9.674 -8.300 -32.858 1.00 89.62 377 ALA A CA 1
ATOM 3086 C C . ALA A 1 377 ? 8.505 -7.399 -32.434 1.00 89.62 377 ALA A C 1
ATOM 3088 O O . ALA A 1 377 ? 7.842 -7.659 -31.430 1.00 89.62 377 ALA A O 1
ATOM 3089 N N . PHE A 1 378 ? 8.186 -6.379 -33.237 1.00 88.38 378 PHE A N 1
ATOM 3090 C CA . PHE A 1 378 ? 7.011 -5.542 -33.011 1.00 88.38 378 PHE A CA 1
ATOM 3091 C C . PHE A 1 378 ? 5.703 -6.349 -33.041 1.00 88.38 378 PHE A C 1
ATOM 3093 O O . PHE A 1 378 ? 4.823 -6.125 -32.209 1.00 88.38 378 PHE A O 1
ATOM 3100 N N . SER A 1 379 ? 5.554 -7.278 -33.990 1.00 86.38 379 SER A N 1
ATOM 3101 C CA . SER A 1 379 ? 4.353 -8.107 -34.125 1.00 86.38 379 SER A CA 1
ATOM 3102 C C . SER A 1 379 ? 4.170 -9.037 -32.926 1.00 86.38 379 SER A C 1
ATOM 3104 O O . SER A 1 379 ? 3.072 -9.101 -32.373 1.00 86.38 379 SER A O 1
ATOM 3106 N N . VAL A 1 380 ? 5.245 -9.691 -32.477 1.00 88.62 380 VAL A N 1
ATOM 3107 C CA . VAL A 1 380 ? 5.221 -10.575 -31.301 1.00 88.62 380 VAL A CA 1
ATOM 3108 C C . VAL A 1 380 ? 4.823 -9.796 -30.048 1.00 88.62 380 VAL A C 1
ATOM 3110 O O . VAL A 1 380 ? 3.859 -10.161 -29.376 1.00 88.62 380 VAL A O 1
ATOM 3113 N N . LEU A 1 381 ? 5.465 -8.655 -29.775 1.00 88.50 381 LEU A N 1
ATOM 3114 C CA . LEU A 1 381 ? 5.114 -7.826 -28.614 1.00 88.50 381 LEU A CA 1
ATOM 3115 C C . LEU A 1 381 ? 3.690 -7.259 -28.694 1.00 88.50 381 LEU A C 1
ATOM 3117 O O . LEU A 1 381 ? 3.012 -7.112 -27.675 1.00 88.50 381 LEU A O 1
ATOM 3121 N N . LYS A 1 382 ? 3.195 -6.962 -29.901 1.00 86.88 382 LYS A N 1
ATOM 3122 C CA . LYS A 1 382 ? 1.802 -6.553 -30.109 1.00 86.88 382 LYS A CA 1
ATOM 3123 C C . LYS A 1 382 ? 0.825 -7.678 -29.761 1.00 86.88 382 LYS A C 1
ATOM 3125 O O . LYS A 1 382 ? -0.210 -7.387 -29.162 1.00 86.88 382 LYS A O 1
ATOM 3130 N N . ASN A 1 383 ? 1.134 -8.931 -30.087 1.00 85.00 383 ASN A N 1
ATOM 3131 C CA . ASN A 1 383 ? 0.292 -10.073 -29.724 1.00 85.00 383 ASN A CA 1
ATOM 3132 C C . ASN A 1 383 ? 0.287 -10.321 -28.211 1.00 85.00 383 ASN A C 1
ATOM 3134 O O . ASN A 1 383 ? -0.796 -10.513 -27.650 1.00 85.00 383 ASN A O 1
ATOM 3138 N N . VAL A 1 384 ? 1.450 -10.204 -27.554 1.00 84.25 384 VAL A N 1
ATOM 3139 C CA . VAL A 1 384 ? 1.571 -10.248 -26.083 1.00 84.25 384 VAL A CA 1
ATOM 3140 C C . VAL A 1 384 ? 0.703 -9.163 -25.443 1.00 84.25 384 VAL A C 1
ATOM 3142 O O . VAL A 1 384 ? -0.128 -9.451 -24.586 1.00 84.25 384 VAL A O 1
ATOM 3145 N N . MET A 1 385 ? 0.803 -7.917 -25.919 1.00 82.38 385 MET A N 1
ATOM 3146 C CA . MET A 1 385 ? -0.006 -6.799 -25.421 1.00 82.38 385 MET A CA 1
ATOM 3147 C C . MET A 1 385 ? -1.518 -7.037 -25.569 1.00 82.38 385 MET A C 1
ATOM 3149 O O . MET A 1 385 ? -2.295 -6.600 -24.718 1.00 82.38 385 MET A O 1
ATOM 3153 N N . LEU A 1 386 ? -1.952 -7.680 -26.656 1.00 80.12 386 LEU A N 1
ATOM 3154 C CA . LEU A 1 386 ? -3.365 -7.951 -26.932 1.00 80.12 386 LEU A CA 1
ATOM 3155 C C . LEU A 1 386 ? -3.881 -9.238 -26.264 1.00 80.12 386 LEU A C 1
ATOM 3157 O O . LEU A 1 386 ? -5.063 -9.539 -26.416 1.00 80.12 386 LEU A O 1
ATOM 3161 N N . ASN A 1 387 ? -3.032 -9.981 -25.540 1.00 71.88 387 ASN A N 1
ATOM 3162 C CA . ASN A 1 387 ? -3.326 -11.310 -24.985 1.00 71.88 387 ASN A CA 1
ATOM 3163 C C . ASN A 1 387 ? -3.911 -12.286 -26.030 1.00 71.88 387 ASN A C 1
ATOM 3165 O O . ASN A 1 387 ? -4.791 -13.083 -25.709 1.00 71.88 387 ASN A O 1
ATOM 3169 N N . LYS A 1 388 ? -3.485 -12.184 -27.296 1.00 56.34 388 LYS A N 1
ATOM 3170 C CA . LYS A 1 388 ? -4.033 -13.010 -28.389 1.00 56.34 388 LYS A CA 1
ATOM 3171 C C . LYS A 1 388 ? -3.358 -14.376 -28.515 1.00 56.34 388 LYS A C 1
ATOM 3173 O O . LYS A 1 388 ? -4.012 -15.303 -28.972 1.00 56.34 388 LYS A O 1
ATOM 3178 N N . ASP A 1 389 ? -2.113 -14.495 -28.053 1.00 56.16 389 ASP A N 1
ATOM 3179 C CA . ASP A 1 389 ? -1.329 -15.732 -28.067 1.00 56.16 389 ASP A CA 1
ATOM 3180 C C . ASP A 1 389 ? -0.817 -16.036 -26.656 1.00 56.16 389 ASP A C 1
ATOM 3182 O O . ASP A 1 389 ? 0.097 -15.383 -26.156 1.00 56.16 389 ASP A O 1
ATOM 3186 N N . THR A 1 390 ? -1.402 -17.038 -26.000 1.00 54.56 390 THR A N 1
ATOM 3187 C CA . THR A 1 390 ? -0.973 -17.521 -24.672 1.00 54.56 390 THR A CA 1
ATOM 3188 C C . THR A 1 390 ? 0.257 -18.435 -24.730 1.00 54.56 390 THR A C 1
ATOM 3190 O O . THR A 1 390 ? 0.703 -18.931 -23.698 1.00 54.56 390 THR A O 1
ATOM 3193 N N . THR A 1 391 ? 0.804 -18.670 -25.925 1.00 53.34 391 THR A N 1
ATOM 3194 C CA . THR A 1 391 ? 1.929 -19.578 -26.200 1.00 53.34 391 THR A CA 1
ATOM 3195 C C . THR A 1 391 ? 3.276 -18.866 -26.344 1.00 53.34 391 THR A C 1
ATOM 3197 O O . THR A 1 391 ? 4.312 -19.521 -26.272 1.00 53.34 391 THR A O 1
ATOM 3200 N N . ALA A 1 392 ? 3.293 -17.541 -26.518 1.00 57.84 392 ALA A N 1
ATOM 3201 C CA . ALA A 1 392 ? 4.513 -16.759 -26.718 1.00 57.84 392 ALA A CA 1
ATOM 3202 C C . ALA A 1 392 ? 5.166 -16.377 -25.380 1.00 57.84 392 ALA A C 1
ATOM 3204 O O . ALA A 1 392 ? 5.234 -15.202 -25.026 1.00 57.84 392 ALA A O 1
ATOM 3205 N N . PHE A 1 393 ? 5.598 -17.372 -24.604 1.00 73.25 393 PHE A N 1
ATOM 3206 C CA . PHE A 1 393 ? 6.238 -17.131 -23.317 1.00 73.25 393 PHE A CA 1
ATOM 3207 C C . PHE A 1 393 ? 7.423 -18.086 -23.065 1.00 73.25 393 PHE A C 1
ATOM 3209 O O . PHE A 1 393 ? 7.228 -19.299 -23.150 1.00 73.25 393 PHE A O 1
ATOM 3216 N N . PRO A 1 394 ? 8.602 -17.581 -22.636 1.00 89.19 394 PRO A N 1
ATOM 3217 C CA . PRO A 1 394 ? 8.981 -16.165 -22.576 1.00 89.19 394 PRO A CA 1
ATOM 3218 C C . PRO A 1 394 ? 9.225 -15.606 -23.988 1.00 89.19 394 PRO A C 1
ATOM 3220 O O . PRO A 1 394 ? 9.461 -16.362 -24.928 1.00 89.19 394 PRO A O 1
ATOM 3223 N N . VAL A 1 395 ? 9.194 -14.285 -24.162 1.00 91.81 395 VAL A N 1
ATOM 3224 C CA . VAL A 1 395 ? 9.659 -13.651 -25.407 1.00 91.81 395 VAL A CA 1
ATOM 3225 C C . VAL A 1 395 ? 11.119 -13.263 -25.239 1.00 91.81 395 VAL A C 1
ATOM 3227 O O . VAL A 1 395 ? 11.464 -12.536 -24.313 1.00 91.81 395 VAL A O 1
ATOM 3230 N N . TYR A 1 396 ? 11.975 -13.715 -26.145 1.00 93.88 396 TYR A N 1
ATOM 3231 C CA . TYR A 1 396 ? 13.399 -13.415 -26.144 1.00 93.88 396 TYR A CA 1
ATOM 3232 C C . TYR A 1 396 ? 13.774 -12.640 -27.404 1.00 93.88 396 TYR A C 1
ATOM 3234 O O . TYR A 1 396 ? 13.696 -13.167 -28.511 1.00 93.88 396 TYR A O 1
ATOM 3242 N N . LEU A 1 397 ? 14.188 -11.387 -27.242 1.00 94.31 397 LEU A N 1
ATOM 3243 C CA . LEU A 1 397 ? 14.608 -10.514 -28.333 1.00 94.31 397 LEU A CA 1
ATOM 3244 C C . LEU A 1 397 ? 16.131 -10.409 -28.345 1.00 94.31 397 LEU A C 1
ATOM 3246 O O . LEU A 1 397 ? 16.726 -10.019 -27.343 1.00 94.31 397 LEU A O 1
ATOM 3250 N N . HIS A 1 398 ? 16.779 -10.681 -29.474 1.00 94.12 398 HIS A N 1
ATOM 3251 C CA . HIS A 1 398 ? 18.232 -10.521 -29.561 1.00 94.12 398 HIS A CA 1
ATOM 3252 C C . HIS A 1 398 ? 18.692 -9.812 -30.817 1.00 94.12 398 HIS A C 1
ATOM 3254 O O . HIS A 1 398 ? 18.021 -9.835 -31.839 1.00 94.12 398 HIS A O 1
ATOM 3260 N N . GLY A 1 399 ? 19.843 -9.159 -30.734 1.00 89.69 399 GLY A N 1
ATOM 3261 C CA . GLY A 1 399 ? 20.431 -8.438 -31.855 1.00 89.69 399 GLY A CA 1
ATOM 3262 C C . GLY A 1 399 ? 21.582 -7.554 -31.409 1.00 89.69 399 GLY A C 1
ATOM 3263 O O . GLY A 1 399 ? 21.732 -7.277 -30.218 1.00 89.69 399 GLY A O 1
ATOM 3264 N N . SER A 1 400 ? 22.370 -7.072 -32.363 1.00 83.81 400 SER A N 1
ATOM 3265 C CA . SER A 1 400 ? 23.544 -6.238 -32.103 1.00 83.81 400 SER A CA 1
ATOM 3266 C C . SER A 1 400 ? 23.212 -4.931 -31.366 1.00 83.81 400 SER A C 1
ATOM 3268 O O . SER A 1 400 ? 22.054 -4.545 -31.157 1.00 83.81 400 SER A O 1
ATOM 3270 N N . GLU A 1 401 ? 24.245 -4.243 -30.889 1.00 81.56 401 GLU A N 1
ATOM 3271 C CA . GLU A 1 401 ? 24.085 -2.933 -30.266 1.00 81.56 401 GLU A CA 1
ATOM 3272 C C . GLU A 1 401 ? 23.444 -1.930 -31.244 1.00 81.56 401 GLU A C 1
ATOM 3274 O O . GLU A 1 401 ? 23.676 -1.968 -32.449 1.00 81.56 401 GLU A O 1
ATOM 3279 N N . GLY A 1 402 ? 22.566 -1.058 -30.740 1.00 75.75 402 GLY A N 1
ATOM 3280 C CA . GLY A 1 402 ? 21.918 -0.033 -31.566 1.00 75.75 402 GLY A CA 1
ATOM 3281 C C . GLY A 1 402 ? 20.761 -0.503 -32.463 1.00 75.75 402 GLY A C 1
ATOM 3282 O O . GLY A 1 402 ? 20.114 0.346 -33.074 1.00 75.75 402 GLY A O 1
ATOM 3283 N N . CYS A 1 403 ? 20.405 -1.796 -32.499 1.00 81.19 403 CYS A N 1
ATOM 3284 C CA . CYS A 1 403 ? 19.279 -2.286 -33.318 1.00 81.19 403 CYS A CA 1
ATOM 3285 C C . CYS A 1 403 ? 17.873 -1.930 -32.772 1.00 81.19 403 CYS A C 1
ATOM 3287 O O . CYS A 1 403 ? 16.857 -2.227 -33.396 1.00 81.19 403 CYS A O 1
ATOM 3289 N N . GLY A 1 404 ? 17.794 -1.255 -31.616 1.00 81.75 404 GLY A N 1
ATOM 3290 C CA . GLY A 1 404 ? 16.545 -0.711 -31.069 1.00 81.75 404 GLY A CA 1
ATOM 3291 C C . GLY A 1 404 ? 15.823 -1.582 -30.034 1.00 81.75 404 GLY A C 1
ATOM 3292 O O . GLY A 1 404 ? 14.672 -1.279 -29.722 1.00 81.75 404 GLY A O 1
ATOM 3293 N N . LYS A 1 405 ? 16.476 -2.612 -29.468 1.00 89.12 405 LYS A N 1
ATOM 3294 C CA . LYS A 1 405 ? 15.914 -3.513 -28.432 1.00 89.12 405 LYS A CA 1
ATOM 3295 C C . LYS A 1 405 ? 15.308 -2.749 -27.248 1.00 89.12 405 LYS A C 1
ATOM 3297 O O . LYS A 1 405 ? 14.104 -2.840 -27.016 1.00 89.12 405 LYS A O 1
ATOM 3302 N N . THR A 1 406 ? 16.118 -1.925 -26.578 1.00 89.56 406 THR A N 1
ATOM 3303 C CA . THR A 1 406 ? 15.711 -1.112 -25.420 1.00 89.56 406 THR A CA 1
ATOM 3304 C C . THR A 1 406 ? 14.575 -0.153 -25.767 1.00 89.56 406 THR A C 1
ATOM 3306 O O . THR A 1 406 ? 13.592 -0.053 -25.035 1.00 89.56 406 THR A O 1
ATOM 3309 N N . HIS A 1 407 ? 14.650 0.534 -26.916 1.00 86.69 407 HIS A N 1
ATOM 3310 C CA . HIS A 1 407 ? 13.570 1.431 -27.351 1.00 86.69 407 HIS A CA 1
ATOM 3311 C C . HIS A 1 407 ? 12.270 0.650 -27.528 1.00 86.69 407 HIS A C 1
ATOM 3313 O O . HIS A 1 407 ? 11.242 1.057 -26.989 1.00 86.69 407 HIS A O 1
ATOM 3319 N N . LEU A 1 408 ? 12.315 -0.488 -28.220 1.00 88.06 408 LEU A N 1
ATOM 3320 C CA . LEU A 1 408 ? 11.144 -1.314 -28.475 1.00 88.06 408 LEU A CA 1
ATOM 3321 C C . LEU A 1 408 ? 10.472 -1.753 -27.162 1.00 88.06 408 LEU A C 1
ATOM 3323 O O . LEU A 1 408 ? 9.286 -1.475 -26.971 1.00 88.06 408 LEU A O 1
ATOM 3327 N N . ILE A 1 409 ? 11.211 -2.357 -26.227 1.00 92.06 409 ILE A N 1
ATOM 3328 C CA . ILE A 1 409 ? 10.629 -2.835 -24.961 1.00 92.06 409 ILE A CA 1
ATOM 3329 C C . ILE A 1 409 ? 10.155 -1.690 -24.057 1.00 92.06 409 ILE A C 1
ATOM 3331 O O . ILE A 1 409 ? 9.088 -1.803 -23.459 1.00 92.06 409 ILE A O 1
ATOM 3335 N N . VAL A 1 410 ? 10.864 -0.555 -23.992 1.00 91.56 410 VAL A N 1
ATOM 3336 C CA . VAL A 1 410 ? 10.452 0.610 -23.184 1.00 91.56 410 VAL A CA 1
ATOM 3337 C C . VAL A 1 410 ? 9.185 1.242 -23.762 1.00 91.56 410 VAL A C 1
ATOM 3339 O O . VAL A 1 410 ? 8.267 1.608 -23.023 1.00 91.56 410 VAL A O 1
ATOM 3342 N N . ALA A 1 411 ? 9.092 1.345 -25.090 1.00 88.25 411 ALA A N 1
ATOM 3343 C CA . ALA A 1 411 ? 7.912 1.864 -25.772 1.00 88.25 411 ALA A CA 1
ATOM 3344 C C . ALA A 1 411 ? 6.686 0.965 -25.537 1.00 88.25 411 ALA A C 1
ATOM 3346 O O . ALA A 1 411 ? 5.612 1.469 -25.177 1.00 88.25 411 ALA A O 1
ATOM 3347 N N . PHE A 1 412 ? 6.861 -0.356 -25.648 1.00 89.94 412 PHE A N 1
ATOM 3348 C CA . PHE A 1 412 ? 5.817 -1.331 -25.337 1.00 89.94 412 PHE A CA 1
ATOM 3349 C C . PHE A 1 412 ? 5.433 -1.326 -23.860 1.00 89.94 412 PHE A C 1
ATOM 3351 O O . PHE A 1 412 ? 4.240 -1.308 -23.571 1.00 89.94 412 PHE A O 1
ATOM 3358 N N . THR A 1 413 ? 6.398 -1.229 -22.942 1.00 92.44 413 THR A N 1
ATOM 3359 C CA . THR A 1 413 ? 6.140 -1.123 -21.497 1.00 92.44 413 THR A CA 1
ATOM 3360 C C . THR A 1 413 ? 5.201 0.045 -21.209 1.00 92.44 413 THR A C 1
ATOM 3362 O O . THR A 1 413 ? 4.130 -0.147 -20.638 1.00 92.44 413 THR A O 1
ATOM 3365 N N . LYS A 1 414 ? 5.530 1.247 -21.707 1.00 89.88 414 LYS A N 1
ATOM 3366 C CA . LYS A 1 414 ? 4.683 2.443 -21.550 1.00 89.88 414 LYS A CA 1
ATOM 3367 C C . LYS A 1 414 ? 3.293 2.257 -22.151 1.00 89.88 414 LYS A C 1
ATOM 3369 O O . LYS A 1 414 ? 2.303 2.712 -21.584 1.00 89.88 414 LYS A O 1
ATOM 3374 N N . LYS A 1 415 ? 3.209 1.613 -23.320 1.00 87.88 415 LYS A N 1
ATOM 3375 C CA . LYS A 1 415 ? 1.926 1.365 -23.988 1.00 87.88 415 LYS A CA 1
ATOM 3376 C C . LYS A 1 415 ? 1.055 0.417 -23.175 1.00 87.88 415 LYS A C 1
ATOM 3378 O O . LYS A 1 415 ? -0.114 0.712 -22.969 1.00 87.88 415 LYS A O 1
ATOM 3383 N N . MET A 1 416 ? 1.635 -0.687 -22.711 1.00 88.06 416 MET A N 1
ATOM 3384 C CA . MET A 1 416 ? 0.943 -1.691 -21.915 1.00 88.06 416 MET A CA 1
ATOM 3385 C C . MET A 1 416 ? 0.490 -1.112 -20.577 1.00 88.06 416 MET A C 1
ATOM 3387 O O . MET A 1 416 ? -0.651 -1.339 -20.195 1.00 88.06 416 MET A O 1
ATOM 3391 N N . GLN A 1 417 ? 1.325 -0.313 -19.904 1.00 87.94 417 GLN A N 1
ATOM 3392 C CA . GLN A 1 417 ? 0.947 0.367 -18.660 1.00 87.94 417 GLN A CA 1
ATOM 3393 C C . GLN A 1 417 ? -0.251 1.309 -18.848 1.00 87.94 417 GLN A C 1
ATOM 3395 O O . GLN A 1 417 ? -1.089 1.409 -17.954 1.00 87.94 417 GLN A O 1
ATOM 3400 N N . ALA A 1 418 ? -0.347 1.975 -20.004 1.00 84.69 418 ALA A N 1
ATOM 3401 C CA . ALA A 1 418 ? -1.461 2.861 -20.329 1.00 84.69 418 ALA A CA 1
ATOM 3402 C C . ALA A 1 418 ? -2.745 2.105 -20.719 1.00 84.69 418 ALA A C 1
ATOM 3404 O O . ALA A 1 418 ? -3.837 2.580 -20.424 1.00 84.69 418 ALA A O 1
ATOM 3405 N N . THR A 1 419 ? -2.639 0.952 -21.391 1.00 84.38 419 THR A N 1
ATOM 3406 C CA . THR A 1 419 ? -3.816 0.172 -21.818 1.00 84.38 419 THR A CA 1
ATOM 3407 C C . THR A 1 419 ? -4.317 -0.823 -20.778 1.00 84.38 419 THR A C 1
ATOM 3409 O O . THR A 1 419 ? -5.488 -1.182 -20.826 1.00 84.38 419 THR A O 1
ATOM 3412 N N . HIS A 1 420 ? -3.451 -1.267 -19.865 1.00 83.69 420 HIS A N 1
ATOM 3413 C CA . HIS A 1 420 ? -3.745 -2.253 -18.819 1.00 83.69 420 HIS A CA 1
ATOM 3414 C C . HIS A 1 420 ? -3.419 -1.669 -17.430 1.00 83.69 420 HIS A C 1
ATOM 3416 O O . HIS A 1 420 ? -2.459 -2.094 -16.776 1.00 83.69 420 HIS A O 1
ATOM 3422 N N . PRO A 1 421 ? -4.169 -0.648 -16.965 1.00 82.06 421 PRO A N 1
ATOM 3423 C CA . PRO A 1 421 ? -3.942 -0.018 -15.662 1.00 82.06 421 PRO A CA 1
ATOM 3424 C C . PRO A 1 421 ? -4.189 -0.973 -14.480 1.00 82.06 421 PRO A C 1
ATOM 3426 O O . PRO A 1 421 ? -3.652 -0.742 -13.397 1.00 82.06 421 PRO A O 1
ATOM 3429 N N . ASP A 1 422 ? -4.912 -2.070 -14.697 1.00 82.69 422 ASP A N 1
ATOM 3430 C CA . ASP A 1 422 ? -5.123 -3.169 -13.752 1.00 82.69 422 ASP A CA 1
ATOM 3431 C C . ASP A 1 422 ? -3.901 -4.076 -13.553 1.00 82.69 422 ASP A C 1
ATOM 3433 O O . ASP A 1 422 ? -3.819 -4.777 -12.546 1.00 82.69 422 ASP A O 1
ATOM 3437 N N . ARG A 1 423 ? -2.939 -4.064 -14.477 1.00 85.81 423 ARG A N 1
ATOM 3438 C CA . ARG A 1 423 ? -1.783 -4.967 -14.432 1.00 85.81 423 ARG A CA 1
ATOM 3439 C C . ARG A 1 423 ? -0.524 -4.267 -13.956 1.00 85.81 423 ARG A C 1
ATOM 3441 O O . ARG A 1 423 ? -0.267 -3.121 -14.341 1.00 85.81 423 ARG A O 1
ATOM 3448 N N . LEU A 1 424 ? 0.284 -4.945 -13.150 1.00 89.81 424 LEU A N 1
ATOM 3449 C CA . LEU A 1 424 ? 1.622 -4.511 -12.778 1.00 89.81 424 LEU A CA 1
ATOM 3450 C C . LEU A 1 424 ? 2.610 -4.901 -13.880 1.00 89.81 424 LEU A C 1
ATOM 3452 O O . LEU A 1 424 ? 2.998 -6.058 -14.031 1.00 89.81 424 LEU A O 1
ATOM 3456 N N . ILE A 1 425 ? 3.006 -3.907 -14.669 1.00 91.56 425 ILE A N 1
ATOM 3457 C CA . ILE A 1 425 ? 3.926 -4.065 -15.794 1.00 91.56 425 ILE A CA 1
ATOM 3458 C C . ILE A 1 425 ? 5.212 -3.318 -15.456 1.00 91.56 425 ILE A C 1
ATOM 3460 O O . ILE A 1 425 ? 5.185 -2.097 -15.268 1.00 91.56 425 ILE A O 1
ATOM 3464 N N . ALA A 1 426 ? 6.320 -4.048 -15.390 1.00 93.56 426 ALA A N 1
ATOM 3465 C CA . ALA A 1 426 ? 7.606 -3.547 -14.933 1.00 93.56 426 ALA A CA 1
ATOM 3466 C C . ALA A 1 426 ? 8.676 -3.704 -16.015 1.00 93.56 426 ALA A C 1
ATOM 3468 O O . ALA A 1 426 ? 8.806 -4.761 -16.628 1.00 93.56 426 ALA A O 1
ATOM 3469 N N . TYR A 1 427 ? 9.475 -2.659 -16.201 1.00 94.81 427 TYR A N 1
ATOM 3470 C CA . TYR A 1 427 ? 10.731 -2.711 -16.940 1.00 94.81 427 TYR A CA 1
ATOM 3471 C C . TYR A 1 427 ? 11.876 -2.569 -15.948 1.00 94.81 427 TYR A C 1
ATOM 3473 O O . TYR A 1 427 ? 11.890 -1.626 -15.154 1.00 94.81 427 TYR A O 1
ATOM 3481 N N . ILE A 1 428 ? 12.819 -3.505 -15.989 1.00 93.56 428 ILE A N 1
ATOM 3482 C CA . ILE A 1 428 ? 13.975 -3.523 -15.101 1.00 93.56 428 ILE A CA 1
ATOM 3483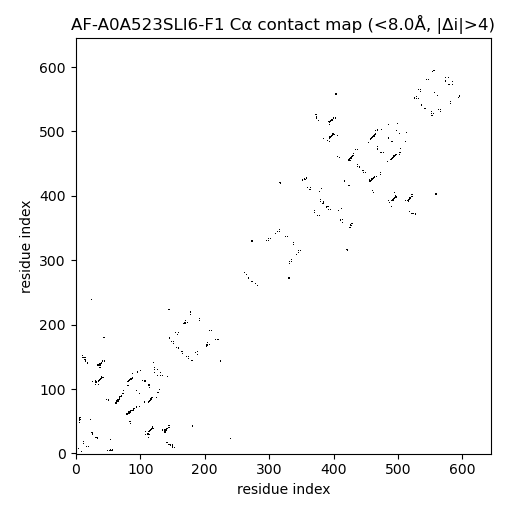 C C . ILE A 1 428 ? 15.234 -3.720 -15.957 1.00 93.56 428 ILE A C 1
ATOM 3485 O O . ILE A 1 428 ? 15.393 -4.771 -16.582 1.00 93.56 428 ILE A O 1
ATOM 3489 N N . PRO A 1 429 ? 16.159 -2.744 -15.979 1.00 93.06 429 PRO A N 1
ATOM 3490 C CA . PRO A 1 429 ? 17.477 -2.948 -16.563 1.00 93.06 429 PRO A CA 1
ATOM 3491 C C . PRO A 1 429 ? 18.197 -4.069 -15.814 1.00 93.06 429 PRO A C 1
ATOM 3493 O O . PRO A 1 429 ? 18.314 -4.012 -14.585 1.00 93.06 429 PRO A O 1
ATOM 3496 N N . SER A 1 430 ? 18.723 -5.070 -16.520 1.00 91.56 430 SER A N 1
ATOM 3497 C CA . SER A 1 430 ? 19.303 -6.226 -15.829 1.00 91.56 430 SER A CA 1
ATOM 3498 C C . SER A 1 430 ? 20.536 -5.844 -15.000 1.00 91.56 430 SER A C 1
ATOM 3500 O O . SER A 1 430 ? 20.747 -6.394 -13.925 1.00 91.56 430 SER A O 1
ATOM 3502 N N . ALA A 1 431 ? 21.298 -4.821 -15.404 1.00 89.06 431 ALA A N 1
ATOM 3503 C CA . ALA A 1 431 ? 22.396 -4.278 -14.597 1.00 89.06 431 ALA A CA 1
ATOM 3504 C C . ALA A 1 431 ? 21.939 -3.791 -13.206 1.00 89.06 431 ALA A C 1
ATOM 3506 O O . ALA A 1 431 ? 22.606 -4.061 -12.208 1.00 89.06 431 ALA A O 1
ATOM 3507 N N . PHE A 1 432 ? 20.782 -3.124 -13.125 1.00 91.00 432 PHE A N 1
ATOM 3508 C CA . PHE A 1 432 ? 20.202 -2.692 -11.851 1.00 91.00 432 PHE A CA 1
ATOM 3509 C C . PHE A 1 432 ? 19.780 -3.899 -11.007 1.00 91.00 432 PHE A C 1
ATOM 3511 O O . PHE A 1 432 ? 20.108 -3.980 -9.824 1.00 91.00 432 PHE A O 1
ATOM 3518 N N . LEU A 1 433 ? 19.112 -4.871 -11.634 1.00 91.00 433 LEU A N 1
ATOM 3519 C CA . LEU A 1 433 ? 18.682 -6.095 -10.966 1.00 91.00 433 LEU A CA 1
ATOM 3520 C C . LEU A 1 433 ? 19.868 -6.879 -10.381 1.00 91.00 433 LEU A C 1
ATOM 3522 O O . LEU A 1 433 ? 19.783 -7.364 -9.256 1.00 91.00 433 LEU A O 1
ATOM 3526 N N . ALA A 1 434 ? 20.990 -6.968 -11.104 1.00 90.38 434 ALA A N 1
ATOM 3527 C CA . ALA A 1 434 ? 22.202 -7.620 -10.602 1.00 90.38 434 ALA A CA 1
ATOM 3528 C C . ALA A 1 434 ? 22.733 -6.930 -9.343 1.00 90.38 434 ALA A C 1
ATOM 3530 O O . ALA A 1 434 ? 23.088 -7.610 -8.384 1.00 90.38 434 ALA A O 1
ATOM 3531 N N . VAL A 1 435 ? 22.781 -5.595 -9.336 1.00 89.62 435 VAL A N 1
ATOM 3532 C CA . VAL A 1 435 ? 23.244 -4.821 -8.176 1.00 89.62 435 VAL A CA 1
ATOM 3533 C C . VAL A 1 435 ? 22.324 -5.038 -6.976 1.00 89.62 435 VAL A C 1
ATOM 3535 O O . VAL A 1 435 ? 22.816 -5.324 -5.888 1.00 89.62 435 VAL A O 1
ATOM 3538 N N . GLU A 1 436 ? 21.003 -4.991 -7.162 1.00 90.50 436 GLU A N 1
ATOM 3539 C CA . GLU A 1 436 ? 20.047 -5.259 -6.081 1.00 90.50 436 GLU A CA 1
ATOM 3540 C C . GLU A 1 436 ? 20.216 -6.670 -5.500 1.00 90.50 436 GLU A C 1
ATOM 3542 O O . GLU A 1 436 ? 20.290 -6.840 -4.281 1.00 90.50 436 GLU A O 1
ATOM 3547 N N . LEU A 1 437 ? 20.332 -7.691 -6.352 1.00 89.56 437 LEU A N 1
ATOM 3548 C CA . LEU A 1 437 ? 20.509 -9.067 -5.888 1.00 89.56 437 LEU A CA 1
ATOM 3549 C C . LEU A 1 437 ? 21.850 -9.270 -5.164 1.00 89.56 437 LEU A C 1
ATOM 3551 O O . LEU A 1 437 ? 21.896 -10.004 -4.178 1.00 89.56 437 LEU A O 1
ATOM 3555 N N . LYS A 1 438 ? 22.918 -8.598 -5.611 1.00 88.25 438 LYS A N 1
ATOM 3556 C CA . LYS A 1 438 ? 24.259 -8.674 -5.005 1.00 88.25 438 LYS A CA 1
ATOM 3557 C C . LYS A 1 438 ? 24.383 -7.903 -3.691 1.00 88.25 438 LYS A C 1
ATOM 3559 O O . LYS A 1 438 ? 25.088 -8.354 -2.795 1.00 88.25 438 LYS A O 1
ATOM 3564 N N . ASN A 1 439 ? 23.701 -6.765 -3.558 1.00 90.25 439 ASN A N 1
ATOM 3565 C CA . ASN A 1 439 ? 23.735 -5.941 -2.343 1.00 90.25 439 ASN A CA 1
ATOM 3566 C C . ASN A 1 439 ? 22.997 -6.584 -1.157 1.00 90.25 439 ASN A C 1
ATOM 3568 O O . ASN A 1 439 ? 23.134 -6.130 -0.024 1.00 90.25 439 ASN A O 1
ATOM 3572 N N . ARG A 1 440 ? 22.214 -7.640 -1.393 1.00 90.81 440 ARG A N 1
ATOM 3573 C CA . ARG A 1 440 ? 21.526 -8.396 -0.341 1.00 90.81 440 ARG A CA 1
ATOM 3574 C C . ARG A 1 440 ? 22.445 -9.485 0.190 1.00 90.81 440 ARG A C 1
ATOM 3576 O O . ARG A 1 440 ? 22.707 -10.475 -0.494 1.00 90.81 440 ARG A O 1
ATOM 3583 N N . HIS A 1 441 ? 22.941 -9.278 1.407 1.00 83.25 441 HIS A N 1
ATOM 3584 C CA . HIS A 1 441 ? 23.976 -10.112 2.016 1.00 83.25 441 HIS A CA 1
ATOM 3585 C C . HIS A 1 441 ? 23.467 -11.503 2.419 1.00 83.25 441 HIS A C 1
ATOM 3587 O O . HIS A 1 441 ? 24.175 -12.493 2.228 1.00 83.25 441 HIS A O 1
ATOM 3593 N N . ASP A 1 442 ? 22.227 -11.613 2.884 1.00 89.69 442 ASP A N 1
ATOM 3594 C CA . ASP A 1 442 ? 21.619 -12.871 3.313 1.00 89.69 442 ASP A CA 1
ATOM 3595 C C . ASP A 1 442 ? 20.628 -13.446 2.280 1.00 89.69 442 ASP A C 1
ATOM 3597 O O . ASP A 1 442 ? 20.153 -12.766 1.365 1.00 89.69 442 ASP A O 1
ATOM 3601 N N . GLU A 1 443 ? 20.369 -14.749 2.392 1.00 86.31 443 GLU A N 1
ATOM 3602 C CA . GLU A 1 443 ? 19.494 -15.492 1.478 1.00 86.31 443 GLU A CA 1
ATOM 3603 C C . GLU A 1 443 ? 18.019 -15.108 1.631 1.00 86.31 443 GLU A C 1
ATOM 3605 O O . GLU A 1 443 ? 17.294 -15.048 0.639 1.00 86.31 443 GLU A O 1
ATOM 3610 N N . GLU A 1 444 ? 17.592 -14.770 2.847 1.00 89.25 444 GLU A N 1
ATOM 3611 C CA . GLU A 1 444 ? 16.217 -14.385 3.160 1.00 89.25 444 GLU A CA 1
ATOM 3612 C C . GLU A 1 444 ? 15.834 -13.076 2.459 1.00 89.25 444 GLU A C 1
ATOM 3614 O O . GLU A 1 444 ? 14.802 -13.008 1.790 1.00 89.25 444 GLU A O 1
ATOM 3619 N N . SER A 1 445 ? 16.707 -12.071 2.488 1.00 89.69 445 SER A N 1
ATOM 3620 C CA . SER A 1 445 ? 16.542 -10.798 1.784 1.00 89.69 445 SER A CA 1
ATOM 3621 C C . SER A 1 445 ? 16.440 -10.980 0.268 1.00 89.69 445 SER A C 1
ATOM 3623 O O . SER A 1 445 ? 15.654 -10.299 -0.399 1.00 89.69 445 SER A O 1
ATOM 3625 N N . ARG A 1 446 ? 17.223 -11.905 -0.306 1.00 88.69 446 ARG A N 1
ATOM 3626 C CA . ARG A 1 446 ? 17.172 -12.222 -1.745 1.00 88.69 446 ARG A CA 1
ATOM 3627 C C . ARG A 1 446 ? 15.882 -12.929 -2.116 1.00 88.69 446 ARG A C 1
ATOM 3629 O O . ARG A 1 446 ? 15.236 -12.527 -3.081 1.00 88.69 446 ARG A O 1
ATOM 3636 N N . ASN A 1 447 ? 15.488 -13.924 -1.330 1.00 87.31 447 ASN A N 1
ATOM 3637 C CA . ASN A 1 447 ? 14.237 -14.640 -1.536 1.00 87.31 447 ASN A CA 1
ATOM 3638 C C . ASN A 1 447 ? 13.045 -13.693 -1.393 1.00 87.31 447 ASN A C 1
ATOM 3640 O O . ASN A 1 447 ? 12.193 -13.678 -2.268 1.00 87.31 447 ASN A O 1
ATOM 3644 N N . THR A 1 448 ? 13.045 -12.813 -0.392 1.00 89.06 448 THR A N 1
ATOM 3645 C CA . THR A 1 448 ? 12.016 -11.776 -0.209 1.00 89.06 448 THR A CA 1
ATOM 3646 C C . THR A 1 448 ? 11.917 -10.861 -1.429 1.00 89.06 448 THR A C 1
ATOM 3648 O O . THR A 1 448 ? 10.826 -10.559 -1.906 1.00 89.06 448 THR A O 1
ATOM 3651 N N . TYR A 1 449 ? 13.052 -10.448 -1.997 1.00 89.81 449 TYR A N 1
ATOM 3652 C CA . TYR A 1 449 ? 13.052 -9.641 -3.214 1.00 89.81 449 TYR A CA 1
ATOM 3653 C C . TYR A 1 449 ? 12.493 -10.403 -4.426 1.00 89.81 449 TYR A C 1
ATOM 3655 O O . TYR A 1 449 ? 11.690 -9.852 -5.177 1.00 89.81 449 TYR A O 1
ATOM 3663 N N . LEU A 1 450 ? 12.869 -11.672 -4.605 1.00 88.56 450 LEU A N 1
ATOM 3664 C CA . LEU A 1 450 ? 12.323 -12.526 -5.665 1.00 88.56 450 LEU A CA 1
ATOM 3665 C C . LEU A 1 450 ? 10.822 -12.802 -5.478 1.00 88.56 450 LEU A C 1
ATOM 3667 O O . LEU A 1 450 ? 10.083 -12.817 -6.460 1.00 88.56 450 LEU A O 1
ATOM 3671 N N . GLU A 1 451 ? 10.357 -12.966 -4.238 1.00 86.69 451 GLU A N 1
ATOM 3672 C CA . GLU A 1 451 ? 8.933 -13.062 -3.900 1.00 86.69 451 GLU A CA 1
ATOM 3673 C C . GLU A 1 451 ? 8.189 -11.780 -4.285 1.00 86.69 451 GLU A C 1
ATOM 3675 O O . GLU A 1 451 ? 7.132 -11.852 -4.908 1.00 86.69 451 GLU A O 1
ATOM 3680 N N . ASN A 1 452 ? 8.767 -10.603 -4.034 1.00 86.19 452 ASN A N 1
ATOM 3681 C CA . ASN A 1 452 ? 8.161 -9.332 -4.440 1.00 86.19 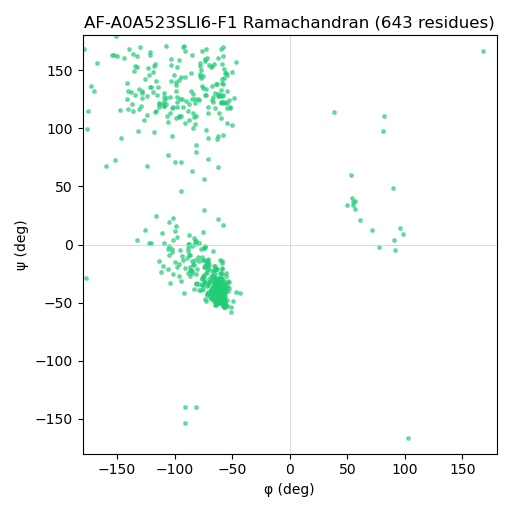452 ASN A CA 1
ATOM 3682 C C . ASN A 1 452 ? 8.022 -9.212 -5.967 1.00 86.19 452 ASN A C 1
ATOM 3684 O O . ASN A 1 452 ? 7.019 -8.689 -6.455 1.00 86.19 452 ASN A O 1
ATOM 3688 N N . LEU A 1 453 ? 8.969 -9.760 -6.743 1.00 88.19 453 LEU A N 1
ATOM 3689 C CA . LEU A 1 453 ? 8.842 -9.817 -8.205 1.00 88.19 453 LEU A CA 1
ATOM 3690 C C . LEU A 1 453 ? 7.650 -10.675 -8.655 1.00 88.19 453 LEU A C 1
ATOM 3692 O O . LEU A 1 453 ? 7.147 -10.474 -9.759 1.00 88.19 453 LEU A O 1
ATOM 3696 N N . LYS A 1 454 ? 7.136 -11.593 -7.822 1.00 86.25 454 LYS A N 1
ATOM 3697 C CA . LYS A 1 454 ? 5.953 -12.391 -8.174 1.00 86.25 454 LYS A CA 1
ATOM 3698 C C . LYS A 1 454 ? 4.681 -11.558 -8.315 1.00 86.25 454 LYS A C 1
ATOM 3700 O O . LYS A 1 454 ? 3.747 -12.058 -8.934 1.00 86.25 454 LYS A O 1
ATOM 3705 N N . GLY A 1 455 ? 4.620 -10.344 -7.774 1.00 86.88 455 GLY A N 1
ATOM 3706 C CA . GLY A 1 455 ? 3.474 -9.454 -7.976 1.00 86.88 455 GLY A CA 1
ATOM 3707 C C . GLY A 1 455 ? 3.372 -8.893 -9.399 1.00 86.88 455 GLY A C 1
ATOM 3708 O O . GLY A 1 455 ? 2.338 -8.344 -9.762 1.00 86.88 455 GLY A O 1
ATOM 3709 N N . ILE A 1 456 ? 4.433 -9.009 -10.205 1.00 90.81 456 ILE A N 1
ATOM 3710 C CA . ILE A 1 456 ? 4.500 -8.442 -11.553 1.00 90.81 456 ILE A CA 1
ATOM 3711 C C . ILE A 1 456 ? 3.800 -9.377 -12.548 1.00 90.81 456 ILE A C 1
ATOM 3713 O O . ILE A 1 456 ? 4.167 -10.546 -12.687 1.00 90.81 456 ILE A O 1
ATOM 3717 N N . ASP A 1 457 ? 2.834 -8.836 -13.292 1.00 89.81 457 ASP A N 1
ATOM 3718 C CA . ASP A 1 457 ? 2.117 -9.543 -14.359 1.00 89.81 457 ASP A CA 1
ATOM 3719 C C . ASP A 1 457 ? 2.942 -9.614 -15.647 1.00 89.81 457 ASP A C 1
ATOM 3721 O O . ASP A 1 457 ? 2.847 -10.563 -16.422 1.00 89.81 457 ASP A O 1
ATOM 3725 N N . THR A 1 458 ? 3.733 -8.580 -15.935 1.00 90.81 458 THR A N 1
ATOM 3726 C CA . THR A 1 458 ? 4.598 -8.524 -17.120 1.00 90.81 458 THR A CA 1
ATOM 3727 C C . THR A 1 458 ? 5.932 -7.884 -16.775 1.00 90.81 458 THR A C 1
ATOM 3729 O O . THR A 1 458 ? 5.979 -6.704 -16.428 1.00 90.81 458 THR A O 1
ATOM 3732 N N . LEU A 1 459 ? 7.012 -8.651 -16.897 1.00 93.19 459 LEU A N 1
ATOM 3733 C CA . LEU A 1 459 ? 8.373 -8.216 -16.625 1.00 93.19 459 LEU A CA 1
ATOM 3734 C C . LEU A 1 459 ? 9.170 -8.096 -17.929 1.00 93.19 459 LEU A C 1
ATOM 3736 O O . LEU A 1 459 ? 9.311 -9.063 -18.673 1.00 93.19 459 LEU A O 1
ATOM 3740 N N . PHE A 1 460 ? 9.721 -6.913 -18.182 1.00 94.56 460 PHE A N 1
ATOM 3741 C CA . PHE A 1 460 ? 10.710 -6.662 -19.226 1.00 94.56 460 PHE A CA 1
ATOM 3742 C C . PHE A 1 460 ? 12.106 -6.599 -18.590 1.00 94.56 460 PHE A C 1
ATOM 3744 O O . PHE A 1 460 ? 12.360 -5.723 -17.762 1.00 94.56 460 PHE A O 1
ATOM 3751 N N . LEU A 1 461 ? 13.000 -7.509 -18.978 1.00 94.56 461 LEU A N 1
ATOM 3752 C CA . LEU A 1 461 ? 14.407 -7.541 -18.572 1.00 94.56 461 LEU A CA 1
ATOM 3753 C C . LEU A 1 461 ? 15.303 -7.174 -19.753 1.00 94.56 461 LEU A C 1
ATOM 3755 O O . LEU A 1 461 ? 15.301 -7.874 -20.766 1.00 94.56 461 LEU A O 1
ATOM 3759 N N . ASP A 1 462 ? 16.067 -6.090 -19.613 1.00 94.50 462 ASP A N 1
ATOM 3760 C CA . ASP A 1 462 ? 16.923 -5.572 -20.691 1.00 94.50 462 ASP A CA 1
ATOM 3761 C C . ASP A 1 462 ? 18.385 -6.006 -20.542 1.00 94.50 462 ASP A C 1
ATOM 3763 O O . ASP A 1 462 ? 18.923 -5.939 -19.435 1.00 94.50 462 ASP A O 1
ATOM 3767 N N . ASP A 1 463 ? 19.023 -6.407 -21.640 1.00 91.81 463 ASP A N 1
ATOM 3768 C CA . ASP A 1 463 ? 20.444 -6.756 -21.760 1.00 91.81 463 ASP A CA 1
ATOM 3769 C C . ASP A 1 463 ? 20.920 -7.816 -20.750 1.00 91.81 463 ASP A C 1
ATOM 3771 O O . ASP A 1 463 ? 21.822 -7.603 -19.928 1.00 91.81 463 ASP A O 1
ATOM 3775 N N . ILE A 1 464 ? 20.314 -9.007 -20.803 1.00 93.56 464 ILE A N 1
ATOM 3776 C CA . ILE A 1 464 ? 20.615 -10.067 -19.832 1.00 93.56 464 ILE A CA 1
ATOM 3777 C C . ILE A 1 464 ? 21.996 -10.716 -20.002 1.00 93.56 464 ILE A C 1
ATOM 3779 O O . ILE A 1 464 ? 22.458 -11.397 -19.089 1.00 93.56 464 ILE A O 1
ATOM 3783 N N . ASP A 1 465 ? 22.678 -10.540 -21.134 1.00 89.00 465 ASP A N 1
ATOM 3784 C CA . ASP A 1 465 ? 23.994 -11.156 -21.373 1.00 89.00 465 ASP A CA 1
ATOM 3785 C C . ASP A 1 465 ? 25.032 -10.716 -20.337 1.00 89.00 465 ASP A C 1
ATOM 3787 O O . ASP A 1 465 ? 25.792 -11.538 -19.826 1.00 89.00 465 ASP A O 1
ATOM 3791 N N . THR A 1 466 ? 25.010 -9.439 -19.948 1.00 81.50 466 THR A N 1
ATOM 3792 C CA . THR A 1 466 ? 25.899 -8.929 -18.896 1.00 81.50 466 THR A CA 1
ATOM 3793 C C . THR A 1 466 ? 25.439 -9.390 -17.508 1.00 81.50 466 THR A C 1
ATOM 3795 O O . THR A 1 466 ? 26.262 -9.644 -16.629 1.00 81.50 466 THR A O 1
ATOM 3798 N N . PHE A 1 467 ? 24.132 -9.566 -17.315 1.00 84.50 467 PHE A N 1
ATOM 3799 C CA . PHE A 1 467 ? 23.514 -9.988 -16.054 1.00 84.50 467 PHE A CA 1
ATOM 3800 C C . PHE A 1 467 ? 23.874 -11.422 -15.658 1.00 84.50 467 PHE A C 1
ATOM 3802 O O . PHE A 1 467 ? 24.266 -11.667 -14.519 1.00 84.50 467 PHE A O 1
ATOM 3809 N N . VAL A 1 468 ? 23.813 -12.363 -16.603 1.00 88.56 468 VAL A N 1
ATOM 3810 C CA . VAL A 1 468 ? 24.080 -13.790 -16.344 1.00 88.56 468 VAL A CA 1
ATOM 3811 C C . VAL A 1 468 ? 25.570 -14.152 -16.336 1.00 88.56 468 VAL A C 1
ATOM 3813 O O . VAL A 1 468 ? 25.925 -15.324 -16.180 1.00 88.56 468 VAL A O 1
ATOM 3816 N N . SER A 1 469 ? 26.460 -13.170 -16.503 1.00 85.25 469 SER A N 1
ATOM 3817 C CA . SER A 1 469 ? 27.913 -13.374 -16.425 1.00 85.25 469 SER A CA 1
ATOM 3818 C C . SER A 1 469 ? 28.361 -13.821 -15.027 1.00 85.25 469 SER A C 1
ATOM 3820 O O . SER A 1 469 ? 29.269 -14.641 -14.898 1.00 85.25 469 SER A O 1
ATOM 3822 N N . ASP A 1 470 ? 27.664 -13.354 -13.992 1.00 88.81 470 ASP A N 1
ATOM 3823 C CA . ASP A 1 470 ? 27.906 -13.690 -12.595 1.00 88.81 470 ASP A CA 1
ATOM 3824 C C . ASP A 1 470 ? 27.183 -14.982 -12.184 1.00 88.81 470 ASP A C 1
ATOM 3826 O O . ASP A 1 470 ? 25.993 -15.151 -12.450 1.00 88.81 470 ASP A O 1
ATOM 3830 N N . THR A 1 471 ? 27.894 -15.896 -11.516 1.00 88.69 471 THR A N 1
ATOM 3831 C CA . THR A 1 471 ? 27.374 -17.221 -11.139 1.00 88.69 471 THR A CA 1
ATOM 3832 C C . THR A 1 471 ? 26.159 -17.145 -10.215 1.00 88.69 471 THR A C 1
ATOM 3834 O O . THR A 1 471 ? 25.180 -17.849 -10.443 1.00 88.69 471 THR A O 1
ATOM 3837 N N . MET A 1 472 ? 26.191 -16.275 -9.204 1.00 88.81 472 MET A N 1
ATOM 3838 C CA . MET A 1 472 ? 25.095 -16.135 -8.242 1.00 88.81 472 MET A CA 1
ATOM 3839 C C . MET A 1 472 ? 23.858 -15.548 -8.927 1.00 88.81 472 MET A C 1
ATOM 3841 O O . MET A 1 472 ? 22.749 -16.060 -8.785 1.00 88.81 472 MET A O 1
ATOM 3845 N N . VAL A 1 473 ? 24.046 -14.487 -9.715 1.00 90.62 473 VAL A N 1
ATOM 3846 C CA . VAL A 1 473 ? 22.947 -13.848 -10.455 1.00 90.62 473 VAL A CA 1
ATOM 3847 C C . VAL A 1 473 ? 22.331 -14.815 -11.467 1.00 90.62 473 VAL A C 1
ATOM 3849 O O . VAL A 1 473 ? 21.112 -14.864 -11.616 1.00 90.62 473 VAL A O 1
ATOM 3852 N N . ARG A 1 474 ? 23.157 -15.632 -12.125 1.00 92.00 474 ARG A N 1
ATOM 3853 C CA . ARG A 1 474 ? 22.715 -16.678 -13.050 1.00 92.00 474 ARG A CA 1
ATOM 3854 C C . ARG A 1 474 ? 21.828 -17.722 -12.379 1.00 92.00 474 ARG A C 1
ATOM 3856 O O . ARG A 1 474 ? 20.857 -18.148 -12.997 1.00 92.00 474 ARG A O 1
ATOM 3863 N N . GLU A 1 475 ? 22.125 -18.140 -11.152 1.00 88.44 475 GLU A N 1
ATOM 3864 C CA . GLU A 1 475 ? 21.256 -19.061 -10.407 1.00 88.44 475 GLU A CA 1
ATOM 3865 C C . GLU A 1 475 ? 19.907 -18.406 -10.086 1.00 88.44 475 GLU A C 1
ATOM 3867 O O . GLU A 1 475 ? 18.858 -18.962 -10.415 1.00 88.44 475 GLU A O 1
ATOM 3872 N N . LEU A 1 476 ? 19.926 -17.178 -9.561 1.00 90.38 476 LEU A N 1
ATOM 3873 C CA . LEU A 1 476 ? 18.713 -16.422 -9.218 1.00 90.38 476 LEU A CA 1
ATOM 3874 C C . LEU A 1 476 ? 17.855 -16.093 -10.451 1.00 90.38 476 LEU A C 1
ATOM 3876 O O . LEU A 1 476 ? 16.627 -16.085 -10.371 1.00 90.38 476 LEU A O 1
ATOM 3880 N N . PHE A 1 477 ? 18.476 -15.898 -11.617 1.00 92.38 477 PHE A N 1
ATOM 3881 C CA . PHE A 1 477 ? 17.773 -15.771 -12.894 1.00 92.38 477 PHE A CA 1
ATOM 3882 C C . PHE A 1 477 ? 16.943 -17.016 -13.230 1.00 92.38 477 PHE A C 1
ATOM 3884 O O . PHE A 1 477 ? 15.871 -16.902 -13.817 1.00 92.38 477 PHE A O 1
ATOM 3891 N N . GLY A 1 478 ? 17.398 -18.207 -12.825 1.00 90.44 478 GLY A N 1
ATOM 3892 C CA . GLY A 1 478 ? 16.633 -19.447 -12.964 1.00 90.44 478 GLY A CA 1
ATOM 3893 C C . GLY A 1 478 ? 15.318 -19.391 -12.202 1.00 90.44 478 GLY A C 1
ATOM 3894 O O . GLY A 1 478 ? 14.281 -19.739 -12.759 1.00 90.44 478 GLY A O 1
ATOM 3895 N N . THR A 1 479 ? 15.347 -18.857 -10.983 1.00 90.06 479 THR A N 1
ATOM 3896 C CA . THR A 1 479 ? 14.148 -18.646 -10.166 1.00 90.06 479 THR A CA 1
ATOM 3897 C C . THR A 1 479 ? 13.196 -17.632 -10.802 1.00 90.06 479 THR A C 1
ATOM 3899 O O . THR A 1 479 ? 11.980 -17.828 -10.771 1.00 90.06 479 THR A O 1
ATOM 3902 N N . ILE A 1 480 ? 13.727 -16.569 -11.419 1.00 92.12 480 ILE A N 1
ATOM 3903 C CA . ILE A 1 480 ? 12.918 -15.593 -12.165 1.00 92.12 480 ILE A CA 1
ATOM 3904 C C . ILE A 1 480 ? 12.255 -16.267 -13.372 1.00 92.12 480 ILE A C 1
ATOM 3906 O O . ILE A 1 480 ? 11.045 -16.140 -13.547 1.00 92.12 480 ILE A O 1
ATOM 3910 N N . LEU A 1 481 ? 13.009 -17.028 -14.171 1.00 90.69 481 LEU A N 1
ATOM 3911 C CA . LEU A 1 481 ? 12.454 -17.788 -15.292 1.00 90.69 481 LEU A CA 1
ATOM 3912 C C . LEU A 1 481 ? 11.344 -18.731 -14.819 1.00 90.69 481 LEU A C 1
ATOM 3914 O O . LEU A 1 481 ? 10.227 -18.628 -15.306 1.00 90.69 481 LEU A O 1
ATOM 3918 N N . ASP A 1 482 ? 11.611 -19.584 -13.827 1.00 87.56 482 ASP A N 1
ATOM 3919 C CA . ASP A 1 482 ? 10.626 -20.536 -13.295 1.00 87.56 482 ASP A CA 1
ATOM 3920 C C . ASP A 1 482 ? 9.348 -19.827 -12.798 1.00 87.56 482 ASP A C 1
ATOM 3922 O O . ASP A 1 482 ? 8.236 -20.299 -13.031 1.00 87.56 482 ASP A O 1
ATOM 3926 N N . THR A 1 483 ? 9.496 -18.664 -12.157 1.00 87.06 483 THR A N 1
ATOM 3927 C CA . THR A 1 483 ? 8.378 -17.865 -11.636 1.00 87.06 483 THR A CA 1
ATOM 3928 C C . THR A 1 483 ? 7.484 -17.321 -12.745 1.00 87.06 483 THR A C 1
ATOM 3930 O O . THR A 1 483 ? 6.253 -17.373 -12.643 1.00 87.06 483 THR A O 1
ATOM 3933 N N . PHE A 1 484 ? 8.090 -16.741 -13.779 1.00 87.38 484 PHE A N 1
ATOM 3934 C CA . PHE A 1 484 ? 7.333 -16.076 -14.829 1.00 87.38 484 PHE A CA 1
ATOM 3935 C C . PHE A 1 484 ? 6.888 -17.050 -15.926 1.00 87.38 484 PHE A C 1
ATOM 3937 O O . PHE A 1 484 ? 5.861 -16.777 -16.529 1.00 87.38 484 PHE A O 1
ATOM 3944 N N . CYS A 1 485 ? 7.541 -18.211 -16.107 1.00 76.69 485 CYS A N 1
ATOM 3945 C CA . CYS A 1 485 ? 7.143 -19.331 -16.992 1.00 76.69 485 CYS A CA 1
ATOM 3946 C C . CYS A 1 485 ? 5.805 -20.010 -16.641 1.00 76.69 485 CYS A C 1
ATOM 3948 O O . CYS A 1 485 ? 5.549 -21.146 -17.041 1.00 76.69 485 CYS A O 1
ATOM 3950 N N . THR A 1 486 ? 4.925 -19.326 -15.918 1.00 69.50 486 THR A N 1
ATOM 3951 C CA . THR A 1 486 ? 3.588 -19.780 -15.537 1.00 69.50 486 THR A CA 1
ATOM 3952 C C . THR A 1 486 ? 2.526 -19.093 -16.404 1.00 69.50 486 THR A C 1
ATOM 3954 O O . THR A 1 486 ? 2.741 -18.002 -16.921 1.00 69.50 486 THR A O 1
ATOM 3957 N N . LYS A 1 487 ? 1.349 -19.716 -16.578 1.00 59.16 487 LYS A N 1
ATOM 3958 C CA . LYS A 1 487 ? 0.310 -19.277 -17.542 1.00 59.16 487 LYS A CA 1
ATOM 3959 C C . LYS A 1 487 ? -0.238 -17.851 -17.341 1.00 59.16 487 LYS A C 1
ATOM 3961 O O . LYS A 1 487 ? -0.923 -17.352 -18.228 1.00 59.16 487 LYS A O 1
ATOM 3966 N N . GLU A 1 488 ? 0.017 -17.216 -16.200 1.00 69.81 488 GLU A N 1
ATOM 3967 C CA . GLU A 1 488 ? -0.566 -15.917 -15.833 1.00 69.81 488 GLU A CA 1
ATOM 3968 C C . GLU A 1 488 ? 0.415 -14.744 -15.946 1.00 69.81 488 GLU A C 1
ATOM 3970 O O . GLU A 1 488 ? -0.007 -13.593 -15.859 1.00 69.81 488 GLU A O 1
ATOM 3975 N N . LYS A 1 489 ? 1.706 -15.007 -16.176 1.00 85.38 489 LYS A N 1
ATOM 3976 C CA . LYS A 1 489 ? 2.748 -13.976 -16.201 1.00 85.38 489 LYS A CA 1
ATOM 3977 C C . LYS A 1 489 ? 3.406 -13.871 -17.566 1.00 85.38 489 LYS A C 1
ATOM 3979 O O . LYS A 1 489 ? 3.382 -14.808 -18.354 1.00 85.38 489 LYS A O 1
ATOM 3984 N N . GLN A 1 490 ? 3.965 -12.699 -17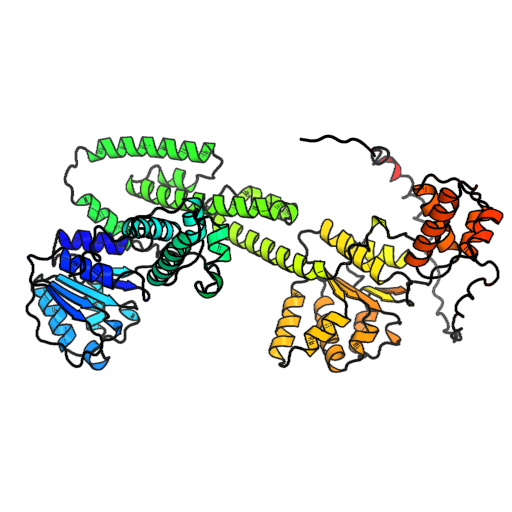.855 1.00 87.75 490 GLN A N 1
ATOM 3985 C CA . GLN A 1 490 ? 4.676 -12.385 -19.095 1.00 87.75 490 GLN A CA 1
ATOM 3986 C C . GLN A 1 490 ? 6.123 -11.965 -18.801 1.00 87.75 490 GLN A C 1
ATOM 3988 O O . GLN A 1 490 ? 6.376 -11.218 -17.861 1.00 87.75 490 GLN A O 1
ATOM 3993 N N . LEU A 1 491 ? 7.076 -12.478 -19.578 1.00 92.00 491 LEU A N 1
ATOM 3994 C CA . LEU A 1 491 ? 8.506 -12.239 -19.423 1.00 92.00 491 LEU A CA 1
ATOM 3995 C C . LEU A 1 491 ? 9.071 -11.980 -20.802 1.00 92.00 491 LEU A C 1
ATOM 3997 O O . LEU A 1 491 ? 9.056 -12.851 -21.673 1.00 92.00 491 LEU A O 1
ATOM 4001 N N . ILE A 1 492 ? 9.546 -10.760 -20.976 1.00 93.56 492 ILE A N 1
ATOM 4002 C CA . ILE A 1 492 ? 10.196 -10.302 -22.183 1.00 93.56 492 ILE A CA 1
ATOM 4003 C C . ILE A 1 492 ? 11.641 -10.036 -21.806 1.00 93.56 492 ILE A C 1
ATOM 4005 O O . ILE A 1 492 ? 11.927 -9.251 -20.908 1.00 93.56 492 ILE A O 1
ATOM 4009 N N . ILE A 1 493 ? 12.547 -10.709 -22.487 1.00 95.12 493 ILE A N 1
ATOM 4010 C CA . ILE A 1 493 ? 13.978 -10.641 -22.250 1.00 95.12 493 ILE A CA 1
ATOM 4011 C C . ILE A 1 493 ? 14.629 -10.062 -23.492 1.00 95.12 493 ILE A C 1
ATOM 4013 O O . ILE A 1 493 ? 14.252 -10.426 -24.607 1.00 95.12 493 ILE A O 1
ATOM 4017 N N . THR A 1 494 ? 15.634 -9.213 -23.313 1.00 95.25 494 THR A N 1
ATOM 4018 C CA . THR A 1 494 ? 16.526 -8.825 -24.403 1.00 95.25 494 THR A CA 1
ATOM 4019 C C . THR A 1 494 ? 17.968 -9.238 -24.139 1.00 95.25 494 THR A C 1
ATOM 4021 O O . THR A 1 494 ? 18.405 -9.380 -22.995 1.00 95.25 494 THR A O 1
ATOM 4024 N N . SER A 1 495 ? 18.720 -9.441 -25.217 1.00 94.62 495 SER A N 1
ATOM 4025 C CA . SER A 1 495 ? 20.160 -9.666 -25.158 1.00 94.62 495 SER A CA 1
ATOM 4026 C C . SER A 1 495 ? 20.851 -9.214 -26.439 1.00 94.62 495 SER A C 1
ATOM 4028 O O . SER A 1 495 ? 20.223 -9.022 -27.482 1.00 94.62 495 SER A O 1
ATOM 4030 N N . ARG A 1 496 ? 22.170 -9.046 -26.375 1.00 92.19 496 ARG A N 1
ATOM 4031 C CA . ARG A 1 496 ? 23.004 -8.840 -27.562 1.00 92.19 496 ARG A CA 1
ATOM 4032 C C . ARG A 1 496 ? 23.217 -10.111 -28.388 1.00 92.19 496 ARG A C 1
ATOM 4034 O O . ARG A 1 496 ? 23.413 -10.009 -29.594 1.00 92.19 496 ARG A O 1
ATOM 4041 N N . ILE A 1 497 ? 23.142 -11.280 -27.756 1.00 91.75 497 ILE A N 1
ATOM 4042 C CA . ILE A 1 497 ? 23.467 -12.583 -28.353 1.00 91.75 497 ILE A CA 1
ATOM 4043 C C . ILE A 1 497 ? 22.274 -13.537 -28.309 1.00 91.75 497 ILE A C 1
ATOM 4045 O O . ILE A 1 497 ? 21.288 -13.277 -27.623 1.00 91.75 497 ILE A O 1
ATOM 4049 N N . ALA A 1 498 ? 22.340 -14.631 -29.066 1.00 90.94 498 ALA A N 1
ATOM 4050 C CA . ALA A 1 498 ? 21.292 -15.648 -29.063 1.00 90.94 498 ALA A CA 1
ATOM 4051 C C . ALA A 1 498 ? 21.313 -16.493 -27.765 1.00 90.94 498 ALA A C 1
ATOM 4053 O O . ALA A 1 498 ? 22.358 -16.618 -27.117 1.00 90.94 498 ALA A O 1
ATOM 4054 N N . PRO A 1 499 ? 20.199 -17.156 -27.381 1.00 90.38 499 PRO A N 1
ATOM 4055 C CA . PRO A 1 499 ? 20.149 -17.965 -26.160 1.00 90.38 499 PRO A CA 1
ATOM 4056 C C . PRO A 1 499 ? 21.172 -19.107 -26.117 1.00 90.38 499 PRO A C 1
ATOM 4058 O O . PRO A 1 499 ? 21.603 -19.505 -25.030 1.00 90.38 499 PRO A O 1
ATOM 4061 N N . GLN A 1 500 ? 21.561 -19.654 -27.279 1.00 88.94 500 GLN A N 1
ATOM 4062 C CA . GLN A 1 500 ? 22.549 -20.734 -27.339 1.00 88.94 500 GLN A CA 1
ATOM 4063 C C . GLN A 1 500 ? 23.937 -20.272 -26.876 1.00 88.94 500 GLN A C 1
ATOM 4065 O O . GLN A 1 500 ? 24.647 -21.060 -26.247 1.00 88.94 500 GLN A O 1
ATOM 4070 N N . GLU A 1 501 ? 24.285 -19.008 -27.112 1.00 90.00 501 GLU A N 1
ATOM 4071 C CA . GLU A 1 501 ? 25.585 -18.410 -26.783 1.00 90.00 501 GLU A CA 1
ATOM 4072 C C . GLU A 1 501 ? 25.675 -17.940 -25.324 1.00 90.00 501 GLU A C 1
ATOM 4074 O O . GLU A 1 501 ? 26.769 -17.773 -24.785 1.00 90.00 501 GLU A O 1
ATOM 4079 N N . LEU A 1 502 ? 24.539 -17.775 -24.638 1.00 90.38 502 LEU A N 1
ATOM 4080 C CA . LEU A 1 502 ? 24.531 -17.404 -23.225 1.00 90.38 502 LEU A CA 1
ATOM 4081 C C . LEU A 1 502 ? 25.190 -18.481 -22.351 1.00 90.38 502 LEU A C 1
ATOM 4083 O O . LEU A 1 502 ? 24.916 -19.684 -22.463 1.00 90.38 502 LEU A O 1
ATOM 4087 N N . ILE A 1 503 ? 25.994 -18.031 -21.389 1.00 89.69 503 ILE A N 1
ATOM 4088 C CA . ILE A 1 503 ? 26.550 -18.879 -20.332 1.00 89.69 503 ILE A CA 1
ATOM 4089 C C . ILE A 1 503 ? 25.480 -19.041 -19.246 1.00 89.69 503 ILE A C 1
ATOM 4091 O O . ILE A 1 503 ? 25.492 -18.352 -18.235 1.00 89.69 503 ILE A O 1
ATOM 4095 N N . ILE A 1 504 ? 24.513 -19.925 -19.481 1.00 91.50 504 ILE A N 1
ATOM 4096 C CA . ILE A 1 504 ? 23.404 -20.256 -18.570 1.00 91.50 504 ILE A CA 1
ATOM 4097 C C . ILE A 1 504 ? 23.194 -21.774 -18.526 1.00 91.50 504 ILE A C 1
ATOM 4099 O O . ILE A 1 504 ? 23.702 -22.502 -19.384 1.00 91.50 504 ILE A O 1
ATOM 4103 N N . SER A 1 505 ? 22.464 -22.271 -17.526 1.00 90.81 505 SER A N 1
ATOM 4104 C CA . SER A 1 505 ? 22.220 -23.712 -17.396 1.00 90.81 505 SER A CA 1
ATOM 4105 C C . SER A 1 505 ? 21.375 -24.256 -18.553 1.00 90.81 505 SER A C 1
ATOM 4107 O O . SER A 1 505 ? 20.570 -23.543 -19.154 1.00 90.81 505 SER A O 1
ATOM 4109 N N . VAL A 1 506 ? 21.512 -25.554 -18.835 1.00 89.69 506 VAL A N 1
ATOM 4110 C CA . VAL A 1 506 ? 20.737 -26.247 -19.881 1.00 89.69 506 VAL A CA 1
ATOM 4111 C C . VAL A 1 506 ? 19.229 -26.096 -19.646 1.00 89.69 506 VAL A C 1
ATOM 4113 O O . VAL A 1 506 ? 18.487 -25.801 -20.579 1.00 89.69 506 VAL A O 1
ATOM 4116 N N . LYS A 1 507 ? 18.781 -26.189 -18.384 1.00 88.75 507 LYS A N 1
ATOM 4117 C CA . LYS A 1 507 ? 17.381 -25.953 -18.000 1.00 88.75 507 LYS A CA 1
ATOM 4118 C C . LYS A 1 507 ? 16.918 -24.550 -18.408 1.00 88.75 507 LYS A C 1
ATOM 4120 O O . LYS A 1 507 ? 15.860 -24.413 -19.011 1.00 88.75 507 LYS A O 1
ATOM 4125 N N . GLN A 1 508 ? 17.714 -23.519 -18.127 1.00 91.56 508 GLN A N 1
ATOM 4126 C CA . GLN A 1 508 ? 17.379 -22.137 -18.486 1.00 91.56 508 GLN A CA 1
ATOM 4127 C C . GLN A 1 508 ? 17.316 -21.938 -20.005 1.00 91.56 508 GLN A C 1
ATOM 4129 O O . GLN A 1 508 ? 16.378 -21.308 -20.488 1.00 91.56 508 GLN A O 1
ATOM 4134 N N . LYS A 1 509 ? 18.251 -22.525 -20.771 1.00 90.88 509 LYS A N 1
ATOM 4135 C CA . LYS A 1 509 ? 18.203 -22.488 -22.246 1.00 90.88 509 LYS A CA 1
ATOM 4136 C C . LYS A 1 509 ? 16.927 -23.121 -22.783 1.00 90.88 509 LYS A C 1
ATOM 4138 O O . LYS A 1 509 ? 16.292 -22.536 -23.657 1.00 90.88 509 LYS A O 1
ATOM 4143 N N . HIS A 1 510 ? 16.531 -24.277 -22.249 1.00 88.12 510 HIS A N 1
ATOM 4144 C CA . HIS A 1 510 ? 15.288 -24.934 -22.648 1.00 88.12 510 HIS A CA 1
ATOM 4145 C C . HIS A 1 510 ? 14.055 -24.093 -22.322 1.00 88.12 510 HIS A C 1
ATOM 4147 O O . HIS A 1 510 ? 13.185 -23.977 -23.174 1.00 88.12 510 HIS A O 1
ATOM 4153 N N . LEU A 1 511 ? 13.992 -23.469 -21.140 1.00 88.31 511 LEU A N 1
ATOM 4154 C CA . LEU A 1 511 ? 12.876 -22.590 -20.773 1.00 88.31 511 LEU A CA 1
ATOM 4155 C C . LEU A 1 511 ? 12.760 -21.383 -21.709 1.00 88.31 511 LEU A C 1
ATOM 4157 O O . LEU A 1 511 ? 11.662 -21.060 -22.145 1.00 88.31 511 LEU A O 1
ATOM 4161 N N . ILE A 1 512 ? 13.882 -20.750 -22.061 1.00 90.31 512 ILE A N 1
ATOM 4162 C CA . ILE A 1 512 ? 13.894 -19.639 -23.024 1.00 90.31 512 ILE A CA 1
ATOM 4163 C C . ILE A 1 512 ? 13.479 -20.127 -24.418 1.00 90.31 512 ILE A C 1
ATOM 4165 O O . ILE A 1 512 ? 12.673 -19.485 -25.084 1.00 90.31 512 ILE A O 1
ATOM 4169 N N . SER A 1 513 ? 13.997 -21.282 -24.844 1.00 86.75 513 SER A N 1
ATOM 4170 C CA . SER A 1 513 ? 13.740 -21.845 -26.178 1.00 86.75 513 SER A CA 1
ATOM 4171 C C . SER A 1 513 ? 12.340 -22.437 -26.339 1.00 86.75 513 SER A C 1
ATOM 4173 O O . SER A 1 513 ? 11.898 -22.631 -27.465 1.00 86.75 513 SER A O 1
ATOM 4175 N N . ALA A 1 514 ? 11.644 -22.728 -25.238 1.00 84.12 514 ALA A N 1
ATOM 4176 C CA . ALA A 1 514 ? 10.237 -23.120 -25.256 1.00 84.12 514 ALA A CA 1
ATOM 4177 C C . ALA A 1 514 ? 9.303 -21.941 -25.586 1.00 84.12 514 ALA A C 1
ATOM 4179 O O . ALA A 1 514 ? 8.150 -22.166 -25.948 1.00 84.12 514 ALA A O 1
ATOM 4180 N N . GLY A 1 515 ? 9.797 -20.707 -25.446 1.00 86.25 515 GLY A N 1
ATOM 4181 C CA . GLY A 1 515 ? 9.081 -19.486 -25.782 1.00 86.25 515 GLY A CA 1
ATOM 4182 C C . GLY A 1 515 ? 9.307 -19.014 -27.219 1.00 86.25 515 GLY A C 1
ATOM 4183 O O . GLY A 1 515 ? 9.598 -19.792 -28.124 1.00 86.25 515 GLY A O 1
ATOM 4184 N N . THR A 1 516 ? 9.166 -17.708 -27.445 1.00 89.44 516 THR A N 1
ATOM 4185 C CA . THR A 1 516 ? 9.356 -17.086 -28.764 1.00 89.44 516 THR A CA 1
ATOM 4186 C C . THR A 1 516 ? 10.689 -16.355 -28.820 1.00 89.44 516 THR A C 1
ATOM 4188 O O . THR A 1 516 ? 10.868 -15.335 -28.158 1.00 89.44 516 THR A O 1
ATOM 4191 N N . ILE A 1 517 ? 11.611 -16.849 -29.644 1.00 92.00 517 ILE A N 1
ATOM 4192 C CA . ILE A 1 517 ? 12.898 -16.200 -29.917 1.00 92.00 517 ILE A CA 1
ATOM 4193 C C . ILE A 1 517 ? 12.753 -15.361 -31.185 1.00 92.00 517 ILE A C 1
ATOM 4195 O O . ILE A 1 517 ? 12.362 -15.886 -32.224 1.00 92.00 517 ILE A O 1
ATOM 4199 N N . VAL A 1 518 ? 13.071 -14.068 -31.102 1.00 92.00 518 VAL A N 1
ATOM 4200 C CA . VAL A 1 518 ? 12.957 -13.137 -32.227 1.00 92.00 518 VAL A CA 1
ATOM 4201 C C . VAL A 1 518 ? 14.261 -12.363 -32.428 1.00 92.00 518 VAL A C 1
ATOM 4203 O O . VAL A 1 518 ? 14.664 -11.600 -31.541 1.00 92.00 518 VAL A O 1
ATOM 4206 N N . PRO A 1 519 ? 14.909 -12.489 -33.597 1.00 89.94 519 PRO A N 1
ATOM 4207 C CA . PRO A 1 519 ? 16.047 -11.655 -33.941 1.00 89.94 519 PRO A CA 1
ATOM 4208 C C . PRO A 1 519 ? 15.589 -10.247 -34.356 1.00 89.94 519 PRO A C 1
ATOM 4210 O O . PRO A 1 519 ? 14.659 -10.072 -35.143 1.00 89.94 519 PRO A O 1
ATOM 4213 N N . ILE A 1 520 ? 16.283 -9.223 -33.866 1.00 88.56 520 ILE A N 1
ATOM 4214 C CA . ILE A 1 520 ? 16.175 -7.833 -34.310 1.00 88.56 520 ILE A CA 1
ATOM 4215 C C . ILE A 1 520 ? 17.435 -7.516 -35.108 1.00 88.56 520 ILE A C 1
ATOM 4217 O O . ILE A 1 520 ? 18.537 -7.443 -34.559 1.00 88.56 520 ILE A O 1
ATOM 4221 N N . LYS A 1 521 ? 17.260 -7.345 -36.418 1.00 83.44 521 LYS A N 1
ATOM 4222 C CA . LYS A 1 521 ? 18.368 -7.135 -37.355 1.00 83.44 521 LYS A CA 1
ATOM 4223 C C . LYS A 1 521 ? 18.887 -5.699 -37.282 1.00 83.44 521 LYS A C 1
ATOM 4225 O O . LYS A 1 521 ? 18.159 -4.783 -36.896 1.00 83.44 521 LYS A O 1
ATOM 4230 N N . ALA A 1 522 ? 20.143 -5.504 -37.682 1.00 77.81 522 ALA A N 1
ATOM 4231 C CA . ALA A 1 522 ? 20.698 -4.172 -37.889 1.00 77.81 522 ALA A CA 1
ATOM 4232 C C . ALA A 1 522 ? 19.891 -3.399 -38.950 1.00 77.81 522 ALA A C 1
ATOM 4234 O O . ALA A 1 522 ? 19.217 -3.992 -39.800 1.00 77.81 522 ALA A O 1
ATOM 4235 N N . SER A 1 523 ? 19.944 -2.066 -38.889 1.00 76.31 523 SER A N 1
ATOM 4236 C CA . SER A 1 523 ? 19.208 -1.222 -39.828 1.00 76.31 523 SER A CA 1
ATOM 4237 C C . SER A 1 523 ? 19.769 -1.382 -41.244 1.00 76.31 523 SER A C 1
ATOM 4239 O O . SER A 1 523 ? 20.948 -1.158 -41.516 1.00 76.31 523 SER A O 1
ATOM 4241 N N . THR A 1 524 ? 18.905 -1.766 -42.176 1.00 79.19 524 THR A N 1
ATOM 4242 C CA . THR A 1 524 ? 19.252 -1.881 -43.596 1.00 79.19 524 THR A CA 1
ATOM 4243 C C . THR A 1 524 ? 19.119 -0.529 -44.295 1.00 79.19 524 THR A C 1
ATOM 4245 O O . THR A 1 524 ? 18.415 0.363 -43.820 1.00 79.19 524 THR A O 1
ATOM 4248 N N . GLN A 1 525 ? 19.707 -0.368 -45.485 1.00 79.75 525 GLN A N 1
ATOM 4249 C CA . GLN A 1 525 ? 19.492 0.836 -46.304 1.00 79.75 525 GLN A CA 1
ATOM 4250 C C . GLN A 1 525 ? 17.994 1.112 -46.556 1.00 79.75 525 GLN A C 1
ATOM 4252 O O . GLN A 1 525 ? 17.552 2.263 -46.540 1.00 79.75 525 GLN A O 1
ATOM 4257 N N . LYS A 1 526 ? 17.187 0.053 -46.719 1.00 80.88 526 LYS A N 1
ATOM 4258 C CA . LYS A 1 526 ? 15.725 0.155 -46.858 1.00 80.88 526 LYS A CA 1
ATOM 4259 C C . LYS A 1 526 ? 15.073 0.749 -45.610 1.00 80.88 526 LYS A C 1
ATOM 4261 O O . LYS A 1 526 ? 14.166 1.566 -45.730 1.00 80.88 526 LYS A O 1
ATOM 4266 N N . ASP A 1 527 ? 15.553 0.384 -44.427 1.00 81.69 527 ASP A N 1
ATOM 4267 C CA . ASP A 1 527 ? 15.057 0.937 -43.168 1.00 81.69 527 ASP A CA 1
ATOM 4268 C C . ASP A 1 527 ? 15.400 2.425 -43.038 1.00 81.69 527 ASP A C 1
ATOM 4270 O O . ASP A 1 527 ? 14.552 3.237 -42.662 1.00 81.69 527 ASP A O 1
ATOM 4274 N N . ARG A 1 528 ? 16.626 2.800 -43.424 1.00 85.38 528 ARG A N 1
ATOM 4275 C CA . ARG A 1 528 ? 17.087 4.195 -43.442 1.00 85.38 528 ARG A CA 1
ATOM 4276 C C . ARG A 1 528 ? 16.233 5.060 -44.362 1.00 85.38 528 ARG A C 1
ATOM 4278 O O . ARG A 1 528 ? 15.796 6.131 -43.951 1.00 85.38 528 ARG A O 1
ATOM 4285 N N . LEU A 1 529 ? 15.904 4.564 -45.555 1.00 86.38 529 LEU A N 1
ATOM 4286 C CA . LEU A 1 529 ? 14.979 5.233 -46.474 1.00 86.38 529 LEU A CA 1
ATOM 4287 C C . LEU A 1 529 ? 13.605 5.489 -45.845 1.00 86.38 529 LEU A C 1
ATOM 4289 O O . LEU A 1 529 ? 13.056 6.577 -46.011 1.00 86.38 529 LEU A O 1
ATOM 4293 N N . VAL A 1 530 ? 13.039 4.521 -45.117 1.00 84.06 530 VAL A N 1
ATOM 4294 C CA . VAL A 1 530 ? 11.741 4.697 -44.439 1.00 84.06 530 VAL A CA 1
ATOM 4295 C C . VAL A 1 530 ? 11.820 5.800 -43.380 1.00 84.06 530 VAL A C 1
ATOM 4297 O O . VAL A 1 530 ? 10.921 6.636 -43.295 1.00 84.06 530 VAL A O 1
ATOM 4300 N N . ILE A 1 531 ? 12.905 5.851 -42.606 1.00 82.94 531 ILE A N 1
ATOM 4301 C CA . ILE A 1 531 ? 13.113 6.882 -41.577 1.00 82.94 531 ILE A CA 1
ATOM 4302 C C . ILE A 1 531 ? 13.248 8.265 -42.204 1.00 82.94 531 ILE A C 1
ATOM 4304 O O . ILE A 1 531 ? 12.558 9.190 -41.781 1.00 82.94 531 ILE A O 1
ATOM 4308 N N . ILE A 1 532 ? 14.105 8.396 -43.218 1.00 86.81 532 ILE A N 1
ATOM 4309 C CA . ILE A 1 532 ? 14.357 9.654 -43.928 1.00 86.81 532 ILE A CA 1
ATOM 4310 C C . ILE A 1 532 ? 13.057 10.176 -44.549 1.00 86.81 532 ILE A C 1
ATOM 4312 O O . ILE A 1 532 ? 12.711 11.344 -44.376 1.00 86.81 532 ILE A O 1
ATOM 4316 N N . ASN A 1 533 ? 12.294 9.297 -45.208 1.00 87.69 533 ASN A N 1
ATOM 4317 C CA . ASN A 1 533 ? 10.986 9.640 -45.760 1.00 87.69 533 ASN A CA 1
ATOM 4318 C C . ASN A 1 533 ? 10.037 10.166 -44.680 1.00 87.69 533 ASN A C 1
ATOM 4320 O O . ASN A 1 533 ? 9.509 11.269 -44.812 1.00 87.69 533 ASN A O 1
ATOM 4324 N N . ASN A 1 534 ? 9.856 9.413 -43.593 1.00 84.19 534 ASN A N 1
ATOM 4325 C CA . ASN A 1 534 ? 8.970 9.813 -42.501 1.00 84.19 534 ASN A CA 1
ATOM 4326 C C . ASN A 1 534 ? 9.416 11.131 -41.851 1.00 84.19 534 ASN A C 1
ATOM 4328 O O . ASN A 1 534 ? 8.577 11.944 -41.472 1.00 84.19 534 ASN A O 1
ATOM 4332 N N . PHE A 1 535 ? 10.723 11.366 -41.734 1.00 86.38 535 PHE A N 1
ATOM 4333 C CA . PHE A 1 535 ? 11.282 12.580 -41.148 1.00 86.38 535 PHE A CA 1
ATOM 4334 C C . PHE A 1 535 ? 10.929 13.834 -41.958 1.00 86.38 535 PHE A C 1
ATOM 4336 O O . PHE A 1 535 ? 10.374 14.784 -41.402 1.00 86.38 535 PHE A O 1
ATOM 4343 N N . PHE A 1 536 ? 11.196 13.829 -43.268 1.00 87.88 536 PHE A N 1
ATOM 4344 C CA . PHE A 1 536 ? 10.908 14.978 -44.129 1.00 87.88 536 PHE A CA 1
ATOM 4345 C C . PHE A 1 536 ? 9.403 15.214 -44.305 1.00 87.88 536 PHE A C 1
ATOM 4347 O O . PHE A 1 536 ? 8.961 16.362 -44.227 1.00 87.88 536 PHE A O 1
ATOM 4354 N N . ILE A 1 537 ? 8.605 14.141 -44.430 1.00 85.69 537 ILE A N 1
ATOM 4355 C CA . ILE A 1 537 ? 7.135 14.226 -44.480 1.00 85.69 537 ILE A CA 1
ATOM 4356 C C . ILE A 1 537 ? 6.592 14.900 -43.214 1.00 85.69 537 ILE A C 1
ATOM 4358 O O . ILE A 1 537 ? 5.808 15.841 -43.312 1.00 85.69 537 ILE A O 1
ATOM 4362 N N . ASN A 1 538 ? 7.043 14.476 -42.029 1.00 82.81 538 ASN A N 1
ATOM 4363 C CA . ASN A 1 538 ? 6.570 15.032 -40.756 1.00 82.81 538 ASN A CA 1
ATOM 4364 C C . ASN A 1 538 ? 6.967 16.500 -40.543 1.00 82.81 538 ASN A C 1
ATOM 4366 O O . ASN A 1 538 ? 6.278 17.212 -39.818 1.00 82.81 538 ASN A O 1
ATOM 4370 N N . LYS A 1 539 ? 8.069 16.956 -41.149 1.00 83.69 539 LYS A N 1
ATOM 4371 C CA . LYS A 1 539 ? 8.482 18.367 -41.125 1.00 83.69 539 LYS A CA 1
ATOM 4372 C C . LYS A 1 539 ? 7.885 19.191 -42.265 1.00 83.69 539 LYS A C 1
ATOM 4374 O O . LYS A 1 539 ? 8.142 20.391 -42.330 1.00 83.69 539 LYS A O 1
ATOM 4379 N N . THR A 1 540 ? 7.074 18.592 -43.143 1.00 86.62 540 THR A N 1
ATOM 4380 C CA . THR A 1 540 ? 6.516 19.266 -44.331 1.00 86.62 540 THR A CA 1
ATOM 4381 C C . THR A 1 540 ? 7.601 19.844 -45.253 1.00 86.62 540 THR A C 1
ATOM 4383 O O . THR A 1 540 ? 7.390 20.844 -45.934 1.00 86.62 540 THR A O 1
ATOM 4386 N N . ILE A 1 541 ? 8.777 19.209 -45.289 1.00 86.81 541 ILE A N 1
ATOM 4387 C CA . ILE A 1 541 ? 9.892 19.600 -46.159 1.00 86.81 541 ILE A CA 1
ATOM 4388 C C . ILE A 1 541 ? 9.861 18.706 -47.399 1.00 86.81 541 ILE A C 1
ATOM 4390 O O . ILE A 1 541 ? 9.922 17.480 -47.297 1.00 86.81 541 ILE A O 1
ATOM 4394 N N . SER A 1 542 ? 9.781 19.321 -48.577 1.00 85.88 542 SER A N 1
ATOM 4395 C CA . SER A 1 542 ? 9.856 18.605 -49.851 1.00 85.88 542 SER A CA 1
ATOM 4396 C C . SER A 1 542 ? 11.314 18.402 -50.254 1.00 85.88 542 SER A C 1
ATOM 4398 O O . SER A 1 542 ? 12.065 19.367 -50.363 1.00 85.88 542 SER A O 1
ATOM 4400 N N . VAL A 1 543 ? 11.700 17.153 -50.504 1.00 88.25 543 VAL A N 1
ATOM 4401 C CA . VAL A 1 543 ? 13.043 16.767 -50.962 1.00 88.25 543 VAL A CA 1
ATOM 4402 C C . VAL A 1 543 ? 12.942 15.744 -52.093 1.00 88.25 543 VAL A C 1
ATOM 4404 O O . VAL A 1 543 ? 11.995 14.952 -52.119 1.00 88.25 543 VAL A O 1
ATOM 4407 N N . SER A 1 544 ? 13.905 15.751 -53.019 1.00 90.69 544 SER A N 1
ATOM 4408 C CA . SER A 1 544 ? 13.939 14.804 -54.140 1.00 90.69 544 SER A CA 1
ATOM 4409 C C . SER A 1 544 ? 14.210 13.369 -53.675 1.00 90.69 544 SER A C 1
ATOM 4411 O O . SER A 1 544 ? 14.844 13.138 -52.641 1.00 90.69 544 SER A O 1
ATOM 4413 N N . ASP A 1 545 ? 13.751 12.387 -54.455 1.00 87.81 545 ASP A N 1
ATOM 4414 C CA . ASP A 1 545 ? 14.019 10.972 -54.168 1.00 87.81 545 ASP A CA 1
ATOM 4415 C C . ASP A 1 545 ? 15.510 10.630 -54.265 1.00 87.81 545 ASP A C 1
ATOM 4417 O O . ASP A 1 545 ? 16.021 9.883 -53.433 1.00 87.81 545 ASP A O 1
ATOM 4421 N N . GLU A 1 546 ? 16.233 11.289 -55.171 1.00 88.25 546 GLU A N 1
ATOM 4422 C CA . GLU A 1 546 ? 17.692 11.201 -55.281 1.00 88.25 546 GLU A CA 1
ATOM 4423 C C . GLU A 1 546 ? 18.399 11.637 -53.988 1.00 88.25 546 GLU A C 1
ATOM 4425 O O . GLU A 1 546 ? 19.321 10.964 -53.525 1.00 88.25 546 GLU A O 1
ATOM 4430 N N . LEU A 1 547 ? 17.942 12.724 -53.354 1.00 88.31 547 LEU A N 1
ATOM 4431 C CA . LEU A 1 547 ? 18.516 13.207 -52.099 1.00 88.31 547 LEU A CA 1
ATOM 4432 C C . LEU A 1 547 ? 18.239 12.247 -50.938 1.00 88.31 547 LEU A C 1
ATOM 4434 O O . LEU A 1 547 ? 19.121 11.991 -50.119 1.00 88.31 547 LEU A O 1
ATOM 4438 N N . LYS A 1 548 ? 17.032 11.678 -50.869 1.00 88.50 548 LYS A N 1
ATOM 4439 C CA . LYS A 1 548 ? 16.691 10.669 -49.852 1.00 88.50 548 LYS A CA 1
ATOM 4440 C C . LYS A 1 548 ? 17.534 9.408 -50.021 1.00 88.50 548 LYS A C 1
ATOM 4442 O O . LYS A 1 548 ? 17.987 8.835 -49.030 1.00 88.50 548 LYS A O 1
ATOM 4447 N N . GLU A 1 549 ? 17.762 8.984 -51.262 1.00 87.88 549 GLU A N 1
ATOM 4448 C CA . GLU A 1 549 ? 18.599 7.829 -51.570 1.00 87.88 549 GLU A CA 1
ATOM 4449 C C . GLU A 1 549 ? 20.065 8.088 -51.217 1.00 87.88 549 GLU A C 1
ATOM 4451 O O . GLU A 1 549 ? 20.685 7.248 -50.561 1.00 87.88 549 GLU A O 1
ATOM 4456 N N . PHE A 1 550 ? 20.586 9.273 -51.545 1.00 86.00 550 PHE A N 1
ATOM 4457 C CA . PHE A 1 550 ? 21.906 9.730 -51.112 1.00 86.00 550 PHE A CA 1
ATOM 4458 C C . PHE A 1 550 ? 22.044 9.685 -49.583 1.00 86.00 550 PHE A C 1
ATOM 4460 O O . PHE A 1 550 ? 22.943 9.026 -49.063 1.00 86.00 550 PHE A O 1
ATOM 4467 N N . LEU A 1 551 ? 21.101 10.283 -48.848 1.00 86.56 551 LEU A N 1
ATOM 4468 C CA . LEU A 1 551 ? 21.103 10.277 -47.382 1.00 86.56 551 LEU A CA 1
ATOM 4469 C C . LEU A 1 551 ? 21.012 8.859 -46.800 1.00 86.56 551 LEU A C 1
ATOM 4471 O O . LEU A 1 551 ? 21.640 8.578 -45.787 1.00 86.56 551 LEU A O 1
ATOM 4475 N N . SER A 1 552 ? 20.290 7.936 -47.444 1.00 86.12 552 SER A N 1
ATOM 4476 C CA . SER A 1 552 ? 20.202 6.540 -46.984 1.00 86.12 552 SER A CA 1
ATOM 4477 C C . SER A 1 552 ? 21.511 5.760 -47.119 1.00 86.12 552 SER A C 1
ATOM 4479 O O . SER A 1 552 ? 21.734 4.807 -46.372 1.00 86.12 552 SER A O 1
ATOM 4481 N N . ARG A 1 553 ? 22.357 6.147 -48.081 1.00 84.19 553 ARG A N 1
ATOM 4482 C CA . ARG A 1 553 ? 23.706 5.599 -48.277 1.00 84.19 553 ARG A CA 1
ATOM 4483 C C . ARG A 1 553 ? 24.742 6.287 -47.405 1.00 84.19 553 ARG A C 1
ATOM 4485 O O . ARG A 1 553 ? 25.800 5.714 -47.199 1.00 84.19 553 ARG A O 1
ATOM 4492 N N . TYR A 1 554 ? 24.468 7.512 -46.970 1.00 80.69 554 TYR A N 1
ATOM 4493 C CA . TYR A 1 554 ? 25.402 8.319 -46.197 1.00 80.69 554 TYR A CA 1
ATOM 4494 C C . TYR A 1 554 ? 25.219 8.142 -44.684 1.00 80.69 554 TYR A C 1
ATOM 4496 O O . TYR A 1 554 ? 26.189 8.051 -43.940 1.00 80.69 554 TYR A O 1
ATOM 4504 N N . LEU A 1 555 ? 23.972 8.100 -44.215 1.00 79.25 555 LEU A N 1
ATOM 4505 C CA . LEU A 1 555 ? 23.662 7.987 -42.796 1.00 79.25 555 LEU A CA 1
ATOM 4506 C C . LEU A 1 555 ? 23.817 6.531 -42.348 1.00 79.25 555 LEU A C 1
ATOM 4508 O O . LEU A 1 555 ? 23.165 5.646 -42.894 1.00 79.25 555 LEU A O 1
ATOM 4512 N N . TYR A 1 556 ? 24.627 6.294 -41.321 1.00 69.00 556 TYR A N 1
ATOM 4513 C CA . TYR A 1 556 ? 24.785 4.999 -40.653 1.00 69.00 556 TYR A CA 1
ATOM 4514 C C . TYR A 1 556 ? 24.641 5.175 -39.139 1.00 69.00 556 TYR A C 1
ATOM 4516 O O . TYR A 1 556 ? 24.591 6.296 -38.633 1.00 69.00 556 TYR A O 1
ATOM 4524 N N . GLY A 1 557 ? 24.550 4.061 -38.416 1.00 66.81 557 GLY A N 1
ATOM 4525 C CA . GLY A 1 557 ? 24.382 4.054 -36.965 1.00 66.81 557 GLY A CA 1
ATOM 4526 C C . GLY A 1 557 ? 22.954 3.749 -36.521 1.00 66.81 557 GLY A C 1
ATOM 4527 O O . GLY A 1 557 ? 22.123 3.241 -37.286 1.00 66.81 557 GLY A O 1
ATOM 4528 N N . ASN A 1 558 ? 22.684 4.005 -35.241 1.00 66.44 558 ASN A N 1
ATOM 4529 C CA . ASN A 1 558 ? 21.394 3.682 -34.647 1.00 66.44 558 ASN A CA 1
ATOM 4530 C C . ASN A 1 558 ? 20.316 4.700 -35.077 1.00 66.44 558 ASN A C 1
ATOM 4532 O O . ASN A 1 558 ? 20.595 5.775 -35.610 1.00 66.44 558 ASN A O 1
ATOM 4536 N N . PHE A 1 559 ? 19.047 4.370 -34.837 1.00 70.31 559 PHE A N 1
ATOM 4537 C CA . PHE A 1 559 ? 17.917 5.214 -35.244 1.00 70.31 559 PHE A CA 1
ATOM 4538 C C . PHE A 1 559 ? 17.958 6.642 -34.682 1.00 70.31 559 PHE A C 1
ATOM 4540 O O . PHE A 1 559 ? 17.495 7.578 -35.338 1.00 70.31 559 PHE A O 1
ATOM 4547 N N . THR A 1 560 ? 18.507 6.812 -33.480 1.00 68.50 560 THR A N 1
ATOM 4548 C CA . THR A 1 560 ? 18.663 8.117 -32.832 1.00 68.50 560 THR A CA 1
ATOM 4549 C C . THR A 1 560 ? 19.744 8.935 -33.527 1.00 68.50 560 THR A C 1
ATOM 4551 O O . THR A 1 560 ? 19.516 10.107 -33.816 1.00 68.50 560 THR A O 1
ATOM 4554 N N . ASP A 1 561 ? 20.873 8.313 -33.867 1.00 73.12 561 ASP A N 1
ATOM 4555 C CA . ASP A 1 561 ? 21.984 8.968 -34.561 1.00 73.12 561 ASP A CA 1
ATOM 4556 C C . ASP A 1 561 ? 21.540 9.465 -35.936 1.00 73.12 561 ASP A C 1
ATOM 4558 O O . ASP A 1 561 ? 21.761 10.624 -36.279 1.00 73.12 561 ASP A O 1
ATOM 4562 N N . ILE A 1 562 ? 20.844 8.619 -36.702 1.00 77.94 562 ILE A N 1
ATOM 4563 C CA . ILE A 1 562 ? 20.307 8.982 -38.021 1.00 77.94 562 ILE A CA 1
ATOM 4564 C C . ILE A 1 562 ? 19.369 10.189 -37.897 1.00 77.94 562 ILE A C 1
ATOM 4566 O O . ILE A 1 562 ? 19.452 11.128 -38.687 1.00 77.94 562 ILE A O 1
ATOM 4570 N N . ARG A 1 563 ? 18.484 10.196 -36.892 1.00 77.06 563 ARG A N 1
ATOM 4571 C CA . ARG A 1 563 ? 17.550 11.305 -36.669 1.00 77.06 563 ARG A CA 1
ATOM 4572 C C . ARG A 1 563 ? 18.265 12.599 -36.277 1.00 77.06 563 ARG A C 1
ATOM 4574 O O . ARG A 1 563 ? 17.892 13.649 -36.788 1.00 77.06 563 ARG A O 1
ATOM 4581 N N . ASN A 1 564 ? 19.262 12.532 -35.399 1.00 78.06 564 ASN A N 1
ATOM 4582 C CA . ASN A 1 564 ? 20.029 13.706 -34.979 1.00 78.06 564 ASN A CA 1
ATOM 4583 C C . ASN A 1 564 ? 20.802 14.312 -36.156 1.00 78.06 564 ASN A C 1
ATOM 4585 O O . ASN A 1 564 ? 20.711 15.515 -36.379 1.00 78.06 564 ASN A O 1
ATOM 4589 N N . HIS A 1 565 ? 21.449 13.480 -36.978 1.00 82.56 565 HIS A N 1
ATOM 4590 C CA . HIS A 1 565 ? 22.105 13.947 -38.200 1.00 82.56 565 HIS A CA 1
ATOM 4591 C C . HIS A 1 565 ? 21.122 14.623 -39.163 1.00 82.56 565 HIS A C 1
ATOM 4593 O O . HIS A 1 565 ? 21.437 15.660 -39.739 1.00 82.56 565 HIS A O 1
ATOM 4599 N N . LEU A 1 566 ? 19.914 14.073 -39.328 1.00 85.44 566 LEU A N 1
ATOM 4600 C CA . LEU A 1 566 ? 18.876 14.700 -40.150 1.00 85.44 566 LEU A CA 1
ATOM 4601 C C . LEU A 1 566 ? 18.407 16.050 -39.581 1.00 85.44 566 LEU A C 1
ATOM 4603 O O . LEU A 1 566 ? 18.164 16.978 -40.352 1.00 85.44 566 LEU A O 1
ATOM 4607 N N . GLU A 1 567 ? 18.286 16.183 -38.257 1.00 85.81 567 GLU A N 1
ATOM 4608 C CA . GLU A 1 567 ? 17.972 17.462 -37.602 1.00 85.81 567 GLU A CA 1
ATOM 4609 C C . GLU A 1 567 ? 19.080 18.497 -37.827 1.00 85.81 567 GLU A C 1
ATOM 4611 O O . GLU A 1 567 ? 18.778 19.635 -38.186 1.00 85.81 567 GLU A O 1
ATOM 4616 N N . ASP A 1 568 ? 20.346 18.103 -37.689 1.00 84.25 568 ASP A N 1
ATOM 4617 C CA . ASP A 1 568 ? 21.491 18.987 -37.917 1.00 84.25 568 ASP A CA 1
ATOM 4618 C C . ASP A 1 568 ? 21.576 19.439 -39.380 1.00 84.25 568 ASP A C 1
ATOM 4620 O O . ASP A 1 568 ? 21.752 20.629 -39.653 1.00 84.25 568 ASP A O 1
ATOM 4624 N N . ILE A 1 569 ? 21.353 18.522 -40.327 1.00 85.56 569 ILE A N 1
ATOM 4625 C CA . ILE A 1 569 ? 21.260 18.835 -41.759 1.00 85.56 569 ILE A CA 1
ATOM 4626 C C . ILE A 1 569 ? 20.157 19.867 -42.008 1.00 85.56 569 ILE A C 1
ATOM 4628 O O . ILE A 1 569 ? 20.412 20.900 -42.624 1.00 85.56 569 ILE A O 1
ATOM 4632 N N . VAL A 1 570 ? 18.936 19.624 -41.516 1.00 86.75 570 VAL A N 1
ATOM 4633 C CA . VAL A 1 570 ? 17.815 20.560 -41.699 1.00 86.75 570 VAL A CA 1
ATOM 4634 C C . VAL A 1 570 ? 18.129 21.915 -41.081 1.00 86.75 570 VAL A C 1
ATOM 4636 O O . VAL A 1 570 ? 17.891 22.940 -41.715 1.00 86.75 570 VAL A O 1
ATOM 4639 N N . LYS A 1 571 ? 18.685 21.937 -39.870 1.00 86.25 571 LYS A N 1
ATOM 4640 C CA . LYS A 1 571 ? 19.036 23.171 -39.169 1.00 86.25 571 LYS A CA 1
ATOM 4641 C C . LYS A 1 571 ? 20.060 23.995 -39.949 1.00 86.25 571 LYS A C 1
ATOM 4643 O O . LYS A 1 571 ? 19.870 25.201 -40.082 1.00 86.25 571 LYS A O 1
ATOM 4648 N N . ASN A 1 572 ? 21.108 23.368 -40.481 1.00 84.88 572 ASN A N 1
ATOM 4649 C CA . ASN A 1 572 ? 22.147 24.061 -41.245 1.00 84.88 572 ASN A CA 1
ATOM 4650 C C . ASN A 1 572 ? 21.604 24.615 -42.569 1.00 84.88 572 ASN A C 1
ATOM 4652 O O . ASN A 1 572 ? 21.799 25.791 -42.865 1.00 84.88 572 ASN A O 1
ATOM 4656 N N . VAL A 1 573 ? 20.841 23.810 -43.315 1.00 85.50 573 VAL A N 1
ATOM 4657 C CA . VAL A 1 573 ? 20.237 24.228 -44.592 1.00 85.50 573 VAL A CA 1
ATOM 4658 C C . VAL A 1 573 ? 19.249 25.382 -44.397 1.00 85.50 573 VAL A C 1
ATOM 4660 O O . VAL A 1 573 ? 19.283 26.354 -45.151 1.00 85.50 573 VAL A O 1
ATOM 4663 N N . VAL A 1 574 ? 18.400 25.314 -43.364 1.00 84.81 574 VAL A N 1
ATOM 4664 C CA . VAL A 1 574 ? 17.421 26.368 -43.052 1.00 84.81 574 VAL A CA 1
ATOM 4665 C C . VAL A 1 574 ? 18.105 27.645 -42.558 1.00 84.81 574 VAL A C 1
ATOM 4667 O O . VAL A 1 574 ? 17.725 28.731 -42.988 1.00 84.81 574 VAL A O 1
ATOM 4670 N N . ASN A 1 575 ? 19.123 27.544 -41.697 1.00 86.19 575 ASN A N 1
ATOM 4671 C CA . ASN A 1 575 ? 19.851 28.715 -41.192 1.00 86.19 575 ASN A CA 1
ATOM 4672 C C . ASN A 1 575 ? 20.577 29.482 -42.303 1.00 86.19 575 ASN A C 1
ATOM 4674 O O . ASN A 1 575 ? 20.635 30.709 -42.259 1.00 86.19 575 ASN A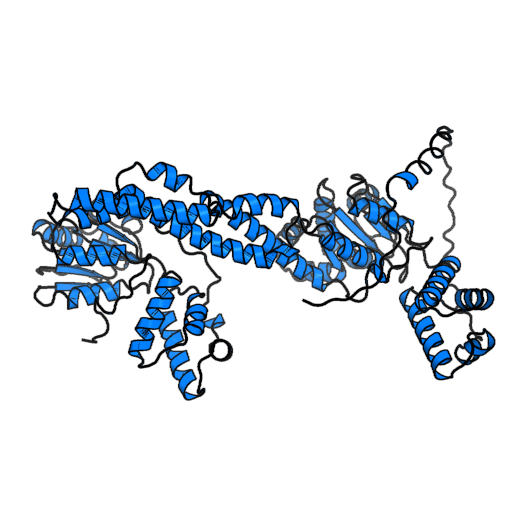 O 1
ATOM 4678 N N . GLU A 1 576 ? 21.113 28.773 -43.297 1.00 83.81 576 GLU A N 1
ATOM 4679 C CA . GLU A 1 576 ? 21.771 29.386 -44.456 1.00 83.81 576 GLU A CA 1
ATOM 4680 C C . GLU A 1 576 ? 20.803 29.725 -45.598 1.00 83.81 576 GLU A C 1
ATOM 4682 O O . GLU A 1 576 ? 21.217 30.282 -46.615 1.00 83.81 576 GLU A O 1
ATOM 4687 N N . ASN A 1 577 ? 19.505 29.450 -45.419 1.00 82.75 577 ASN A N 1
ATOM 4688 C CA . ASN A 1 577 ? 18.452 29.727 -46.395 1.00 82.75 577 ASN A CA 1
ATOM 4689 C C . ASN A 1 577 ? 18.713 29.057 -47.763 1.00 82.75 577 ASN A C 1
ATOM 4691 O O . ASN A 1 577 ? 18.461 29.636 -48.821 1.00 82.75 577 ASN A O 1
ATOM 4695 N N . LEU A 1 578 ? 19.258 27.837 -47.737 1.00 84.00 578 LEU A N 1
ATOM 4696 C CA . LEU A 1 578 ? 19.640 27.070 -48.923 1.00 84.00 578 LEU A CA 1
ATOM 4697 C C . LEU A 1 578 ? 18.540 26.084 -49.340 1.00 84.00 578 LEU A C 1
ATOM 4699 O O . LEU A 1 578 ? 17.706 25.668 -48.538 1.00 84.00 578 LEU A O 1
ATOM 4703 N N . GLU A 1 579 ? 18.564 25.660 -50.604 1.00 84.12 579 GLU A N 1
ATOM 4704 C CA . GLU A 1 579 ? 17.700 24.577 -51.081 1.00 84.12 579 GLU A CA 1
ATOM 4705 C C . GLU A 1 579 ? 18.224 23.206 -50.639 1.00 84.12 579 GLU A C 1
ATOM 4707 O O . GLU A 1 579 ? 19.433 22.946 -50.646 1.00 84.12 579 GLU A O 1
ATOM 4712 N N . PHE A 1 580 ? 17.302 22.298 -50.313 1.00 84.56 580 PHE A N 1
ATOM 4713 C CA . PHE A 1 580 ? 17.612 20.900 -50.019 1.00 84.56 580 PHE A CA 1
ATOM 4714 C C . PHE A 1 580 ? 18.027 20.163 -51.301 1.00 84.56 580 PHE A C 1
ATOM 4716 O O . PHE A 1 580 ? 17.194 19.613 -52.019 1.00 84.56 580 PHE A O 1
ATOM 4723 N N . SER A 1 581 ? 19.333 20.142 -51.569 1.00 85.56 581 SER A N 1
ATOM 4724 C CA . SER A 1 581 ? 19.961 19.437 -52.692 1.00 85.56 581 SER A CA 1
ATOM 4725 C C . SER A 1 581 ? 21.179 18.634 -52.226 1.00 85.56 581 SER A C 1
ATOM 4727 O O . SER A 1 581 ? 21.716 18.891 -51.144 1.00 85.56 581 SER A O 1
ATOM 4729 N N . ILE A 1 582 ? 21.629 17.671 -53.041 1.00 82.94 582 ILE A N 1
ATOM 4730 C CA . ILE A 1 582 ? 22.856 16.902 -52.766 1.00 82.94 582 ILE A CA 1
ATOM 4731 C C . ILE A 1 582 ? 24.043 17.864 -52.613 1.00 82.94 582 ILE A C 1
ATOM 4733 O O . ILE A 1 582 ? 24.741 17.792 -51.605 1.00 82.94 582 ILE A O 1
ATOM 4737 N N . ASP A 1 583 ? 24.190 18.824 -53.533 1.00 81.06 583 ASP A N 1
ATOM 4738 C CA . ASP A 1 583 ? 25.270 19.822 -53.535 1.00 81.06 583 ASP A CA 1
ATOM 4739 C C . ASP A 1 583 ? 25.291 20.674 -52.261 1.00 81.06 583 ASP A C 1
ATOM 4741 O O . ASP A 1 583 ? 26.352 20.956 -51.699 1.00 81.06 583 ASP A O 1
ATOM 4745 N N . THR A 1 584 ? 24.117 21.084 -51.775 1.00 82.56 584 THR A N 1
ATOM 4746 C CA . THR A 1 584 ? 23.993 21.827 -50.519 1.00 82.56 584 THR A CA 1
ATOM 4747 C C . THR A 1 584 ? 24.439 20.970 -49.338 1.00 82.56 584 THR A C 1
ATOM 4749 O O . THR A 1 584 ? 25.268 21.406 -48.544 1.00 82.56 584 THR A O 1
ATOM 4752 N N . ILE A 1 585 ? 23.915 19.747 -49.220 1.00 80.62 585 ILE A N 1
ATOM 4753 C CA . ILE A 1 585 ? 24.195 18.870 -48.077 1.00 80.62 585 ILE A CA 1
ATOM 4754 C C . ILE A 1 585 ? 25.667 18.449 -48.057 1.00 80.62 585 ILE A C 1
ATOM 4756 O O . ILE A 1 585 ? 26.274 18.458 -46.991 1.00 80.62 585 ILE A O 1
ATOM 4760 N N . SER A 1 586 ? 26.278 18.193 -49.216 1.00 77.88 586 SER A N 1
ATOM 4761 C CA . SER A 1 586 ? 27.704 17.856 -49.331 1.00 77.88 586 SER A CA 1
ATOM 4762 C C . SER A 1 586 ? 28.669 18.932 -48.818 1.00 77.88 586 SER A C 1
ATOM 4764 O O . SER A 1 586 ? 29.844 18.645 -48.620 1.00 77.88 586 SER A O 1
ATOM 4766 N N . LYS A 1 587 ? 28.205 20.167 -48.576 1.00 73.94 587 LYS A N 1
ATOM 4767 C CA . LYS A 1 587 ? 29.017 21.231 -47.954 1.00 73.94 587 LYS A CA 1
ATOM 4768 C C . LYS A 1 587 ? 29.077 21.127 -46.432 1.00 73.94 587 LYS A C 1
ATOM 4770 O O . LYS A 1 587 ? 30.021 21.622 -45.827 1.00 73.94 587 LYS A O 1
ATOM 4775 N N . PHE A 1 588 ? 28.069 20.510 -45.822 1.00 69.12 588 PHE A N 1
ATOM 4776 C CA . PHE A 1 588 ? 27.933 20.370 -44.367 1.00 69.12 588 PHE A CA 1
ATOM 4777 C C . PHE A 1 588 ? 28.322 18.980 -43.869 1.00 69.12 588 PHE A C 1
ATOM 4779 O O . PHE A 1 588 ? 28.272 18.707 -42.672 1.00 69.12 588 PHE A O 1
ATOM 4786 N N . VAL A 1 589 ? 28.647 18.092 -44.801 1.00 66.06 589 VAL A N 1
ATOM 4787 C CA . VAL A 1 589 ? 28.743 16.658 -44.599 1.00 66.06 589 VAL A CA 1
ATOM 4788 C C . VAL A 1 589 ? 30.001 16.188 -45.323 1.00 66.06 589 VAL A C 1
ATOM 4790 O O . VAL A 1 589 ? 30.125 16.413 -46.524 1.00 66.06 589 VAL A O 1
ATOM 4793 N N . ASP A 1 590 ? 30.948 15.577 -44.610 1.00 58.50 590 ASP A N 1
ATOM 4794 C CA . ASP A 1 590 ? 32.218 15.151 -45.205 1.00 58.50 590 ASP A CA 1
ATOM 4795 C C . ASP A 1 590 ? 31.997 13.924 -46.107 1.00 58.50 590 ASP A C 1
ATOM 4797 O O . ASP A 1 590 ? 31.873 12.788 -45.655 1.00 58.50 590 ASP A O 1
ATOM 4801 N N . VAL A 1 591 ? 31.884 14.166 -47.415 1.00 52.69 591 VAL A N 1
ATOM 4802 C CA . VAL A 1 591 ? 31.526 13.158 -48.433 1.00 52.69 591 VAL A CA 1
ATOM 4803 C C . VAL A 1 591 ? 32.673 12.178 -48.732 1.00 52.69 591 VAL A C 1
ATOM 4805 O O . VAL A 1 591 ? 32.523 11.280 -49.559 1.00 52.69 591 VAL A O 1
ATOM 4808 N N . THR A 1 592 ? 33.839 12.350 -48.102 1.00 42.50 592 THR A N 1
ATOM 4809 C CA . THR A 1 592 ? 35.056 11.586 -48.418 1.00 42.50 592 THR A CA 1
ATOM 4810 C C . THR A 1 592 ? 35.128 10.209 -47.754 1.00 42.50 592 THR A C 1
ATOM 4812 O O . THR A 1 592 ? 35.910 9.369 -48.197 1.00 42.50 592 THR A O 1
ATOM 4815 N N . HIS A 1 593 ? 34.263 9.929 -46.775 1.00 43.22 593 HIS A N 1
ATOM 4816 C CA . HIS A 1 593 ? 34.155 8.625 -46.128 1.00 43.22 593 HIS A CA 1
ATOM 4817 C C . HIS A 1 593 ? 32.688 8.180 -46.058 1.00 43.22 593 HIS A C 1
ATOM 4819 O O . HIS A 1 593 ? 31.982 8.578 -45.130 1.00 43.22 593 HIS A O 1
ATOM 4825 N N . PRO A 1 594 ? 32.185 7.334 -46.981 1.00 43.78 594 PRO A N 1
ATOM 4826 C CA . PRO A 1 594 ? 31.044 6.502 -46.619 1.00 43.78 594 PRO A CA 1
ATOM 4827 C C . PRO A 1 594 ? 31.468 5.708 -45.378 1.00 43.78 594 PRO A C 1
ATOM 4829 O O . PRO A 1 594 ? 32.513 5.059 -45.408 1.00 43.78 594 PRO A O 1
ATOM 4832 N N . ALA A 1 595 ? 30.728 5.816 -44.271 1.00 43.84 595 ALA A N 1
ATOM 4833 C CA . ALA A 1 595 ? 31.025 4.995 -43.104 1.00 43.84 595 ALA A CA 1
ATOM 4834 C C . ALA A 1 595 ? 30.960 3.525 -43.548 1.00 43.84 595 ALA A C 1
ATOM 4836 O O . ALA A 1 595 ? 29.958 3.105 -44.127 1.00 43.84 595 ALA A O 1
ATOM 4837 N N . GLU A 1 596 ? 32.060 2.791 -43.375 1.00 42.47 596 GLU A N 1
ATOM 4838 C CA . GLU A 1 596 ? 32.157 1.385 -43.766 1.00 42.47 596 GLU A CA 1
ATOM 4839 C C . GLU A 1 596 ? 31.006 0.602 -43.112 1.00 42.47 596 GLU A C 1
ATOM 4841 O O . GLU A 1 596 ? 30.731 0.770 -41.919 1.00 42.47 596 GLU A O 1
ATOM 4846 N N . GLU A 1 597 ? 30.291 -0.221 -43.891 1.00 44.28 597 GLU A N 1
ATOM 4847 C CA . GLU A 1 597 ? 29.352 -1.180 -43.306 1.00 44.28 597 GLU A CA 1
ATOM 4848 C C . GLU A 1 597 ? 30.149 -2.072 -42.343 1.00 44.28 597 GLU A C 1
ATOM 4850 O O . GLU A 1 597 ? 31.191 -2.594 -42.748 1.00 44.28 597 GLU A O 1
ATOM 4855 N N . PRO A 1 598 ? 29.722 -2.250 -41.079 1.00 38.72 598 PRO A N 1
ATOM 4856 C CA . PRO A 1 598 ? 30.379 -3.214 -40.211 1.00 38.72 598 PRO A CA 1
ATOM 4857 C C . PRO A 1 598 ? 30.289 -4.588 -40.881 1.00 38.72 598 PRO A C 1
ATOM 4859 O O . PRO A 1 598 ? 29.190 -5.030 -41.218 1.00 38.72 598 PRO A O 1
ATOM 4862 N N . GLU A 1 599 ? 31.442 -5.221 -41.116 1.00 34.00 599 GLU A N 1
ATOM 4863 C CA . GLU A 1 599 ? 31.529 -6.543 -41.736 1.00 34.00 599 GLU A CA 1
ATOM 4864 C C . GLU A 1 599 ? 30.608 -7.518 -40.985 1.00 34.00 599 GLU A C 1
ATOM 4866 O O . GLU A 1 599 ? 30.785 -7.767 -39.792 1.00 34.00 599 GLU A O 1
ATOM 4871 N N . GLU A 1 600 ? 29.598 -8.062 -41.671 1.00 36.09 600 GLU A N 1
ATOM 4872 C CA . GLU A 1 600 ? 28.890 -9.239 -41.176 1.00 36.09 600 GLU A CA 1
ATOM 4873 C C . GLU A 1 600 ? 29.922 -10.371 -41.084 1.00 36.09 600 GLU A C 1
ATOM 4875 O O . GLU A 1 600 ? 30.439 -10.828 -42.109 1.00 36.09 600 GLU A O 1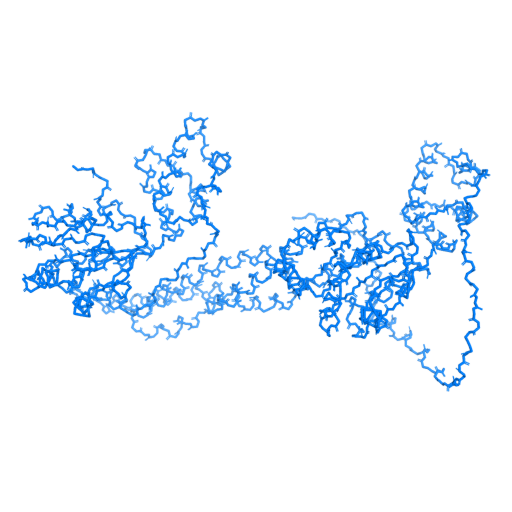
ATOM 4880 N N . GLU A 1 601 ? 30.237 -10.826 -39.866 1.00 29.72 601 GLU A N 1
ATOM 4881 C CA . GLU A 1 601 ? 30.925 -12.100 -39.673 1.00 29.72 601 GLU A CA 1
ATOM 4882 C C . GLU A 1 601 ? 30.100 -13.176 -40.386 1.00 29.72 601 GLU A C 1
ATOM 4884 O O . GLU A 1 601 ? 29.026 -13.581 -39.932 1.00 29.72 601 GLU A O 1
ATOM 4889 N N . LYS A 1 602 ? 30.599 -13.618 -41.544 1.00 28.05 602 LYS A N 1
ATOM 4890 C CA . LYS A 1 602 ? 30.109 -14.806 -42.233 1.00 28.05 602 LYS A CA 1
ATOM 4891 C C . LYS A 1 602 ? 30.352 -15.989 -41.308 1.00 28.05 602 LYS A C 1
ATOM 4893 O O . LYS A 1 602 ? 31.436 -16.561 -41.290 1.00 28.05 602 LYS A O 1
ATOM 4898 N N . THR A 1 603 ? 29.346 -16.333 -40.520 1.00 30.36 603 THR A N 1
ATOM 4899 C CA . THR A 1 603 ? 29.277 -17.640 -39.886 1.00 30.36 603 THR A CA 1
ATOM 4900 C C . THR A 1 603 ? 28.983 -18.642 -40.994 1.00 30.36 603 THR A C 1
ATOM 4902 O O . THR A 1 603 ? 27.997 -18.515 -41.720 1.00 30.36 603 THR A O 1
ATOM 4905 N N . ASP A 1 604 ? 29.914 -19.574 -41.191 1.00 28.28 604 ASP A N 1
ATOM 4906 C CA . ASP A 1 604 ? 29.792 -20.655 -42.160 1.00 28.28 604 ASP A CA 1
ATOM 4907 C C . ASP A 1 604 ? 28.455 -21.380 -41.954 1.00 28.28 604 ASP A C 1
ATOM 4909 O O . ASP A 1 604 ? 28.188 -21.945 -40.891 1.00 28.28 604 ASP A O 1
ATOM 4913 N N . GLU A 1 605 ? 27.601 -21.355 -42.979 1.00 29.44 605 GLU A N 1
ATOM 4914 C CA . GLU A 1 605 ? 26.405 -22.187 -43.052 1.00 29.44 605 GLU A CA 1
ATOM 4915 C C . GLU A 1 605 ? 26.837 -23.662 -43.097 1.00 29.44 605 GLU A C 1
ATOM 4917 O O . GLU A 1 605 ? 27.072 -24.245 -44.161 1.00 29.44 605 GLU A O 1
ATOM 4922 N N . GLU A 1 606 ? 26.947 -24.295 -41.930 1.00 29.38 606 GLU A N 1
ATOM 4923 C CA . GLU A 1 606 ? 26.949 -25.748 -41.846 1.00 29.38 606 GLU A CA 1
ATOM 4924 C C . GLU A 1 606 ? 25.582 -26.260 -42.313 1.00 29.38 606 GLU A C 1
ATOM 4926 O O . GLU A 1 606 ? 24.529 -25.964 -41.744 1.00 29.38 606 GLU A O 1
ATOM 4931 N N . LYS A 1 607 ? 25.620 -27.024 -43.406 1.00 29.94 607 LYS A N 1
ATOM 4932 C CA . LYS A 1 607 ? 24.495 -27.740 -44.004 1.00 29.94 607 LYS A CA 1
ATOM 4933 C C . LYS A 1 607 ? 23.751 -28.555 -42.943 1.00 29.94 607 LYS A C 1
ATOM 4935 O O . LYS A 1 607 ? 24.170 -29.658 -42.607 1.00 29.94 607 LYS A O 1
ATOM 4940 N N . VAL A 1 608 ? 22.604 -28.058 -42.495 1.00 29.05 608 VAL A N 1
ATOM 4941 C CA . VAL A 1 608 ? 21.593 -28.886 -41.835 1.00 29.05 608 VAL A CA 1
ATOM 4942 C C . VAL A 1 608 ? 20.577 -29.293 -42.895 1.00 29.05 608 VAL A C 1
ATOM 4944 O O . VAL A 1 608 ? 19.846 -28.466 -43.441 1.00 29.05 608 VAL A O 1
ATOM 4947 N N . GLU A 1 609 ? 20.589 -30.581 -43.228 1.00 26.98 609 GLU A N 1
ATOM 4948 C CA . GLU A 1 609 ? 19.590 -31.232 -44.070 1.00 26.98 609 GLU A CA 1
ATOM 4949 C C . GLU A 1 609 ? 18.179 -30.954 -43.527 1.00 26.98 609 GLU A C 1
ATOM 4951 O O . GLU A 1 609 ? 17.868 -31.233 -42.368 1.00 26.98 609 GLU A O 1
ATOM 4956 N N . LYS A 1 610 ? 17.310 -30.395 -44.376 1.00 24.92 610 LYS A N 1
ATOM 4957 C CA . LYS A 1 610 ? 15.867 -30.351 -44.125 1.00 24.92 610 LYS A CA 1
ATOM 4958 C C . LYS A 1 610 ? 15.291 -31.759 -44.309 1.00 24.92 610 LYS A C 1
ATOM 4960 O O . LYS A 1 610 ? 15.545 -32.345 -45.361 1.00 24.92 610 LYS A O 1
ATOM 4965 N N . PRO A 1 611 ? 14.444 -32.265 -43.399 1.00 26.00 611 PRO A N 1
ATOM 4966 C CA . PRO A 1 611 ? 13.474 -33.277 -43.769 1.00 26.00 611 PRO A CA 1
ATOM 4967 C C . PRO A 1 611 ? 12.360 -32.607 -44.581 1.00 26.00 611 PRO A C 1
ATOM 4969 O O . PRO A 1 611 ? 11.805 -31.579 -44.186 1.00 26.00 611 PRO A O 1
ATOM 4972 N N . GLU A 1 612 ? 12.077 -33.186 -45.740 1.00 26.22 612 GLU A N 1
ATOM 4973 C CA . GLU A 1 612 ? 10.916 -32.898 -46.572 1.00 26.22 612 GLU A CA 1
ATOM 4974 C C . GLU A 1 612 ? 9.642 -33.364 -45.855 1.00 26.22 612 GLU A C 1
ATOM 4976 O O . GLU A 1 612 ? 9.524 -34.546 -45.552 1.00 26.22 612 GLU A O 1
ATOM 4981 N N . GLU A 1 613 ? 8.671 -32.472 -45.647 1.00 28.20 613 GLU A N 1
ATOM 4982 C CA . GLU A 1 613 ? 7.256 -32.857 -45.647 1.00 28.20 613 GLU A CA 1
ATOM 4983 C C . GLU A 1 613 ? 6.430 -31.813 -46.410 1.00 28.20 613 GLU A C 1
ATOM 4985 O O . GLU A 1 613 ? 6.587 -30.597 -46.270 1.00 28.20 613 GLU A O 1
ATOM 4990 N N . GLU A 1 614 ? 5.605 -32.346 -47.303 1.00 26.05 614 GLU A N 1
ATOM 4991 C CA . GLU A 1 614 ? 4.849 -31.681 -48.350 1.00 26.05 614 GLU A CA 1
ATOM 4992 C C . GLU A 1 614 ? 3.578 -30.974 -47.843 1.00 26.05 614 GLU A C 1
ATOM 4994 O O . GLU A 1 614 ? 2.855 -31.463 -46.983 1.00 26.05 614 GLU A O 1
ATOM 4999 N N . SER A 1 615 ? 3.277 -29.843 -48.487 1.00 27.02 615 SER A N 1
ATOM 5000 C CA . SER A 1 615 ? 1.958 -29.435 -49.002 1.00 27.02 615 SER A CA 1
ATOM 5001 C C . SER A 1 615 ? 0.689 -29.755 -48.177 1.00 27.02 615 SER A C 1
ATOM 5003 O O . SER A 1 615 ? 0.175 -30.871 -48.160 1.00 27.02 615 SER A O 1
ATOM 5005 N N . SER A 1 616 ? 0.028 -28.703 -47.693 1.00 28.88 616 SER A N 1
ATOM 5006 C CA . SER A 1 616 ? -1.308 -28.264 -48.153 1.00 28.88 616 SER A CA 1
ATOM 5007 C C . SER A 1 616 ? -1.707 -26.996 -47.381 1.00 28.88 616 SER A C 1
ATOM 5009 O O . SER A 1 616 ? -1.030 -26.634 -46.430 1.00 28.88 616 SER A O 1
ATOM 5011 N N . TYR A 1 617 ? -2.767 -26.301 -47.802 1.00 27.20 617 TYR A N 1
ATOM 5012 C CA . TYR A 1 617 ? -3.217 -24.970 -47.342 1.00 27.20 617 TYR A CA 1
ATOM 5013 C C . TYR A 1 617 ? -2.632 -23.765 -48.097 1.00 27.20 617 TYR A C 1
ATOM 5015 O O . TYR A 1 617 ? -2.262 -22.747 -47.524 1.00 27.20 617 TYR A O 1
ATOM 5023 N N . GLN A 1 618 ? -2.670 -23.825 -49.430 1.00 30.55 618 GLN A N 1
ATOM 5024 C CA . GLN A 1 618 ? -2.988 -22.633 -50.221 1.00 30.55 618 GLN A CA 1
ATOM 5025 C C . GLN A 1 618 ? -4.486 -22.683 -50.537 1.00 30.55 618 GLN A C 1
ATOM 5027 O O . GLN A 1 618 ? -4.918 -23.545 -51.298 1.00 30.55 618 GLN A O 1
ATOM 5032 N N . GLY A 1 619 ? -5.291 -21.803 -49.933 1.00 31.22 619 GLY A N 1
ATOM 5033 C CA . GLY A 1 619 ? -6.728 -21.788 -50.224 1.00 31.22 619 GLY A CA 1
ATOM 5034 C C . GLY A 1 619 ? -7.591 -20.716 -49.558 1.00 31.22 619 GLY A C 1
ATOM 5035 O O . GLY A 1 619 ? -8.564 -20.307 -50.179 1.00 31.22 619 GLY A O 1
ATOM 5036 N N . GLU A 1 620 ? -7.260 -20.206 -48.365 1.00 30.11 620 GLU A N 1
ATOM 5037 C CA . GLU A 1 620 ? -8.239 -19.395 -47.601 1.00 30.11 620 GLU A CA 1
ATOM 5038 C C . GLU A 1 620 ? -7.827 -17.951 -47.255 1.00 30.11 620 GLU A C 1
ATOM 5040 O O . GLU A 1 620 ? -8.630 -17.198 -46.711 1.00 30.11 620 GLU A O 1
ATOM 5045 N N . GLU A 1 621 ? -6.646 -17.469 -47.654 1.00 32.84 621 GLU A N 1
ATOM 5046 C CA . GLU A 1 621 ? -6.206 -16.105 -47.287 1.00 32.84 621 GLU A CA 1
ATOM 5047 C C . GLU A 1 621 ? -6.743 -14.962 -48.168 1.00 32.84 621 GLU A C 1
ATOM 5049 O O . GLU A 1 621 ? -6.452 -13.793 -47.916 1.00 32.84 621 GLU A O 1
ATOM 5054 N N . LYS A 1 622 ? -7.562 -15.242 -49.190 1.00 31.50 622 LYS A N 1
ATOM 5055 C CA . LYS A 1 622 ? -8.007 -14.203 -50.142 1.00 31.50 622 LYS A CA 1
ATOM 5056 C C . LYS A 1 622 ? -9.414 -13.643 -49.933 1.00 31.50 622 LYS A C 1
ATOM 5058 O O . LYS A 1 622 ? -9.824 -12.802 -50.726 1.00 31.50 622 LYS A O 1
ATOM 5063 N N . ILE A 1 623 ? -10.134 -14.050 -48.883 1.00 34.56 623 ILE A N 1
ATOM 5064 C CA . ILE A 1 623 ? -11.525 -13.599 -48.652 1.00 34.56 623 ILE A CA 1
ATOM 5065 C C . ILE A 1 623 ? -11.681 -12.716 -47.394 1.00 34.56 623 ILE A C 1
ATOM 5067 O O . ILE A 1 623 ? -12.649 -11.975 -47.288 1.00 34.56 623 ILE A O 1
ATOM 5071 N N . LEU A 1 624 ? -10.701 -12.659 -46.483 1.00 33.06 624 LEU A N 1
ATOM 5072 C CA . LEU A 1 624 ? -10.849 -11.899 -45.225 1.00 33.06 624 LEU A CA 1
ATOM 5073 C C . LEU A 1 624 ? -10.416 -10.422 -45.274 1.00 33.06 624 LEU A C 1
ATOM 5075 O O . LEU A 1 624 ? -10.725 -9.671 -44.352 1.00 33.06 624 LEU A O 1
ATOM 5079 N N . LEU A 1 625 ? -9.736 -9.970 -46.333 1.00 31.44 625 LEU A N 1
ATOM 5080 C CA . LEU A 1 625 ? -9.258 -8.580 -46.427 1.00 31.44 625 LEU A CA 1
ATOM 5081 C C . LEU A 1 625 ? -10.288 -7.602 -47.010 1.00 31.44 625 LEU A C 1
ATOM 5083 O O . LEU A 1 625 ? -10.178 -6.406 -46.775 1.00 31.44 625 LEU A O 1
ATOM 5087 N N . THR A 1 626 ? -11.311 -8.082 -47.717 1.00 36.28 626 THR A N 1
ATOM 5088 C CA . THR A 1 626 ? -12.318 -7.221 -48.364 1.00 36.28 626 THR A CA 1
ATOM 5089 C C . THR A 1 626 ? -13.592 -7.014 -47.539 1.00 36.28 626 THR A C 1
ATOM 5091 O O . THR A 1 626 ? -14.310 -6.050 -47.789 1.00 36.28 626 THR A O 1
ATOM 5094 N N . GLU A 1 627 ? -13.862 -7.839 -46.520 1.00 32.06 627 GLU A N 1
ATOM 5095 C CA . GLU A 1 627 ? -15.035 -7.665 -45.637 1.00 32.06 627 GLU A CA 1
ATOM 5096 C C . GLU A 1 627 ? -14.753 -6.831 -44.370 1.00 32.06 627 GLU A C 1
ATOM 5098 O O . GLU A 1 627 ? -15.686 -6.363 -43.713 1.00 32.06 627 GLU A O 1
ATOM 5103 N N . LEU A 1 628 ? -13.482 -6.575 -44.036 1.00 33.47 628 LEU A N 1
ATOM 5104 C CA . LEU A 1 628 ? -13.086 -5.773 -42.866 1.00 33.47 628 LEU A CA 1
ATOM 5105 C C . LEU A 1 628 ? -13.041 -4.258 -43.134 1.00 33.47 628 LEU A C 1
ATOM 5107 O O . LEU A 1 628 ? -13.229 -3.477 -42.201 1.00 33.47 628 LEU A O 1
ATOM 5111 N N . ASP A 1 629 ? -12.911 -3.838 -44.396 1.00 37.41 629 ASP A N 1
ATOM 5112 C CA . ASP A 1 629 ? -12.917 -2.419 -44.789 1.00 37.41 629 ASP A CA 1
ATOM 5113 C C . ASP A 1 629 ? -14.324 -1.784 -44.795 1.00 37.41 629 ASP A C 1
ATOM 5115 O O . ASP A 1 629 ? -14.456 -0.562 -44.848 1.00 37.41 629 ASP A O 1
ATOM 5119 N N . GLN A 1 630 ? -15.398 -2.578 -44.680 1.00 35.50 630 GLN A N 1
ATOM 5120 C CA . GLN A 1 630 ? -16.781 -2.072 -44.696 1.00 35.50 630 GLN A CA 1
ATOM 5121 C C . GLN A 1 630 ? -17.400 -1.818 -43.308 1.00 35.50 630 GLN A C 1
ATOM 5123 O O . GLN A 1 630 ? -18.510 -1.290 -43.238 1.00 35.50 630 GLN A O 1
ATOM 5128 N N . LYS A 1 631 ? -16.722 -2.142 -42.192 1.00 33.97 631 LYS A N 1
ATOM 5129 C CA . LYS A 1 631 ? -17.314 -2.038 -40.836 1.00 33.97 631 LYS A CA 1
ATOM 5130 C C . LYS A 1 631 ? -16.782 -0.932 -39.914 1.00 33.97 631 LYS A C 1
ATOM 5132 O O . LYS A 1 631 ? -17.310 -0.798 -38.815 1.00 33.97 631 LYS A O 1
ATOM 5137 N N . TRP A 1 632 ? -15.846 -0.079 -40.339 1.00 32.94 632 TRP A N 1
ATOM 5138 C CA . TRP A 1 632 ? -15.436 1.091 -39.537 1.00 32.94 632 TRP A CA 1
ATOM 5139 C C . TRP A 1 632 ? -15.053 2.318 -40.385 1.00 32.94 632 TRP A C 1
ATOM 5141 O O . TRP A 1 632 ? -13.880 2.504 -40.700 1.00 32.94 632 TRP A O 1
ATOM 5151 N N . PRO A 1 633 ? -15.999 3.226 -40.692 1.00 29.59 633 PRO A N 1
ATOM 5152 C CA . PRO A 1 633 ? -15.701 4.442 -41.447 1.00 29.59 633 PRO A CA 1
ATOM 5153 C C . PRO A 1 633 ? -15.112 5.604 -40.617 1.00 29.59 633 PRO A C 1
ATOM 5155 O O . PRO A 1 633 ? -14.870 6.669 -41.170 1.00 29.59 633 PRO A O 1
ATOM 5158 N N . PHE A 1 634 ? -14.844 5.451 -39.313 1.00 32.41 634 PHE A N 1
ATOM 5159 C CA . PHE A 1 634 ? -14.540 6.587 -38.415 1.00 32.41 634 PHE A CA 1
ATOM 5160 C C . PHE A 1 634 ? -13.054 6.825 -38.073 1.00 32.41 634 PHE A C 1
ATOM 5162 O O . PHE A 1 634 ? -12.753 7.455 -37.065 1.00 32.41 634 PHE A O 1
ATOM 5169 N N . LEU A 1 635 ? -12.104 6.364 -38.892 1.00 29.11 635 LEU A N 1
ATOM 5170 C CA . LEU A 1 635 ? -10.664 6.592 -38.652 1.00 29.11 635 LEU A CA 1
ATOM 5171 C C . LEU A 1 635 ? -9.955 7.444 -39.715 1.00 29.11 635 LEU A C 1
ATOM 5173 O O . LEU A 1 635 ? -8.732 7.397 -39.848 1.00 29.11 635 LEU A O 1
ATOM 5177 N N . LYS A 1 636 ? -10.700 8.292 -40.425 1.00 33.09 636 LYS A N 1
ATOM 5178 C CA . LYS A 1 636 ? -10.134 9.464 -41.099 1.00 33.09 636 LYS A CA 1
ATOM 5179 C C . LYS A 1 636 ? -10.779 10.718 -40.515 1.00 33.09 636 LYS A C 1
ATOM 5181 O O . LYS A 1 636 ? -11.995 10.781 -40.423 1.00 33.09 636 LYS A O 1
ATOM 5186 N N . GLU A 1 637 ? -9.925 11.674 -40.153 1.00 30.22 637 GLU A N 1
ATOM 5187 C CA . GLU A 1 637 ? -10.234 13.043 -39.709 1.00 30.22 637 GLU A CA 1
ATOM 5188 C C . GLU A 1 637 ? -10.659 13.230 -38.242 1.00 30.22 637 GLU A C 1
ATOM 5190 O O . GLU A 1 637 ? -11.826 13.135 -37.882 1.00 30.22 637 GLU A O 1
ATOM 5195 N N . ARG A 1 638 ? -9.686 13.613 -37.401 1.00 24.75 638 ARG A N 1
ATOM 5196 C CA . ARG A 1 638 ? -9.688 14.913 -36.697 1.00 24.75 638 ARG A CA 1
ATOM 5197 C C . ARG A 1 638 ? -8.405 15.093 -35.881 1.00 24.75 638 ARG A C 1
ATOM 5199 O O . ARG A 1 638 ? -8.248 14.563 -34.786 1.00 24.75 638 ARG A O 1
ATOM 5206 N N . ILE A 1 639 ? -7.484 15.852 -36.467 1.00 29.72 639 ILE A N 1
ATOM 5207 C CA . ILE A 1 639 ? -6.453 16.622 -35.772 1.00 29.72 639 ILE A CA 1
ATOM 5208 C C . ILE A 1 639 ? -7.003 18.060 -35.715 1.00 29.72 639 ILE A C 1
ATOM 5210 O O . ILE A 1 639 ? -7.567 18.508 -36.711 1.00 29.72 639 ILE A O 1
ATOM 5214 N N . PHE A 1 640 ? -6.798 18.735 -34.578 1.00 29.17 640 PHE A N 1
ATOM 5215 C CA . PHE A 1 640 ? -7.156 20.122 -34.218 1.00 29.17 640 PHE A CA 1
ATOM 5216 C C . PHE A 1 640 ? -8.601 20.376 -33.758 1.00 29.17 640 PHE A C 1
ATOM 5218 O O . PHE A 1 640 ? -9.533 20.324 -34.550 1.00 29.17 640 PHE A O 1
ATOM 5225 N N . GLU A 1 641 ? -8.759 20.688 -32.466 1.00 24.11 641 GLU A N 1
ATOM 5226 C CA . GLU A 1 641 ? -9.220 22.005 -31.990 1.00 24.11 641 GLU A CA 1
ATOM 5227 C C . GLU A 1 641 ? -9.060 22.104 -30.460 1.00 24.11 641 GLU A C 1
ATOM 5229 O O . GLU A 1 641 ? -9.401 21.182 -29.716 1.00 24.11 641 GLU A O 1
ATOM 5234 N N . ASP A 1 642 ? -8.475 23.221 -30.024 1.00 26.34 642 ASP A N 1
ATOM 5235 C CA . ASP A 1 642 ? -8.458 23.716 -28.649 1.00 26.34 642 ASP A CA 1
ATOM 5236 C C . ASP A 1 642 ? -9.886 23.902 -28.113 1.00 26.34 642 ASP A C 1
ATOM 5238 O O . ASP A 1 642 ? -10.782 24.238 -28.877 1.00 26.34 642 ASP A O 1
ATOM 5242 N N . HIS A 1 643 ? -10.088 23.776 -26.798 1.00 24.48 643 HIS A N 1
ATOM 5243 C CA . HIS A 1 643 ? -10.686 24.841 -25.984 1.00 24.48 643 HIS A CA 1
ATOM 5244 C C . HIS A 1 643 ? -10.633 24.499 -24.489 1.00 24.48 643 HIS A C 1
ATOM 5246 O O . HIS A 1 643 ? -10.901 23.379 -24.057 1.00 24.48 643 HIS A O 1
ATOM 5252 N N . ALA A 1 644 ? -10.259 25.525 -23.728 1.00 26.81 644 ALA A N 1
ATOM 5253 C CA . ALA A 1 644 ? -10.302 25.620 -22.282 1.00 26.81 644 ALA A CA 1
ATOM 5254 C C . ALA A 1 644 ? -11.701 25.352 -21.711 1.00 26.81 644 ALA A C 1
ATOM 5256 O O . ALA A 1 644 ? -12.683 25.769 -22.320 1.00 26.81 644 ALA A O 1
ATOM 5257 N N . PHE A 1 645 ? -11.748 24.764 -20.514 1.00 28.14 645 PHE A N 1
ATOM 5258 C CA . PHE A 1 645 ? -12.579 25.198 -19.386 1.00 28.14 645 PHE A CA 1
ATOM 5259 C C . PHE A 1 645 ? -11.946 24.732 -18.075 1.00 28.14 645 PHE A C 1
ATOM 5261 O O . PHE A 1 645 ? -11.444 23.584 -18.047 1.00 28.14 645 PHE A O 1
#

Mean predicted aligned error: 19.92 Å

Secondary structure (DSSP, 8-state):
--TT--GGGS---TTTHHHHHHHHHHHHSTTSSS-SEEEEE-TTSSHHHHHHHHHHHTTTS-EEEEE-TT-SS------SEEEEETGGGS-HHHHSSHHHHHHHHHHHHTT-EEEEEESS-GGGS---HHHHHHHHHSEEEEEPPPPHHHHHHHHHHHHGGGT----HHHHHHHHTS--SSHHHHHHHHHHHHHHTTT-SS--HHHHHHHS-HHHH--S--PPPPPPP--HHHHHHHHHHHHTS--TTTHHHHHHHHHHHHHHHHHHHHHTT---HHHHHHTTS-HHHHHHHHHHHHHHHHHHHHHHHHHHHHGGGS-HHHHHHHHHHTT-GGGHHHHHHHHHHHHHHHHHHHHHHTTS-TT--TTTPPP-TTTHHHHHHHHHHHTT--TT--SEEEE--TTSSHHHHHHHHHHHHHHH-TTS-EEEEEHHHHHHHHHH--SHHHHHHHHHHHTT-SEEEEE-HHHHTTSHHHHHHHHHHHHHHSSTT-EEEEEESS-TTTS---HHHHHHHHTSEEEE-PPPPHHHHHHHHHHHHHHTT----HHHHHHHHHH--S-HHHHHHHHHHHHHHHHHTT----HHHHTTTS-TT-PPPPPP---------PPPP------SSTTSSSSSSTTS---SS---------